Protein 4C0G (pdb70)

GO terms:
  GO:0030014 CCR4-NOT complex (C, IDA)
  GO:2000036 regulation of stem cell population maintenance (P, IMP)
  GO:0005515 protein binding (F, IPI)
  GO:0005829 cytosol (C, TAS)

Solvent-accessible surface area: 32054 Å² total

Radius of gyration: 34.24 Å; Cα contacts (8 Å, |Δi|>4): 893; chains: 6; bounding box: 91×86×67 Å

Secondary structure (DSSP, 8-state):
-HHHHHHS-HHHHHHHHHHSTTSHHHHHHHHHHHHTT-B--S---EEESS--SEE-SSEEEEEEEEEETTTTEEEEEEEEEEEGGG--/--TTSHHHHTTS-HHHHHHHHHHSTTSHHHHHHHHHHHHTT-B-BS---EEESS--SEE-SSEEEEEEEEEETTTTEEEEEEEEEEEGGGB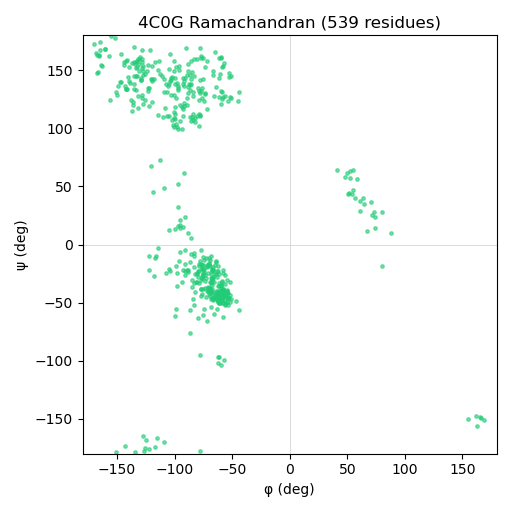SS--/--TTSTHHHHTS-HHHHHHHHHHSTTSHHHHHHHHHHHHTT-B-BS---EEESS--SEE-SSEEEEEEEEEETTTTEEEEEEEEEEEGGGBS--/--TTSHHHHTTS-HHHHHHHHHHSTTSHHHHHHHHHHHHTTEE-BS---EEESS--SEE-SSEEEEEEEEEETTTTEEEEEEEEEEEGGGBS--/--HHHHHHS-HHHHHHHHHHSTTSHHHHHHHHHHHHTT-B--S---EEESS--S-B-SSEEEEEEEEEETTTTEEEEEEEEEEEGGG--/--SHHHHHS-HHHHHHHHHHSTTSHHHHHHHHHHHHTTEE-BS---EEESS--SEE-SSEEEEEEEEEETTTTEEEEEEEEEEEGGGBS--

Foldseek 3Di:
DLVVLLPDDLLVLVCCLPPVPPDVSNVSSQVSVVVVQFFDQQPQGKHDPDDFPDDDPFKTFAKIWDQDVVVRDIDIDGRDIRTCVSTD/DDLLDLVVLLPDDLLVLVCCLPPVPPDVSNVSSVVSCVVVQFFDQQPPTKHDPDDFPDDDLFWTWAKIWDQDVVVRGIDIDGGDIRTCVSTPPPD/DDLQDLVVLLPDDLLVLVCCLPPVPPDVSNVSSQVSVVVVQFWDQQPAGKHDPDQFPDDDPFWTWAKIWDQDPVVRDIDIDGGDIRTCVRTPHD/DDQQALVVLLPDDLLVLVCCLPPVDPDSNNVSSQVSVVVVQFWDQQPQGKHDPDDFPDDDPFWTWAKIWDQDVVVRDIDIDGGDIRTCVRTDDD/DDLVVLLPDDLLVLVCCLPPVPPDVSVVSSVVSCVVVVFFDQQVQGKHAPDDFDDDDPFWTFAKIWDQDVVVRDIDIDGRDIRTCVRTD/DDLVVLLVDDLLVLVCCLPPVPPDVSNVSSQVSCVVVQWFDQQPPTKHDPDQFPDDDPFWTWAKIWDQDVVVSGIDIDGGDIRTCVSTDDD

B-factor: mean 75.87, std 27.84, range [30.61, 232.11]

Sequence (551 aa):
TVEFYQRLSTETLFFIFYYLEGTKAQYLAAKALKKQSWRFHTKYWFQRHEEPKTITDEFEQGTYIYFDYEKWGQRKKEGFTFEYRYLEAHSDTVEFYQRLSTETLFFIFYYLEGTKAQYLAAKALKKQSWRFHTKYWFQRHEEPKTITDEFEQGTYIYFDYEKWGQRKKEGFTFEYRYLEDRDAHSDTVEFYQRLSTETLFFIFYYLEGTKAQYLAAKALKKQSWRFHTKYWFQRHEEPKTITDEFEQGTYIYFDYEKWGQRKKEGFTFEYRYLEDRAHSDTVEFYQRLSTETLFFIFYYLEGTKAQYLAAKALKKQSWRFHTKYWFQRHEEPKTITDEFEQGTYIYFDYEKWGQRKKEGFTFEYRYLEDRDTVEFYQRLSTETLFFIFYYLEGTKAQYLAAKALKKQSWRFHTKYWFQRHEEPKTITDEFEQGTYIYFDYEKWGQRKKEGFTFEYRYLEDTVEFYQRLSTETLFFIFYYLEGTKAQYLAAKALKKQSWRFHTKYWFQRHEEPKTITDEFEQGTYIYFDYEKWGQRKKEGFTFEYRYLEDR

CATH classification: 2.30.30.1020

Nearest PDB structures (foldseek):
  4c0g-assembly3_F  TM=9.916E-01  e=1.431E-16  Homo sapiens
  5fu7-assembly1_C  TM=9.850E-01  e=2.144E-15  Homo sapiens
  5fu7-assembly2_F  TM=9.119E-01  e=9.704E-07  Homo sapiens
  4by6-assembly1_E  TM=8.775E-01  e=6.143E-06  Saccharomyces cerevisiae S288C
  4by6-assembly2_B  TM=8.769E-01  e=8.886E-06  Saccharomyces cerevisiae S288C

InterPro domains:
  IPR007207 CCR4-Not complex component, Not N-terminal domain [PF04065] (4-232)
  IPR007282 NOT2/NOT3/NOT5, C-terminal [PF04153] (622-747)
  IPR012270 CCR4-NOT complex, subunit 3/ 5 [PIRSF005290] (1-752)
  IPR038635 CCR4-NOT complex subunit 2/3/5, C-terminal domain superfamily [G3DSA:2.30.30.1020] (603-748)
  IPR040168 Not2/Not3/Not5 [PTHR23326] (24-750)

Organism: Homo sapiens (NCBI:txid9606)

Structure (mmCIF, N/CA/C/O backbone):
data_4C0G
#
_entry.id   4C0G
#
_cell.length_a   52.300
_cell.length_b   97.570
_cell.length_c   141.530
_cell.angle_alpha   90.00
_cell.angle_beta   90.00
_cell.angle_gamma   90.00
#
_symmetry.space_group_name_H-M   'P 21 21 21'
#
loop_
_entity.id
_entity.type
_entity.pdbx_description
1 polymer 'CCR4-NOT TRANSCRIPTION COMPLEX SUBUNIT 3'
2 water water
#
loop_
_atom_site.group_PDB
_atom_site.id
_atom_site.type_symbol
_atom_site.label_atom_id
_atom_site.label_alt_id
_atom_site.label_comp_id
_atom_site.label_asym_id
_atom_site.label_entity_id
_atom_site.label_seq_id
_atom_site.pdbx_PDB_ins_code
_atom_site.Cartn_x
_atom_site.Cartn_y
_atom_site.Cartn_z
_atom_site.occupancy
_atom_site.B_iso_or_equiv
_atom_site.auth_seq_id
_atom_site.auth_comp_id
_atom_site.auth_asym_id
_atom_site.auth_atom_id
_atom_site.pdbx_PDB_model_num
ATOM 1 N N . THR A 1 8 ? -34.227 -34.295 18.432 1.00 92.13 659 THR A N 1
ATOM 2 C CA . THR A 1 8 ? -35.419 -34.973 17.935 1.00 97.15 659 THR A CA 1
ATOM 3 C C . THR A 1 8 ? -35.874 -36.050 18.915 1.00 97.95 659 THR A C 1
ATOM 4 O O . THR A 1 8 ? -35.160 -36.380 19.862 1.00 94.29 659 THR A O 1
ATOM 14 N N . VAL A 1 9 ? -37.060 -36.600 18.677 1.00 97.77 660 VAL A N 1
ATOM 15 C CA . VAL A 1 9 ? -37.640 -37.582 19.587 1.00 95.16 660 VAL A CA 1
ATOM 16 C C . VAL A 1 9 ? -37.148 -39.001 19.292 1.00 90.30 660 VAL A C 1
ATOM 17 O O . VAL A 1 9 ? -37.038 -39.827 20.199 1.00 78.18 660 VAL A O 1
ATOM 30 N N . GLU A 1 10 ? -36.850 -39.278 18.025 1.00 102.62 661 GLU A N 1
ATOM 31 C CA . GLU A 1 10 ? -36.477 -40.626 17.607 1.00 106.40 661 GLU A CA 1
ATOM 32 C C . GLU A 1 10 ? -35.068 -40.993 18.055 1.00 99.94 661 GLU A C 1
ATOM 33 O O . GLU A 1 10 ? -34.755 -42.171 18.224 1.00 100.28 661 GLU A O 1
ATOM 45 N N . PHE A 1 11 ? -34.217 -39.987 18.235 1.00 93.74 662 PHE A N 1
ATOM 46 C CA . PHE A 1 11 ? -32.839 -40.234 18.642 1.00 89.21 662 PHE A CA 1
ATOM 47 C C . PHE A 1 11 ? -32.797 -40.890 20.014 1.00 77.30 662 PHE A C 1
ATOM 48 O O . PHE A 1 11 ? -32.217 -41.962 20.183 1.00 76.51 662 PHE A O 1
ATOM 65 N N . TYR A 1 12 ? -33.421 -40.242 20.989 1.00 68.51 663 TYR A N 1
ATOM 66 C CA . TYR A 1 12 ? -33.448 -40.753 22.352 1.00 60.95 663 TYR A CA 1
ATOM 67 C C . TYR A 1 12 ? -34.066 -42.145 22.380 1.00 61.20 663 TYR A C 1
ATOM 68 O O . TYR A 1 12 ? -33.786 -42.944 23.274 1.00 54.62 663 TYR A O 1
ATOM 86 N N . GLN A 1 13 ? -34.894 -42.430 21.380 1.00 74.42 664 GLN A N 1
ATOM 87 C CA . GLN A 1 13 ? -35.486 -43.751 21.217 1.00 81.40 664 GLN A CA 1
ATOM 88 C C . GLN A 1 13 ? -34.391 -44.804 21.043 1.00 83.26 664 GLN A C 1
ATOM 89 O O . GLN A 1 13 ? -34.492 -45.910 21.576 1.00 85.21 664 GLN A O 1
ATOM 103 N N . ARG A 1 14 ? -33.347 -44.449 20.298 1.00 81.11 665 ARG A N 1
ATOM 104 C CA . ARG A 1 14 ? -32.237 -45.359 20.027 1.00 78.78 665 ARG A CA 1
ATOM 105 C C . ARG A 1 14 ? -31.389 -45.627 21.265 1.00 73.79 665 ARG A C 1
ATOM 106 O O . ARG A 1 14 ? -30.954 -46.755 21.499 1.00 78.31 665 ARG A O 1
ATOM 127 N N . LEU A 1 15 ? -31.150 -44.581 22.046 1.00 63.75 666 LEU A N 1
ATOM 128 C CA . LEU A 1 15 ? -30.241 -44.659 23.180 1.00 55.59 666 LEU A CA 1
ATOM 129 C C . LEU A 1 15 ? -30.573 -45.837 24.081 1.00 57.05 666 LEU A C 1
ATOM 130 O O . LEU A 1 15 ? -31.741 -46.196 24.247 1.00 57.39 666 LEU A O 1
ATOM 146 N N . SER A 1 16 ? -29.541 -46.445 24.655 1.00 56.52 667 SER A N 1
ATOM 147 C CA . SER A 1 16 ? -29.748 -47.506 25.626 1.00 55.05 667 SER A CA 1
ATOM 148 C C . SER A 1 16 ? -30.520 -46.926 26.803 1.00 49.26 667 SER A C 1
ATOM 149 O O . SER A 1 16 ? -30.550 -45.710 26.993 1.00 46.65 667 SER A O 1
ATOM 157 N N . THR A 1 17 ? -31.146 -47.792 27.590 1.00 49.30 668 THR A N 1
ATOM 158 C CA . THR A 1 17 ? -31.905 -47.339 28.744 1.00 54.35 668 THR A CA 1
ATOM 159 C C . THR A 1 17 ? -30.982 -46.683 29.765 1.00 52.96 668 THR A C 1
ATOM 160 O O . THR A 1 17 ? -31.315 -45.649 30.342 1.00 51.43 668 THR A O 1
ATOM 171 N N . GLU A 1 18 ? -29.816 -47.283 29.976 1.00 54.44 669 GLU A N 1
ATOM 172 C CA . GLU A 1 18 ? -28.848 -46.758 30.933 1.00 53.14 669 GLU A CA 1
ATOM 173 C C . GLU A 1 18 ? -28.429 -45.335 30.572 1.00 48.56 669 GLU A C 1
ATOM 174 O O . GLU A 1 18 ? -28.152 -44.523 31.453 1.00 48.59 669 GLU A O 1
ATOM 186 N N . THR A 1 19 ? -28.392 -45.031 29.277 1.00 44.58 670 THR A N 1
ATOM 187 C CA . THR A 1 19 ? -28.052 -43.685 28.828 1.00 45.09 670 THR A CA 1
ATOM 188 C C . THR A 1 19 ? -29.195 -42.722 29.133 1.00 45.42 670 THR A C 1
ATOM 189 O O . THR A 1 19 ? -28.968 -41.586 29.546 1.00 45.58 670 THR A O 1
ATOM 200 N N . LEU A 1 20 ? -30.425 -43.184 28.938 1.00 46.10 671 LEU A N 1
ATOM 201 C CA . LEU A 1 20 ? -31.593 -42.366 29.230 1.00 46.73 671 LEU A CA 1
ATOM 202 C C . LEU A 1 20 ? -31.634 -42.030 30.718 1.00 45.91 671 LEU A C 1
ATOM 203 O O . LEU A 1 20 ? -31.946 -40.905 31.100 1.00 47.19 671 LEU A O 1
ATOM 219 N N . PHE A 1 21 ? -31.297 -43.004 31.555 1.00 43.71 672 PHE A N 1
ATOM 220 C CA . PHE A 1 21 ? -31.285 -42.790 32.996 1.00 46.05 672 PHE A CA 1
ATOM 221 C C . PHE A 1 21 ? -30.256 -41.731 33.381 1.00 49.27 672 PHE A C 1
ATOM 222 O O . PHE A 1 21 ? -30.558 -40.816 34.148 1.00 52.67 672 PHE A O 1
ATOM 239 N N . PHE A 1 22 ? -29.044 -41.845 32.843 1.00 50.07 673 PHE A N 1
ATOM 240 C CA . PHE A 1 22 ? -28.011 -40.850 33.109 1.00 47.05 673 PHE A CA 1
ATOM 241 C C . PHE A 1 22 ? -28.489 -39.456 32.736 1.00 47.68 673 PHE A C 1
ATOM 242 O O . PHE A 1 22 ? -28.343 -38.508 33.510 1.00 51.43 673 PHE A O 1
ATOM 259 N N . ILE A 1 23 ? -29.041 -39.333 31.535 1.00 44.83 674 ILE A N 1
ATOM 260 C CA . ILE A 1 23 ? -29.575 -38.064 31.068 1.00 47.11 674 ILE A CA 1
ATOM 261 C C . ILE A 1 23 ? -30.621 -37.540 32.040 1.00 48.03 674 ILE A C 1
ATOM 262 O O . ILE A 1 23 ? -30.627 -36.358 32.384 1.00 50.52 674 ILE A O 1
ATOM 278 N N . PHE A 1 24 ? -31.499 -38.435 32.482 1.00 48.34 675 PHE A N 1
ATOM 279 C CA . PHE A 1 24 ? -32.632 -38.064 33.318 1.00 51.96 675 PHE A CA 1
ATOM 280 C C . PHE A 1 24 ? -32.208 -37.590 34.702 1.00 54.56 675 PHE A C 1
ATOM 281 O O . PHE A 1 24 ? -32.795 -36.658 35.247 1.00 59.81 675 PHE A O 1
ATOM 298 N N . TYR A 1 25 ? -31.193 -38.230 35.273 1.00 50.32 676 TYR A N 1
ATOM 299 C CA . TYR A 1 25 ? -30.801 -37.931 36.647 1.00 53.47 676 TYR A CA 1
ATOM 300 C C . TYR A 1 25 ? -29.736 -36.841 36.770 1.00 57.76 676 TYR A C 1
ATOM 301 O O . TYR A 1 25 ? -29.624 -36.204 37.818 1.00 62.66 676 TYR A O 1
ATOM 319 N N . TYR A 1 26 ? -28.962 -36.620 35.713 1.00 56.36 677 TYR A N 1
ATOM 320 C CA . TYR A 1 26 ? -27.803 -35.734 35.815 1.00 59.35 677 TYR A CA 1
ATOM 321 C C . TYR A 1 26 ? -27.868 -34.481 34.948 1.00 65.91 677 TYR A C 1
ATOM 322 O O . TYR A 1 26 ? -27.042 -33.582 35.099 1.00 69.30 677 TYR A O 1
ATOM 340 N N . LEU A 1 27 ? -28.844 -34.413 34.051 1.00 71.90 678 LEU A N 1
ATOM 341 C CA . LEU A 1 27 ? -29.073 -33.197 33.277 1.00 79.74 678 LEU A CA 1
ATOM 342 C C . LEU A 1 27 ? -30.486 -32.678 33.527 1.00 84.73 678 LEU A C 1
ATOM 343 O O . LEU A 1 27 ? -31.328 -32.688 32.631 1.00 82.78 678 LEU A O 1
ATOM 359 N N . GLU A 1 28 ? -30.736 -32.228 34.752 1.00 93.69 679 GLU A N 1
ATOM 360 C CA . GLU A 1 28 ? -32.069 -31.791 35.152 1.00 103.22 679 GLU A CA 1
ATOM 361 C C . GLU A 1 28 ? -32.439 -30.446 34.539 1.00 106.42 679 GLU A C 1
ATOM 362 O O . GLU A 1 28 ? -31.572 -29.623 34.247 1.00 101.34 679 GLU A O 1
ATOM 374 N N . GLY A 1 29 ? -33.738 -30.228 34.363 1.00 119.72 680 GLY A N 1
ATOM 375 C CA . GLY A 1 29 ? -34.237 -28.981 33.814 1.00 125.91 680 GLY A CA 1
ATOM 376 C C . GLY A 1 29 ? -33.639 -28.678 32.456 1.00 119.36 680 GLY A C 1
ATOM 377 O O . GLY A 1 29 ? -33.305 -27.532 32.156 1.00 129.78 680 GLY A O 1
ATOM 381 N N . THR A 1 30 ? -33.492 -29.714 31.637 1.00 94.91 681 THR A N 1
ATOM 382 C CA . THR A 1 30 ? -32.965 -29.556 30.290 1.00 85.88 681 THR A CA 1
ATOM 383 C C . THR A 1 30 ? -33.861 -30.273 29.301 1.00 85.87 681 THR A C 1
ATOM 384 O O . THR A 1 30 ? -34.632 -31.158 29.671 1.00 81.68 681 THR A O 1
ATOM 395 N N . LYS A 1 31 ? -33.759 -29.884 28.037 1.00 98.01 682 LYS A N 1
ATOM 396 C CA . LYS A 1 31 ? -34.536 -30.524 26.993 1.00 101.39 682 LYS A CA 1
ATOM 397 C C . LYS A 1 31 ? -34.243 -32.020 27.021 1.00 95.78 682 LYS A C 1
ATOM 398 O O . LYS A 1 31 ? -35.156 -32.838 27.105 1.00 96.22 682 LYS A O 1
ATOM 417 N N . ALA A 1 32 ? -32.960 -32.367 26.992 1.00 85.95 683 ALA A N 1
ATOM 418 C CA . ALA A 1 32 ? -32.533 -33.762 26.922 1.00 79.35 683 ALA A CA 1
ATOM 419 C C . ALA A 1 32 ? -33.279 -34.644 27.922 1.00 76.91 683 ALA A C 1
ATOM 420 O O . ALA A 1 32 ? -33.787 -35.707 27.562 1.00 76.72 683 ALA A O 1
ATOM 427 N N . GLN A 1 33 ? -33.346 -34.206 29.176 1.00 75.46 684 GLN A N 1
ATOM 428 C CA . GLN A 1 33 ? -34.074 -34.952 30.198 1.00 74.80 684 GLN A CA 1
ATOM 429 C C . GLN A 1 33 ? -35.517 -35.170 29.765 1.00 77.68 684 GLN A C 1
ATOM 430 O O . GLN A 1 33 ? -36.064 -36.267 29.897 1.00 76.80 684 GLN A O 1
ATOM 444 N N . TYR A 1 34 ? -36.121 -34.107 29.247 1.00 83.36 685 TYR A N 1
ATOM 445 C CA . TYR A 1 34 ? -37.524 -34.113 28.858 1.00 87.53 685 TYR A CA 1
ATOM 446 C C . TYR A 1 34 ? -37.826 -35.213 27.842 1.00 82.71 685 TYR A C 1
ATOM 447 O O . TYR A 1 34 ? -38.837 -35.907 27.954 1.00 82.63 685 TYR A O 1
ATOM 465 N N . LEU A 1 35 ? -36.948 -35.378 26.857 1.00 80.62 686 LEU A N 1
ATOM 466 C CA . LEU A 1 35 ? -37.161 -36.380 25.813 1.00 79.78 686 LEU A CA 1
ATOM 467 C C . LEU A 1 35 ? -36.763 -37.774 26.278 1.00 69.16 686 LEU A C 1
ATOM 468 O O . LEU A 1 35 ? -37.261 -38.773 25.760 1.00 68.93 686 LEU A O 1
ATOM 484 N N . ALA A 1 36 ? -35.858 -37.843 27.247 1.00 59.44 687 ALA A N 1
ATOM 485 C CA . ALA A 1 36 ? -35.468 -39.122 27.821 1.00 56.87 687 ALA A CA 1
ATOM 486 C C . ALA A 1 36 ? -36.647 -39.697 28.594 1.00 56.65 687 ALA A C 1
ATOM 487 O O . ALA A 1 36 ? -36.982 -40.873 28.454 1.00 56.33 687 ALA A O 1
ATOM 494 N N . ALA A 1 37 ? -37.277 -38.852 29.402 1.00 59.55 688 ALA A N 1
ATOM 495 C CA . ALA A 1 37 ? -38.455 -39.241 30.167 1.00 59.12 688 ALA A CA 1
ATOM 496 C C . ALA A 1 37 ? -39.502 -39.884 29.264 1.00 63.26 688 ALA A C 1
ATOM 497 O O . ALA A 1 37 ? -40.049 -40.938 29.587 1.00 65.16 688 ALA A O 1
ATOM 504 N N . LYS A 1 38 ? -39.775 -39.248 28.130 1.00 63.53 689 LYS A N 1
ATOM 505 C CA . LYS A 1 38 ? -40.769 -39.761 27.196 1.00 69.22 689 LYS A CA 1
ATOM 506 C C . LYS A 1 38 ? -40.278 -41.015 26.484 1.00 66.83 689 LYS A C 1
ATOM 507 O O . LYS A 1 38 ? -41.047 -41.950 26.259 1.00 68.89 689 LYS A O 1
ATOM 526 N N . ALA A 1 39 ? -39.001 -41.029 26.118 1.00 62.51 690 ALA A N 1
ATOM 527 C CA . ALA A 1 39 ? -38.416 -42.194 25.471 1.00 59.77 690 ALA A CA 1
ATOM 528 C C . ALA A 1 39 ? -38.639 -43.415 26.352 1.00 56.37 690 ALA A C 1
ATOM 529 O O . ALA A 1 39 ? -38.998 -44.490 25.871 1.00 53.54 690 ALA A O 1
ATOM 536 N N . LEU A 1 40 ? -38.434 -43.230 27.652 1.00 58.57 691 LEU A N 1
ATOM 537 C CA . LEU A 1 40 ? -38.598 -44.304 28.624 1.00 60.21 691 LEU A CA 1
ATOM 538 C C . LEU A 1 40 ? -40.055 -44.742 28.728 1.00 65.65 691 LEU A C 1
ATOM 539 O O . LEU A 1 40 ? -40.351 -45.935 28.713 1.00 66.58 691 LEU A O 1
ATOM 555 N N . LYS A 1 41 ? -40.964 -43.778 28.823 1.00 66.74 692 LYS A N 1
ATOM 556 C CA . LYS A 1 41 ? -42.389 -44.083 28.900 1.00 68.21 692 LYS A CA 1
ATOM 557 C C . LYS A 1 41 ? -42.834 -44.949 27.729 1.00 68.69 692 LYS A C 1
ATOM 558 O O . LYS A 1 41 ? -43.620 -45.880 27.899 1.00 71.81 692 LYS A O 1
ATOM 577 N N . LYS A 1 42 ? -42.326 -44.644 26.540 1.00 69.90 693 LYS A N 1
ATOM 578 C CA . LYS A 1 42 ? -42.687 -45.396 25.343 1.00 72.03 693 LYS A CA 1
ATOM 579 C C . LYS A 1 42 ? -42.138 -46.820 25.418 1.00 71.84 693 LYS A C 1
ATOM 580 O O . LYS A 1 42 ? -42.647 -47.729 24.760 1.00 79.52 693 LYS A O 1
ATOM 599 N N . GLN A 1 43 ? -41.096 -47.007 26.223 1.00 63.68 694 GLN A N 1
ATOM 600 C CA . GLN A 1 43 ? -40.542 -48.335 26.471 1.00 63.81 694 GLN A CA 1
ATOM 601 C C . GLN A 1 43 ? -41.245 -49.005 27.648 1.00 67.44 694 GLN A C 1
ATOM 602 O O . GLN A 1 43 ? -40.799 -50.040 28.139 1.00 71.36 694 GLN A O 1
ATOM 616 N N . SER A 1 44 ? -42.340 -48.398 28.096 1.00 67.28 695 SER A N 1
ATOM 617 C CA . SER A 1 44 ? -43.175 -48.957 29.154 1.00 68.76 695 SER A CA 1
ATOM 618 C C . SER A 1 44 ? -42.527 -48.865 30.535 1.00 65.27 695 SER A C 1
ATOM 619 O O . SER A 1 44 ? -42.802 -49.682 31.412 1.00 65.78 695 SER A O 1
ATOM 627 N N . TRP A 1 45 ? -41.666 -47.871 30.723 1.00 50.73 696 TRP A N 1
ATOM 628 C CA . TRP A 1 45 ? -41.170 -47.543 32.052 1.00 48.06 696 TRP A CA 1
ATOM 629 C C . TRP A 1 45 ? -42.077 -46.474 32.640 1.00 49.70 696 TRP A C 1
ATOM 630 O O . TRP A 1 45 ? -42.544 -45.595 31.922 1.00 53.53 696 TRP A O 1
ATOM 651 N N . ARG A 1 46 ? -42.328 -46.544 33.941 1.00 46.28 697 ARG A N 1
ATOM 652 C CA . ARG A 1 46 ? -43.100 -45.506 34.612 1.00 47.06 697 ARG A CA 1
ATOM 653 C C . ARG A 1 46 ? -42.339 -44.991 35.828 1.00 48.14 697 ARG A C 1
ATOM 654 O O . ARG A 1 46 ? -41.636 -45.748 36.500 1.00 47.61 697 ARG A O 1
ATOM 675 N N . PHE A 1 47 ? -42.491 -43.701 36.109 1.00 51.79 698 PHE A N 1
ATOM 676 C CA . PHE A 1 47 ? -41.763 -43.065 37.198 1.00 52.09 698 PHE A CA 1
ATOM 677 C C . PHE A 1 47 ? -42.546 -43.088 38.510 1.00 54.84 698 PHE A C 1
ATOM 678 O O . PHE A 1 47 ? -43.665 -42.584 38.588 1.00 59.49 698 PHE A O 1
ATOM 695 N N . HIS A 1 48 ? -41.945 -43.685 39.535 1.00 50.67 699 HIS A N 1
ATOM 696 C CA . HIS A 1 48 ? -42.514 -43.691 40.877 1.00 51.13 699 HIS A CA 1
ATOM 697 C C . HIS A 1 48 ? -42.117 -42.393 41.570 1.00 53.73 699 HIS A C 1
ATOM 698 O O . HIS A 1 48 ? -40.963 -42.216 41.959 1.00 53.91 699 HIS A O 1
ATOM 713 N N . THR A 1 49 ? -43.080 -41.490 41.729 1.00 59.37 700 THR A N 1
ATOM 714 C CA . THR A 1 49 ? -42.799 -40.124 42.168 1.00 62.38 700 THR A CA 1
ATOM 715 C C . THR A 1 49 ? -42.314 -40.027 43.615 1.00 63.12 700 THR A C 1
ATOM 716 O O . THR A 1 49 ? -41.883 -38.964 44.057 1.00 64.66 700 THR A O 1
ATOM 727 N N . LYS A 1 50 ? -42.394 -41.129 44.350 1.00 60.88 701 LYS A N 1
ATOM 728 C CA . LYS A 1 50 ? -41.894 -41.170 45.723 1.00 64.46 701 LYS A CA 1
ATOM 729 C C . LYS A 1 50 ? -40.511 -41.807 45.822 1.00 70.38 701 LYS A C 1
ATOM 730 O O . LYS A 1 50 ? -39.560 -41.177 46.287 1.00 75.88 701 LYS A O 1
ATOM 749 N N . TYR A 1 51 ? -40.413 -43.070 45.425 1.00 72.03 702 TYR A N 1
ATOM 750 C CA . TYR A 1 51 ? -39.136 -43.766 45.394 1.00 71.57 702 TYR A CA 1
ATOM 751 C C . TYR A 1 51 ? -38.158 -43.080 44.442 1.00 64.13 702 TYR A C 1
ATOM 752 O O . TYR A 1 51 ? -36.946 -43.234 44.576 1.00 61.45 702 TYR A O 1
ATOM 804 N N . TRP A 1 54 ? -37.457 -45.445 38.137 1.00 45.51 705 TRP A N 1
ATOM 805 C CA . TRP A 1 54 ? -38.247 -45.945 37.017 1.00 46.21 705 TRP A CA 1
ATOM 806 C C . TRP A 1 54 ? -38.509 -47.442 37.150 1.00 43.94 705 TRP A C 1
ATOM 807 O O . TRP A 1 54 ? -37.593 -48.228 37.407 1.00 45.67 705 TRP A O 1
ATOM 828 N N . PHE A 1 55 ? -39.766 -47.826 36.953 1.00 38.34 706 PHE A N 1
ATOM 829 C CA . PHE A 1 55 ? -40.185 -49.218 37.049 1.00 37.20 706 PHE A CA 1
ATOM 830 C C . PHE A 1 55 ? -40.702 -49.720 35.709 1.00 40.46 706 PHE A C 1
ATOM 831 O O . PHE A 1 55 ? -41.135 -48.939 34.861 1.00 39.12 706 PHE A O 1
ATOM 848 N N . GLN A 1 56 ? -40.666 -51.035 35.533 1.00 45.80 707 GLN A N 1
ATOM 849 C CA . GLN A 1 56 ? -41.230 -51.669 34.353 1.00 48.58 707 GLN A CA 1
ATOM 850 C C . GLN A 1 56 ? -41.705 -53.067 34.731 1.00 49.18 707 GLN A C 1
ATOM 851 O O . GLN A 1 56 ? -40.960 -53.836 35.335 1.00 51.52 707 GLN A O 1
ATOM 865 N N . ARG A 1 57 ? -42.951 -53.385 34.394 1.00 44.05 708 ARG A N 1
ATOM 866 C CA . ARG A 1 57 ? -43.491 -54.712 34.663 1.00 45.01 708 ARG A CA 1
ATOM 867 C C . ARG A 1 57 ? -42.554 -55.793 34.140 1.00 46.75 708 ARG A C 1
ATOM 868 O O . ARG A 1 57 ? -42.190 -55.794 32.964 1.00 45.91 708 ARG A O 1
ATOM 889 N N . HIS A 1 58 ? -42.171 -56.717 35.013 1.00 53.56 709 HIS A N 1
ATOM 890 C CA . HIS A 1 58 ? -41.355 -57.853 34.605 1.00 61.02 709 HIS A CA 1
ATOM 891 C C . HIS A 1 58 ? -42.251 -58.863 33.904 1.00 69.32 709 HIS A C 1
ATOM 892 O O . HIS A 1 58 ? -41.901 -59.410 32.859 1.00 75.63 709 HIS A O 1
ATOM 907 N N . GLU A 1 59 ? -43.415 -59.097 34.500 1.00 66.03 710 GLU A N 1
ATOM 908 C CA . GLU A 1 59 ? -44.444 -59.940 33.911 1.00 67.55 710 GLU A CA 1
ATOM 909 C C . GLU A 1 59 ? -45.800 -59.333 34.248 1.00 65.96 710 GLU A C 1
ATOM 910 O O . GLU A 1 59 ? -45.870 -58.239 34.810 1.00 63.14 710 GLU A O 1
ATOM 922 N N . GLU A 1 60 ? -46.877 -60.032 33.909 1.00 67.87 711 GLU A N 1
ATOM 923 C CA . GLU A 1 60 ? -48.216 -59.542 34.217 1.00 68.17 711 GLU A CA 1
ATOM 924 C C . GLU A 1 60 ? -48.416 -59.471 35.726 1.00 5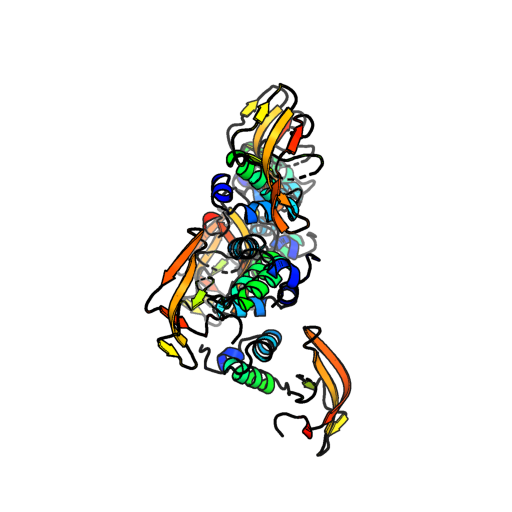5.20 711 GLU A C 1
ATOM 925 O O . GLU A 1 60 ? -48.029 -60.391 36.448 1.00 47.76 711 GLU A O 1
ATOM 937 N N . PRO A 1 61 ? -49.010 -58.368 36.212 1.00 54.71 712 PRO A N 1
ATOM 938 C CA . PRO A 1 61 ? -49.251 -58.237 37.652 1.00 54.86 712 PRO A CA 1
ATOM 939 C C . PRO A 1 61 ? -50.144 -59.347 38.191 1.00 58.61 712 PRO A C 1
ATOM 940 O O . PRO A 1 61 ? -50.858 -59.996 37.424 1.00 60.95 712 PRO A O 1
ATOM 951 N N . LYS A 1 62 ? -50.095 -59.564 39.500 1.00 58.92 713 LYS A N 1
ATOM 952 C CA . LYS A 1 62 ? -51.007 -60.494 40.145 1.00 61.98 713 LYS A CA 1
ATOM 953 C C . LYS A 1 62 ? -52.379 -59.837 40.245 1.00 67.48 713 LYS A C 1
ATOM 954 O O . LYS A 1 62 ? -53.352 -60.323 39.677 1.00 73.60 713 LYS A O 1
ATOM 958 N N . THR A 1 63 ? -52.439 -58.713 40.951 1.00 67.65 714 THR A N 1
ATOM 959 C CA . THR A 1 63 ? -53.693 -58.004 41.165 1.00 68.18 714 THR A CA 1
ATOM 960 C C . THR A 1 63 ? -53.648 -56.590 40.594 1.00 65.57 714 THR A C 1
ATOM 961 O O . THR A 1 63 ? -52.619 -55.914 40.660 1.00 65.56 714 THR A O 1
ATOM 972 N N . ILE A 1 64 ? -54.774 -56.156 40.031 1.00 62.79 715 ILE A N 1
ATOM 973 C CA . ILE A 1 64 ? -54.941 -54.779 39.583 1.00 63.42 715 ILE A CA 1
ATOM 974 C C . ILE A 1 64 ? -56.306 -54.244 40.000 1.00 65.08 715 ILE A C 1
ATOM 975 O O . ILE A 1 64 ? -57.342 -54.788 39.615 1.00 66.29 715 ILE A O 1
ATOM 991 N N . THR A 1 65 ? -56.301 -53.177 40.789 1.00 69.21 716 THR A N 1
ATOM 992 C CA . THR A 1 65 ? -57.519 -52.439 41.079 1.00 71.46 716 THR A CA 1
ATOM 993 C C . THR A 1 65 ? -57.435 -51.106 40.353 1.00 71.48 716 THR A C 1
ATOM 994 O O . THR A 1 65 ? -56.546 -50.900 39.524 1.00 73.34 716 THR A O 1
ATOM 1005 N N . ASP A 1 66 ? -58.357 -50.203 40.657 1.00 67.64 717 ASP A N 1
ATOM 1006 C CA . ASP A 1 66 ? -58.349 -48.882 40.047 1.00 71.16 717 ASP A CA 1
ATOM 1007 C C . ASP A 1 66 ? -57.286 -47.992 40.683 1.00 63.43 717 ASP A C 1
ATOM 1008 O O . ASP A 1 66 ? -56.905 -46.968 40.117 1.00 57.70 717 ASP A O 1
ATOM 1017 N N . GLU A 1 67 ? -56.804 -48.390 41.856 1.00 66.23 718 GLU A N 1
ATOM 1018 C CA . GLU A 1 67 ? -55.889 -47.552 42.622 1.00 71.92 718 GLU A CA 1
ATOM 1019 C C . GLU A 1 67 ? -54.443 -48.058 42.634 1.00 68.21 718 GLU A C 1
ATOM 1020 O O . GLU A 1 67 ? -53.515 -47.275 42.831 1.00 68.37 718 GLU A O 1
ATOM 1032 N N . PHE A 1 68 ? -54.247 -49.358 42.432 1.00 64.91 719 PHE A N 1
ATOM 1033 C CA . PHE A 1 68 ? -52.902 -49.922 42.452 1.00 57.32 719 PHE A CA 1
ATOM 1034 C C . PHE A 1 68 ? -52.825 -51.269 41.744 1.00 54.87 719 PHE A C 1
ATOM 1035 O O . PHE A 1 68 ? -53.842 -51.879 41.415 1.00 54.63 719 PHE A O 1
ATOM 1052 N N . GLU A 1 69 ? -51.596 -51.719 41.516 1.00 55.38 720 GLU A N 1
ATOM 1053 C CA . GLU A 1 69 ? -51.336 -53.062 41.022 1.00 57.45 720 GLU A CA 1
ATOM 1054 C C . GLU A 1 69 ? -50.209 -53.651 41.847 1.00 60.19 720 GLU A C 1
ATOM 1055 O O . GLU A 1 69 ? -49.410 -52.915 42.424 1.00 61.07 720 GLU A O 1
ATOM 1067 N N . GLN A 1 70 ? -50.146 -54.974 41.915 1.00 60.71 721 GLN A N 1
ATOM 1068 C CA . GLN A 1 70 ? -49.039 -55.634 42.586 1.00 64.66 721 GLN A CA 1
ATOM 1069 C C . GLN A 1 70 ? -48.502 -56.763 41.723 1.00 61.11 721 GLN A C 1
ATOM 1070 O O . GLN A 1 70 ? -49.256 -57.435 41.018 1.00 57.73 721 GLN A O 1
ATOM 1084 N N . GLY A 1 71 ? -47.190 -56.959 41.782 1.00 63.51 722 GLY A N 1
ATOM 1085 C CA . GLY A 1 71 ? -46.541 -58.002 41.015 1.00 62.66 722 GLY A CA 1
ATOM 1086 C C . GLY A 1 71 ? -45.036 -57.845 41.038 1.00 56.70 722 GLY A C 1
ATOM 1087 O O . GLY A 1 71 ? -44.470 -57.308 41.991 1.00 56.94 722 GLY A O 1
ATOM 1091 N N . THR A 1 72 ? -44.390 -58.308 39.975 1.00 51.41 723 THR A N 1
ATOM 1092 C CA . THR A 1 72 ? -42.939 -58.276 39.888 1.00 48.62 723 THR A CA 1
ATOM 1093 C C . THR A 1 72 ? -42.483 -57.207 38.900 1.00 43.88 723 THR A C 1
ATOM 1094 O O . THR A 1 72 ? -43.063 -57.046 37.825 1.00 40.32 723 THR A O 1
ATOM 1105 N N . TYR A 1 73 ? -41.435 -56.481 39.274 1.00 45.82 724 TYR A N 1
ATOM 1106 C CA . TYR A 1 73 ? -40.926 -55.398 38.447 1.00 45.12 724 TYR A CA 1
ATOM 1107 C C . TYR A 1 73 ? -39.402 -55.366 38.435 1.00 43.70 724 TYR A C 1
ATOM 1108 O O . TYR A 1 73 ? -38.750 -55.806 39.385 1.00 42.39 724 TYR A O 1
ATOM 1126 N N . ILE A 1 74 ? -38.837 -54.851 37.350 1.00 45.19 725 ILE A N 1
ATOM 1127 C CA . ILE A 1 74 ? -37.439 -54.444 37.357 1.00 45.42 725 ILE A CA 1
ATOM 1128 C C . ILE A 1 74 ? -37.422 -52.927 37.462 1.00 47.37 725 ILE A C 1
ATOM 1129 O O . ILE A 1 74 ? -38.292 -52.246 36.913 1.00 49.79 725 ILE A O 1
ATOM 1145 N N . TYR A 1 75 ? -36.448 -52.402 38.195 1.00 46.23 726 TYR A N 1
ATOM 1146 C CA . TYR A 1 75 ? -36.336 -50.964 38.385 1.00 44.52 726 TYR A CA 1
ATOM 1147 C C . TYR A 1 75 ? -34.870 -50.557 38.353 1.00 44.63 726 TYR A C 1
ATOM 1148 O O . TYR A 1 75 ? -33.985 -51.383 38.564 1.00 44.63 726 TYR A O 1
ATOM 1166 N N . PHE A 1 76 ? -34.617 -49.285 38.071 1.00 44.89 727 PHE A N 1
ATOM 1167 C CA . PHE A 1 76 ? -33.257 -48.780 38.047 1.00 44.26 727 PHE A CA 1
ATOM 1168 C C . PHE A 1 76 ? -32.979 -47.955 39.296 1.00 41.23 727 PHE A C 1
ATOM 1169 O O . PHE A 1 76 ? -33.529 -46.869 39.472 1.00 41.08 727 PHE A O 1
ATOM 1186 N N . ASP A 1 77 ? -32.130 -48.491 40.166 1.00 39.44 728 ASP A N 1
ATOM 1187 C CA . ASP A 1 77 ? -31.766 -47.816 41.399 1.00 43.82 728 ASP A CA 1
ATOM 1188 C C . ASP A 1 77 ? -30.590 -46.889 41.125 1.00 45.80 728 ASP A C 1
ATOM 1189 O O . ASP A 1 77 ? -29.470 -47.346 40.889 1.00 46.28 728 ASP A O 1
ATOM 1198 N N . TYR A 1 78 ? -30.846 -45.586 41.155 1.00 48.45 729 TYR A N 1
ATOM 1199 C CA . TYR A 1 78 ? -29.822 -44.606 40.808 1.00 55.57 729 TYR A CA 1
ATOM 1200 C C . TYR A 1 78 ? -28.741 -44.510 41.883 1.00 56.58 729 TYR A C 1
ATOM 1201 O O . TYR A 1 78 ? -27.643 -44.027 41.619 1.00 55.66 729 TYR A O 1
ATOM 1219 N N . GLU A 1 79 ? -29.050 -44.966 43.092 1.00 60.50 730 GLU A N 1
ATOM 1220 C CA . GLU A 1 79 ? -28.075 -44.947 44.177 1.00 64.87 730 GLU A CA 1
ATOM 1221 C C . GLU A 1 79 ? -27.016 -46.026 43.964 1.00 62.39 730 GLU A C 1
ATOM 1222 O O . GLU A 1 79 ? -25.842 -45.816 44.261 1.00 63.91 730 GLU A O 1
ATOM 1234 N N . LYS A 1 80 ? -27.435 -47.176 43.445 1.00 56.83 731 LYS A N 1
ATOM 1235 C CA . LYS A 1 80 ? -26.507 -48.257 43.122 1.00 54.41 731 LYS A CA 1
ATOM 1236 C C . LYS A 1 80 ? -26.094 -48.196 41.652 1.00 51.64 731 LYS A C 1
ATOM 1237 O O . LYS A 1 80 ? -25.228 -48.949 41.205 1.00 49.26 731 LYS A O 1
ATOM 1256 N N . TRP A 1 81 ? -26.721 -47.287 40.912 1.00 52.15 732 TRP A N 1
ATOM 1257 C CA . TRP A 1 81 ? -26.598 -47.227 39.458 1.00 49.26 732 TRP A CA 1
ATOM 1258 C C . TRP A 1 81 ? -26.620 -48.612 38.815 1.00 50.59 732 TRP A C 1
ATOM 1259 O O . TRP A 1 81 ? -25.646 -49.037 38.191 1.00 49.23 732 TRP A O 1
ATOM 1280 N N . GLY A 1 82 ? -27.748 -49.301 38.952 1.00 52.37 733 GLY A N 1
ATOM 1281 C CA . GLY A 1 82 ? -27.903 -50.618 38.368 1.00 50.34 733 GLY A CA 1
ATOM 1282 C C . GLY A 1 82 ? -29.343 -51.084 38.367 1.00 47.12 733 GLY A C 1
ATOM 1283 O O . GLY A 1 82 ? -30.121 -50.740 39.257 1.00 45.48 733 GLY A O 1
ATOM 1287 N N . GLN A 1 83 ? -29.700 -51.869 37.358 1.00 46.80 734 GLN A N 1
ATOM 1288 C CA . GLN A 1 83 ? -31.043 -52.415 37.255 1.00 48.52 734 GLN A CA 1
ATOM 1289 C C . GLN A 1 83 ? -31.232 -53.525 38.282 1.00 44.95 734 GLN A C 1
ATOM 1290 O O . GLN A 1 83 ? -30.407 -54.433 38.386 1.00 47.12 734 GLN A O 1
ATOM 1304 N N . ARG A 1 84 ? -32.322 -53.442 39.038 1.00 39.10 735 ARG A N 1
ATOM 1305 C CA . ARG A 1 84 ? -32.621 -54.420 40.074 1.00 40.35 735 ARG A CA 1
ATOM 1306 C C . ARG A 1 84 ? -34.021 -54.994 39.879 1.00 44.54 735 ARG A C 1
ATOM 1307 O O . ARG A 1 84 ? -34.714 -54.649 38.920 1.00 46.68 735 ARG A O 1
ATOM 1328 N N . LYS A 1 85 ? -34.435 -55.870 40.788 1.00 49.74 736 LYS A N 1
ATOM 1329 C CA . LYS A 1 85 ? -35.716 -56.550 40.651 1.00 54.80 736 LYS A CA 1
ATOM 1330 C C . LYS A 1 85 ? -36.435 -56.667 41.990 1.00 56.15 736 LYS A C 1
ATOM 1331 O O . LYS A 1 85 ? -35.813 -56.934 43.019 1.00 61.01 736 LYS A O 1
ATOM 1350 N N . LYS A 1 86 ? -37.750 -56.476 41.966 1.00 49.17 737 LYS A N 1
ATOM 1351 C CA . LYS A 1 86 ? -38.562 -56.562 43.175 1.00 48.07 737 LYS A CA 1
ATOM 1352 C C . LYS A 1 86 ? -39.794 -57.438 42.947 1.00 50.06 737 LYS A C 1
ATOM 1353 O O . LYS A 1 86 ? -40.544 -57.232 41.994 1.00 47.76 737 LYS A O 1
ATOM 1372 N N . GLU A 1 87 ? -39.987 -58.422 43.820 1.00 58.35 738 GLU A N 1
ATOM 1373 C CA . GLU A 1 87 ? -41.173 -59.269 43.775 1.00 67.18 738 GLU A CA 1
ATOM 1374 C C . GLU A 1 87 ? -42.170 -58.806 44.827 1.00 63.26 738 GLU A C 1
ATOM 1375 O O . GLU A 1 87 ? -41.797 -58.147 45.798 1.00 61.81 738 GLU A O 1
ATOM 1387 N N . GLY A 1 88 ? -43.438 -59.155 44.631 1.00 62.18 739 GLY A N 1
ATOM 1388 C CA . GLY A 1 88 ? -44.486 -58.795 45.569 1.00 59.81 739 GLY A CA 1
ATOM 1389 C C . GLY A 1 88 ? -44.479 -57.315 45.897 1.00 56.02 739 GLY A C 1
ATOM 1390 O O . GLY A 1 88 ? -44.598 -56.927 47.059 1.00 55.65 739 GLY A O 1
ATOM 1394 N N . PHE A 1 89 ? -44.334 -56.486 44.868 1.00 53.88 740 PHE A N 1
ATOM 1395 C CA . PHE A 1 89 ? -44.312 -55.041 45.052 1.00 51.11 740 PHE A CA 1
ATOM 1396 C C . PHE A 1 89 ? -45.667 -54.436 44.731 1.00 51.39 740 PHE A C 1
ATOM 1397 O O . PHE A 1 89 ? -46.348 -54.874 43.804 1.00 49.20 740 PHE A O 1
ATOM 1414 N N . THR A 1 90 ? -46.048 -53.422 45.499 1.00 52.30 741 THR A N 1
ATOM 1415 C CA . THR A 1 90 ? -47.301 -52.717 45.274 1.00 53.03 741 THR A CA 1
ATOM 1416 C C . THR A 1 90 ? -47.035 -51.344 44.671 1.00 48.42 741 THR A C 1
ATOM 1417 O O . THR A 1 90 ? -46.504 -50.457 45.337 1.00 48.55 741 THR A O 1
ATOM 1428 N N . PHE A 1 91 ? -47.399 -51.176 43.406 1.00 44.14 742 PHE A N 1
ATOM 1429 C CA . PHE A 1 91 ? -47.264 -49.888 42.745 1.00 44.74 742 PHE A CA 1
ATOM 1430 C C . PHE A 1 91 ? -48.578 -49.111 42.858 1.00 50.88 742 PHE A C 1
ATOM 1431 O O . PHE A 1 91 ? -49.519 -49.350 42.099 1.00 50.53 742 PHE A O 1
ATOM 1448 N N . GLU A 1 92 ? -48.640 -48.190 43.815 1.00 59.56 743 GLU A N 1
ATOM 1449 C CA . GLU A 1 92 ? -49.822 -47.354 43.996 1.00 63.02 743 GLU A CA 1
ATOM 1450 C C . GLU A 1 92 ? -49.863 -46.265 42.929 1.00 63.12 743 GLU A C 1
ATOM 1451 O O . GLU A 1 92 ? -48.905 -45.509 42.760 1.00 65.37 743 GLU A O 1
ATOM 1463 N N . TYR A 1 93 ? -50.984 -46.186 42.220 1.00 59.44 744 TYR A N 1
ATOM 1464 C CA . TYR A 1 93 ? -51.124 -45.266 41.097 1.00 58.56 744 TYR A CA 1
ATOM 1465 C C . TYR A 1 93 ? -51.064 -43.793 41.505 1.00 57.59 744 TYR A C 1
ATOM 1466 O O . TYR A 1 93 ? -50.847 -42.923 40.662 1.00 53.03 744 TYR A O 1
ATOM 1484 N N . ARG A 1 94 ? -51.262 -43.504 42.787 1.00 63.04 745 ARG A N 1
ATOM 1485 C CA . ARG A 1 94 ? -51.194 -42.123 43.252 1.00 69.74 745 ARG A CA 1
ATOM 1486 C C . ARG A 1 94 ? -49.754 -41.622 43.207 1.00 74.15 745 ARG A C 1
ATOM 1487 O O . ARG A 1 94 ? -49.503 -40.417 43.237 1.00 67.88 745 ARG A O 1
ATOM 1508 N N . TYR A 1 95 ? -48.813 -42.556 43.127 1.00 50.99 746 TYR A N 1
ATOM 1509 C CA . TYR A 1 95 ? -47.405 -42.218 42.961 1.00 59.05 746 TYR A CA 1
ATOM 1510 C C . TYR A 1 95 ? -47.038 -42.200 41.479 1.00 61.30 746 TYR A C 1
ATOM 1511 O O . TYR A 1 95 ? -45.862 -42.210 41.116 1.00 61.89 746 TYR A O 1
ATOM 1529 N N . LEU A 1 96 ? -48.059 -42.170 40.629 1.00 63.25 747 LEU A N 1
ATOM 1530 C CA . LEU A 1 96 ? -47.874 -42.121 39.187 1.00 70.82 747 LEU A CA 1
ATOM 1531 C C . LEU A 1 96 ? -48.025 -40.678 38.719 1.00 84.96 747 LEU A C 1
ATOM 1532 O O . LEU A 1 96 ? -48.719 -39.886 39.357 1.00 89.68 747 LEU A O 1
ATOM 1548 N N . GLU A 1 97 ? -47.374 -40.333 37.612 1.00 92.97 748 GLU A N 1
ATOM 1549 C CA . GLU A 1 97 ? -47.446 -38.976 37.078 1.00 98.64 748 GLU A CA 1
ATOM 1550 C C . GLU A 1 97 ? -48.607 -38.829 36.100 1.00 99.20 748 GLU A C 1
ATOM 1551 O O . GLU A 1 97 ? -48.645 -39.487 35.061 1.00 99.03 748 GLU A O 1
ATOM 1563 N N . ALA B 1 4 ? -20.437 8.148 16.471 1.00 110.12 655 ALA B N 1
ATOM 1564 C CA . ALA B 1 4 ? -19.292 8.810 17.080 1.00 113.08 655 ALA B CA 1
ATOM 1565 C C . ALA B 1 4 ? -19.498 10.324 17.143 1.00 118.92 655 ALA B C 1
ATOM 1566 O O . ALA B 1 4 ? -20.594 10.826 16.882 1.00 119.63 655 ALA B O 1
ATOM 1572 N N . HIS B 1 5 ? -18.429 11.044 17.476 1.00 123.73 656 HIS B N 1
ATOM 1573 C CA . HIS B 1 5 ? -18.479 12.499 17.624 1.00 126.42 656 HIS B CA 1
ATOM 1574 C C . HIS B 1 5 ? -18.181 13.154 16.276 1.00 118.90 656 HIS B C 1
ATOM 1575 O O . HIS B 1 5 ? -17.173 12.844 15.645 1.00 121.75 656 HIS B O 1
ATOM 1590 N N . SER B 1 6 ? -19.072 14.037 15.827 1.00 106.82 657 SER B N 1
ATOM 1591 C CA . SER B 1 6 ? -18.917 14.711 14.534 1.00 93.91 657 SER B CA 1
ATOM 1592 C C . SER B 1 6 ? -17.587 15.466 14.429 1.00 82.57 657 SER B C 1
ATOM 1593 O O . SER B 1 6 ? -17.066 15.669 13.333 1.00 88.00 657 SER B O 1
ATOM 1601 N N . ASP B 1 7 ? -17.039 15.874 15.571 1.00 128.26 658 ASP B N 1
ATOM 1602 C CA . ASP B 1 7 ? -15.744 16.551 15.609 1.00 115.92 658 ASP B CA 1
ATOM 1603 C C . ASP B 1 7 ? -14.634 15.610 15.145 1.00 107.13 658 ASP B C 1
ATOM 1604 O O . ASP B 1 7 ? -13.589 16.048 14.660 1.00 104.65 658 ASP B O 1
ATOM 1608 N N . THR B 1 8 ? -14.875 14.313 15.306 1.00 106.43 659 THR B N 1
ATOM 1609 C CA . THR B 1 8 ? -13.900 13.283 14.958 1.00 105.43 659 THR B CA 1
ATOM 1610 C C . THR B 1 8 ? -13.979 12.901 13.481 1.00 95.60 659 THR B C 1
ATOM 1611 O O . THR B 1 8 ? -15.047 12.961 12.870 1.00 93.09 659 THR B O 1
ATOM 1622 N N . VAL B 1 9 ? -12.836 12.520 12.914 1.00 89.28 660 VAL B N 1
ATOM 1623 C CA . VAL B 1 9 ? -12.779 12.005 11.551 1.00 78.46 660 VAL B CA 1
ATOM 1624 C C . VAL B 1 9 ? -13.339 10.588 11.514 1.00 73.43 660 VAL B C 1
ATOM 1625 O O . VAL B 1 9 ? -13.765 10.104 10.467 1.00 67.54 660 VAL B O 1
ATOM 1638 N N . GLU B 1 10 ? -13.345 9.937 12.672 1.00 78.24 661 GLU B N 1
ATOM 1639 C CA . GLU B 1 10 ? -13.799 8.558 12.777 1.00 78.31 661 GLU B CA 1
ATOM 1640 C C . GLU B 1 10 ? -15.303 8.483 12.511 1.00 73.60 661 GLU B C 1
ATOM 1641 O O . GLU B 1 10 ? -15.835 7.426 12.169 1.00 74.30 661 GLU B O 1
ATOM 1653 N N . PHE B 1 11 ? -15.977 9.618 12.666 1.00 66.69 662 PHE B N 1
ATOM 1654 C CA . PHE B 1 11 ? -17.417 9.698 12.479 1.00 62.94 662 PHE B CA 1
ATOM 1655 C C . PHE B 1 11 ? -17.769 9.668 11.000 1.00 55.10 662 PHE B C 1
ATOM 1656 O O . PHE B 1 11 ? -18.756 9.054 10.597 1.00 47.74 662 PHE B O 1
ATOM 1673 N N . TYR B 1 12 ? -16.947 10.326 10.191 1.00 60.13 663 TYR B N 1
ATOM 1674 C CA . TYR B 1 12 ? -17.189 10.403 8.757 1.00 58.75 663 TYR B CA 1
ATOM 1675 C C . TYR B 1 12 ? -16.828 9.095 8.059 1.00 54.27 663 TYR B C 1
ATOM 1676 O O . TYR B 1 12 ? -17.311 8.816 6.960 1.00 50.48 663 TYR B O 1
ATOM 1694 N N . GLN B 1 13 ? -15.999 8.283 8.710 1.00 53.77 664 GLN B N 1
ATOM 1695 C CA . GLN B 1 13 ? -15.636 6.977 8.168 1.00 53.87 664 GLN B CA 1
ATOM 1696 C C . GLN B 1 13 ? -16.825 6.019 8.209 1.00 53.28 664 GLN B C 1
ATOM 1697 O O . GLN B 1 13 ? -16.818 4.985 7.545 1.00 51.24 664 GLN B O 1
ATOM 1711 N N . ARG B 1 14 ? -17.844 6.373 8.989 1.00 55.45 665 ARG B N 1
ATOM 1712 C CA . ARG B 1 14 ? -19.054 5.564 9.103 1.00 58.13 665 ARG B CA 1
ATOM 1713 C C . ARG B 1 14 ? -20.000 5.788 7.927 1.00 57.37 665 ARG B C 1
ATOM 1714 O O . ARG B 1 14 ? -20.840 4.940 7.623 1.00 61.02 665 ARG B O 1
ATOM 1735 N N . LEU B 1 15 ? -19.860 6.935 7.270 1.00 51.48 666 LEU B N 1
ATOM 1736 C CA . LEU B 1 15 ? -20.824 7.370 6.266 1.00 44.59 666 LEU B CA 1
ATOM 1737 C C . LEU B 1 15 ? -20.510 6.794 4.889 1.00 43.00 666 LEU B C 1
ATOM 1738 O O . LEU B 1 15 ? -19.375 6.402 4.611 1.00 43.63 666 LEU B O 1
ATOM 1754 N N . SER B 1 16 ? -21.523 6.742 4.030 1.00 40.78 667 SER B N 1
ATOM 1755 C CA . SER B 1 16 ? -21.344 6.229 2.679 1.00 42.25 667 SER B CA 1
ATOM 1756 C C . SER B 1 16 ? -20.543 7.224 1.853 1.00 46.14 667 SER B C 1
ATOM 1757 O O . SER B 1 16 ? -20.492 8.412 2.171 1.00 52.28 667 SER B O 1
ATOM 1765 N N . THR B 1 17 ? -19.925 6.733 0.786 1.00 43.09 668 THR B N 1
ATOM 1766 C CA . THR B 1 17 ? -19.119 7.575 -0.083 1.00 43.62 668 THR B CA 1
ATOM 1767 C C . THR B 1 17 ? -19.933 8.734 -0.650 1.00 42.27 668 THR B C 1
ATOM 1768 O O . THR B 1 17 ? -19.475 9.880 -0.653 1.00 42.66 668 THR B O 1
ATOM 1779 N N . GLU B 1 18 ? -21.140 8.436 -1.120 1.00 41.09 669 GLU B N 1
ATOM 1780 C CA . GLU B 1 18 ? -21.997 9.453 -1.717 1.00 45.05 669 GLU B CA 1
ATOM 1781 C C . GLU B 1 18 ? -22.303 10.556 -0.710 1.00 43.56 669 GLU B C 1
ATOM 1782 O O . GLU B 1 18 ? -22.416 11.726 -1.076 1.00 48.30 669 GLU B O 1
ATOM 1794 N N . THR B 1 19 ? -22.434 10.181 0.558 1.00 39.34 670 THR B N 1
ATOM 1795 C CA . THR B 1 19 ? -22.698 11.152 1.613 1.00 41.02 670 THR B CA 1
ATOM 1796 C C . THR B 1 19 ? -21.481 12.057 1.828 1.00 39.49 670 THR B C 1
ATOM 1797 O O . THR B 1 19 ? -21.617 13.266 2.008 1.00 40.54 670 THR B O 1
ATOM 1808 N N . LEU B 1 20 ? -20.292 11.468 1.798 1.00 39.22 671 LEU B N 1
ATOM 1809 C CA . LEU B 1 20 ? -19.063 12.236 1.951 1.00 40.41 671 LEU B CA 1
ATOM 1810 C C . LEU B 1 20 ? -18.931 13.242 0.815 1.00 41.09 671 LEU B C 1
ATOM 1811 O O . LEU B 1 20 ? -18.545 14.388 1.035 1.00 42.91 671 LEU B O 1
ATOM 1827 N N . PHE B 1 21 ? -19.268 12.815 -0.397 1.00 39.51 672 PHE B N 1
ATOM 1828 C CA . PHE B 1 21 ? -19.281 13.719 -1.540 1.00 45.17 672 PHE B CA 1
ATOM 1829 C C . PHE B 1 21 ? -20.259 14.860 -1.289 1.00 51.05 672 PHE B C 1
ATOM 1830 O O . PHE B 1 21 ? -19.922 16.028 -1.486 1.00 54.93 672 PHE B O 1
ATOM 1847 N N . PHE B 1 22 ? -21.468 14.524 -0.845 1.00 50.19 673 PHE B N 1
ATOM 1848 C CA . PHE B 1 22 ? -22.467 15.547 -0.561 1.00 45.63 673 PHE B CA 1
ATOM 1849 C C . PHE B 1 22 ? -21.916 16.568 0.423 1.00 43.63 673 PHE B C 1
ATOM 1850 O O . PHE B 1 22 ? -21.993 17.772 0.189 1.00 43.13 673 PHE B O 1
ATOM 1867 N N . ILE B 1 23 ? -21.363 16.078 1.526 1.00 45.05 674 ILE B N 1
ATOM 1868 C CA . ILE B 1 23 ? -20.813 16.949 2.554 1.00 48.17 674 ILE B CA 1
ATOM 1869 C C . ILE B 1 23 ? -19.725 17.834 1.965 1.00 50.74 674 ILE B C 1
ATOM 1870 O O . ILE B 1 23 ? -19.621 19.011 2.307 1.00 53.22 674 ILE B O 1
ATOM 1886 N N . PHE B 1 24 ? -18.923 17.265 1.069 1.00 48.14 675 PHE B N 1
ATOM 1887 C CA . PHE B 1 24 ? -17.803 17.990 0.477 1.00 50.88 675 PHE B CA 1
ATOM 1888 C C . PHE B 1 24 ? -18.268 19.119 -0.435 1.00 54.04 675 PHE B C 1
ATOM 1889 O O . PHE B 1 24 ? -17.705 20.212 -0.412 1.00 54.14 675 PHE B O 1
ATOM 1906 N N . TYR B 1 25 ? -19.297 18.855 -1.233 1.00 56.40 676 TYR B N 1
ATOM 1907 C CA . TYR B 1 25 ? -19.730 19.805 -2.254 1.00 63.37 676 TYR B CA 1
ATOM 1908 C C . TYR B 1 25 ? -20.751 20.830 -1.767 1.00 68.85 676 TYR B C 1
ATOM 1909 O O . TYR B 1 25 ? -20.869 21.908 -2.351 1.00 73.47 676 TYR B O 1
ATOM 1927 N N . TYR B 1 26 ? -21.490 20.506 -0.712 1.00 65.98 677 TYR B N 1
ATOM 1928 C CA . TYR B 1 26 ? -22.600 21.363 -0.299 1.00 71.10 677 TYR B CA 1
ATOM 1929 C C . TYR B 1 26 ? -22.439 21.974 1.091 1.00 73.25 677 TYR B C 1
ATOM 1930 O O . TYR B 1 26 ? -23.186 22.879 1.464 1.00 75.95 677 TYR B O 1
ATOM 1948 N N . LEU B 1 27 ? -21.459 21.496 1.849 1.00 76.26 678 LEU B N 1
ATOM 1949 C CA . LEU B 1 27 ? -21.069 22.167 3.084 1.00 78.31 678 LEU B CA 1
ATOM 1950 C C . LEU B 1 27 ? -19.666 22.742 2.909 1.00 77.42 678 LEU B C 1
ATOM 1951 O O . LEU B 1 27 ? -18.699 22.229 3.466 1.00 73.69 678 LEU B O 1
ATOM 1967 N N . GLU B 1 28 ? -19.561 23.805 2.119 1.00 79.75 679 GLU B N 1
ATOM 1968 C CA . GLU B 1 28 ? -18.267 24.405 1.813 1.00 82.94 679 GLU B CA 1
ATOM 1969 C C . GLU B 1 28 ? -17.716 25.215 2.979 1.00 81.03 679 GLU B C 1
ATOM 1970 O O . GLU B 1 28 ? -18.462 25.882 3.697 1.00 77.98 679 GLU B O 1
ATOM 1982 N N . GLY B 1 29 ? -16.401 25.148 3.160 1.00 87.38 680 GLY B N 1
ATOM 1983 C CA . GLY B 1 29 ? -15.715 25.992 4.122 1.00 94.85 680 GLY B CA 1
ATOM 1984 C C . GLY B 1 29 ? -15.799 25.511 5.558 1.00 94.88 680 GLY B C 1
ATOM 1985 O O . GLY B 1 29 ? -15.002 25.927 6.400 1.00 97.48 680 GLY B O 1
ATOM 1989 N N . THR B 1 30 ? -16.760 24.640 5.846 1.00 91.20 681 THR B N 1
ATOM 1990 C CA . THR B 1 30 ? -16.928 24.128 7.200 1.00 92.23 681 THR B CA 1
ATOM 1991 C C . THR B 1 30 ? -15.894 23.046 7.490 1.00 86.29 681 THR B C 1
ATOM 1992 O O . THR B 1 30 ? -15.196 22.584 6.588 1.00 79.58 681 THR B O 1
ATOM 2003 N N . LYS B 1 31 ? -15.796 22.653 8.755 1.00 94.71 682 LYS B N 1
ATOM 2004 C CA . LYS B 1 31 ? -14.861 21.614 9.165 1.00 95.57 682 LYS B CA 1
ATOM 2005 C C . LYS B 1 31 ? -15.305 20.259 8.629 1.00 85.69 682 LYS B C 1
ATOM 2006 O O . LYS B 1 31 ? -14.476 19.401 8.327 1.00 87.90 682 LYS B O 1
ATOM 2025 N N . ALA B 1 32 ? -16.618 20.073 8.520 1.00 68.60 683 ALA B N 1
ATOM 2026 C CA . ALA B 1 32 ? -17.179 18.816 8.040 1.00 57.63 683 ALA B CA 1
ATOM 2027 C C . ALA B 1 32 ? -16.594 18.439 6.685 1.00 56.50 683 ALA B C 1
ATOM 2028 O O . ALA B 1 32 ? -16.319 17.269 6.422 1.00 50.13 683 ALA B O 1
ATOM 2035 N N . GLN B 1 33 ? -16.398 19.436 5.830 1.00 66.09 684 GLN B N 1
ATOM 2036 C CA . GLN B 1 33 ? -15.819 19.213 4.513 1.00 68.14 684 GLN B CA 1
ATOM 2037 C C . GLN B 1 33 ? -14.407 18.662 4.657 1.00 69.24 684 GLN B C 1
ATOM 2038 O O . GLN B 1 33 ? -14.030 17.697 3.992 1.00 67.39 684 GLN B O 1
ATOM 2052 N N . TYR B 1 34 ? -13.637 19.285 5.541 1.00 72.97 685 TYR B N 1
ATOM 2053 C CA . TYR B 1 34 ? -12.247 18.910 5.768 1.00 76.55 685 TYR B CA 1
ATOM 2054 C C . TYR B 1 34 ? -12.145 17.464 6.246 1.00 74.21 685 TYR B C 1
ATOM 2055 O O . TYR B 1 34 ? -11.312 16.699 5.759 1.00 73.20 685 TYR B O 1
ATOM 2073 N N . LEU B 1 35 ? -13.004 17.090 7.188 1.00 74.63 686 LEU B N 1
ATOM 2074 C CA . LEU B 1 35 ? -13.002 15.734 7.724 1.00 71.42 686 LEU B CA 1
ATOM 2075 C C . LEU B 1 35 ? -13.497 14.744 6.677 1.00 65.20 686 LEU B C 1
ATOM 2076 O O . LEU B 1 35 ? -12.997 13.622 6.588 1.00 63.42 686 LEU B O 1
ATOM 2092 N N . ALA B 1 36 ? -14.480 15.164 5.888 1.00 60.43 687 ALA B N 1
ATOM 2093 C CA . ALA B 1 36 ? -15.018 14.319 4.829 1.00 52.87 687 ALA B CA 1
ATOM 2094 C C . ALA B 1 36 ? -13.927 14.012 3.811 1.00 49.85 687 ALA B C 1
ATOM 2095 O O . ALA B 1 36 ? -13.758 12.869 3.396 1.00 49.52 687 ALA B O 1
ATOM 2102 N N . ALA B 1 37 ? -13.189 15.041 3.410 1.00 48.61 688 ALA B N 1
ATOM 2103 C CA . ALA B 1 37 ? -12.068 14.868 2.491 1.00 48.33 688 ALA B CA 1
ATOM 2104 C C . ALA B 1 37 ? -11.094 13.818 3.016 1.00 51.79 688 ALA B C 1
ATOM 2105 O O . ALA B 1 37 ? -10.654 12.943 2.272 1.00 54.74 688 ALA B O 1
ATOM 2112 N N . LYS B 1 38 ? -10.756 13.910 4.298 1.00 53.71 689 LYS B N 1
ATOM 2113 C CA . LYS B 1 38 ? -9.867 12.935 4.919 1.00 56.89 689 LYS B CA 1
ATOM 2114 C C . LYS B 1 38 ? -10.442 11.529 4.804 1.00 51.67 689 LYS B C 1
ATOM 2115 O O . LYS B 1 38 ? -9.734 10.586 4.444 1.00 53.14 689 LYS B O 1
ATOM 2134 N N . ALA B 1 39 ? -11.728 11.390 5.113 1.00 45.79 690 ALA B N 1
ATOM 2135 C CA . ALA B 1 39 ? -12.388 10.093 5.024 1.00 42.61 690 ALA B CA 1
ATOM 2136 C C . ALA B 1 39 ? -12.272 9.545 3.606 1.00 41.31 690 ALA B C 1
ATOM 2137 O O . ALA B 1 39 ? -12.008 8.359 3.407 1.00 41.81 690 ALA B O 1
ATOM 2144 N N . LEU B 1 40 ? -12.466 10.418 2.623 1.00 41.18 691 LEU B N 1
ATOM 2145 C CA . LEU B 1 40 ? -12.382 10.019 1.224 1.00 42.46 691 LEU B CA 1
ATOM 2146 C C . LEU B 1 40 ? -10.975 9.548 0.861 1.00 44.48 691 LEU B C 1
ATOM 2147 O O . LEU B 1 40 ? -10.809 8.528 0.190 1.00 46.22 691 LEU B O 1
ATOM 2163 N N . LYS B 1 41 ? -9.964 10.288 1.307 1.00 43.19 692 LYS B N 1
ATOM 2164 C CA . LYS B 1 41 ? -8.582 9.935 1.010 1.00 46.92 692 LYS B CA 1
ATOM 2165 C C . LYS B 1 41 ? -8.223 8.572 1.592 1.00 48.71 692 LYS B C 1
ATOM 2166 O O . LYS B 1 41 ? -7.468 7.813 0.986 1.00 50.57 692 LYS B O 1
ATOM 2185 N N . LYS B 1 42 ? -8.769 8.255 2.760 1.00 53.87 693 LYS B N 1
ATOM 2186 C CA . LYS B 1 42 ? -8.537 6.947 3.363 1.00 59.99 693 LYS B CA 1
ATOM 2187 C C . LYS B 1 42 ? -9.097 5.828 2.488 1.00 61.24 693 LYS B C 1
ATOM 2188 O O . LYS B 1 42 ? -8.659 4.681 2.579 1.00 64.70 693 LYS B O 1
ATOM 2207 N N . GLN B 1 43 ? -10.062 6.167 1.639 1.00 58.00 694 GLN B N 1
ATOM 2208 C CA . GLN B 1 43 ? -10.641 5.199 0.714 1.00 57.47 694 GLN B CA 1
ATOM 2209 C C . GLN B 1 43 ? -9.975 5.273 -0.657 1.00 55.71 694 GLN B C 1
ATOM 2210 O O . GLN B 1 43 ? -10.493 4.738 -1.636 1.00 54.44 694 GLN B O 1
ATOM 2224 N N . SER B 1 44 ? -8.830 5.947 -0.718 1.00 57.33 695 SER B N 1
ATOM 2225 C CA . SER B 1 44 ? -8.020 6.009 -1.934 1.00 59.95 695 SER B CA 1
ATOM 2226 C C . SER B 1 44 ? -8.619 6.917 -3.006 1.00 56.06 695 SER B C 1
ATOM 2227 O O . SER B 1 44 ? -8.207 6.866 -4.167 1.00 56.95 695 SER B O 1
ATOM 2235 N N . TRP B 1 45 ? -9.592 7.739 -2.623 1.00 45.45 696 TRP B N 1
ATOM 2236 C CA . TRP B 1 45 ? -10.064 8.804 -3.500 1.00 41.13 696 TRP B CA 1
ATOM 2237 C C . TRP B 1 45 ? -9.068 9.964 -3.449 1.00 38.37 696 TRP B C 1
ATOM 2238 O O . TRP B 1 45 ? -8.520 10.271 -2.388 1.00 37.22 696 TRP B O 1
ATOM 2259 N N . ARG B 1 46 ? -8.827 10.598 -4.593 1.00 38.86 697 ARG B N 1
ATOM 2260 C CA . ARG B 1 46 ? -7.947 11.765 -4.650 1.00 41.77 697 ARG B CA 1
ATOM 2261 C C . ARG B 1 46 ? -8.609 12.876 -5.443 1.00 43.65 697 ARG B C 1
ATOM 2262 O O . ARG B 1 46 ? -9.314 12.613 -6.414 1.00 42.17 697 ARG B O 1
ATOM 2283 N N . PHE B 1 47 ? -8.375 14.117 -5.027 1.00 50.78 698 PHE B N 1
ATOM 2284 C CA . PHE B 1 47 ? -9.066 15.256 -5.618 1.00 54.69 698 PHE B CA 1
ATOM 2285 C C . PHE B 1 47 ? -8.255 15.919 -6.725 1.00 56.58 698 PHE B C 1
ATOM 2286 O O . PHE B 1 47 ? -7.145 16.399 -6.503 1.00 63.27 698 PHE B O 1
ATOM 2303 N N . HIS B 1 48 ? -8.827 15.930 -7.922 1.00 49.99 699 HIS B N 1
ATOM 2304 C CA . HIS B 1 48 ? -8.250 16.624 -9.063 1.00 47.67 699 HIS B CA 1
ATOM 2305 C C . HIS B 1 48 ? -8.715 18.078 -9.008 1.00 54.27 699 HIS B C 1
ATOM 2306 O O . HIS B 1 48 ? -9.877 18.378 -9.292 1.00 56.91 699 HIS B O 1
ATOM 2321 N N . THR B 1 49 ? -7.809 18.978 -8.633 1.00 59.88 700 THR B N 1
ATOM 2322 C CA . THR B 1 49 ? -8.172 20.366 -8.346 1.00 65.42 700 THR B CA 1
ATOM 2323 C C . THR B 1 49 ? -8.844 21.063 -9.518 1.00 73.77 700 THR B C 1
ATOM 2324 O O . THR B 1 49 ? -9.767 21.855 -9.333 1.00 84.26 700 THR B O 1
ATOM 2335 N N . LYS B 1 50 ? -8.367 20.778 -10.723 1.00 67.95 701 LYS B N 1
ATOM 2336 C CA . LYS B 1 50 ? -8.861 21.451 -11.915 1.00 69.29 701 LYS B CA 1
ATOM 2337 C C . LYS B 1 50 ? -10.275 21.002 -12.278 1.00 69.18 701 LYS B C 1
ATOM 2338 O O . LYS B 1 50 ? -11.219 21.795 -12.223 1.00 74.45 701 LYS B O 1
ATOM 2357 N N . TYR B 1 51 ? -10.422 19.736 -12.655 1.00 66.66 702 TYR B N 1
ATOM 2358 C CA . TYR B 1 51 ? -11.740 19.168 -12.928 1.00 65.31 702 TYR B CA 1
ATOM 2359 C C . TYR B 1 51 ? -12.661 19.294 -11.716 1.00 65.28 702 TYR B C 1
ATOM 2360 O O . TYR B 1 51 ? -13.877 19.191 -11.847 1.00 66.23 702 TYR B O 1
ATOM 2412 N N . TRP B 1 54 ? -13.448 14.063 -7.765 1.00 52.01 705 TRP B N 1
ATOM 2413 C CA . TRP B 1 54 ? -12.700 13.018 -7.085 1.00 50.55 705 TRP B CA 1
ATOM 2414 C C . TRP B 1 54 ? -12.472 11.841 -8.022 1.00 52.34 705 TRP B C 1
ATOM 2415 O O . TRP B 1 54 ? -13.341 11.491 -8.821 1.00 56.63 705 TRP B O 1
ATOM 2436 N N . PHE B 1 55 ? -11.292 11.239 -7.922 1.00 48.19 706 PHE B N 1
ATOM 2437 C CA . PHE B 1 55 ? -10.928 10.100 -8.754 1.00 44.09 706 PHE B CA 1
ATOM 2438 C C . PHE B 1 55 ? -10.441 8.950 -7.888 1.00 44.77 706 PHE B C 1
ATOM 2439 O O . PHE B 1 55 ? -9.932 9.161 -6.787 1.00 47.56 706 PHE B O 1
ATOM 2456 N N . GLN B 1 56 ? -10.598 7.733 -8.394 1.00 42.98 707 GLN B N 1
ATOM 2457 C CA . GLN B 1 56 ? -10.051 6.558 -7.737 1.00 43.86 707 GLN B CA 1
ATOM 2458 C C . GLN B 1 56 ? -9.557 5.590 -8.797 1.00 45.78 707 GLN B C 1
ATOM 2459 O O . GLN B 1 56 ? -10.224 5.368 -9.803 1.00 47.27 707 GLN B O 1
ATOM 2473 N N . ARG B 1 57 ? -8.377 5.025 -8.578 1.00 47.24 708 ARG B N 1
ATOM 2474 C CA . ARG B 1 57 ? -7.844 4.021 -9.484 1.00 49.39 708 ARG B CA 1
ATOM 2475 C C . ARG B 1 57 ? -8.803 2.843 -9.564 1.00 50.29 708 ARG B C 1
ATOM 2476 O O . ARG B 1 57 ? -9.168 2.261 -8.543 1.00 50.45 708 ARG B O 1
ATOM 2497 N N . HIS B 1 58 ? -9.215 2.494 -10.778 1.00 50.64 709 HIS B N 1
ATOM 2498 C CA . HIS B 1 58 ? -10.015 1.296 -10.986 1.00 53.97 709 HIS B CA 1
ATOM 2499 C C . HIS B 1 58 ? -9.096 0.087 -10.896 1.00 63.65 709 HIS B C 1
ATOM 2500 O O . HIS B 1 58 ? -9.513 -1.005 -10.510 1.00 70.03 709 HIS B O 1
ATOM 2515 N N . GLU B 1 59 ? -7.835 0.301 -11.252 1.00 64.11 710 GLU B N 1
ATOM 2516 C CA . GLU B 1 59 ? -6.830 -0.749 -11.212 1.00 69.97 710 GLU B CA 1
ATOM 2517 C C . GLU B 1 59 ? -5.455 -0.136 -11.445 1.00 62.92 710 GLU B C 1
ATOM 2518 O O . GLU B 1 59 ? -5.348 1.050 -11.756 1.00 58.92 710 GLU B O 1
ATOM 2530 N N . GLU B 1 60 ? -4.409 -0.942 -11.290 1.00 64.22 711 GLU B N 1
ATOM 2531 C CA . GLU B 1 60 ? -3.039 -0.462 -11.456 1.00 60.77 711 GLU B CA 1
ATOM 2532 C C . GLU B 1 60 ? -2.888 0.407 -12.703 1.00 52.02 711 GLU B C 1
ATOM 2533 O O . GLU B 1 60 ? -3.199 -0.034 -13.809 1.00 51.11 711 GLU B O 1
ATOM 2545 N N . PRO B 1 61 ? -2.412 1.648 -12.524 1.00 48.27 712 PRO B N 1
ATOM 2546 C CA . PRO B 1 61 ? -2.114 2.550 -13.641 1.00 48.05 712 PRO B CA 1
ATOM 2547 C C . PRO B 1 61 ? -1.191 1.893 -14.658 1.00 50.68 712 PRO B C 1
ATOM 2548 O O . PRO B 1 61 ? -0.336 1.091 -14.277 1.00 51.72 712 PRO B O 1
ATOM 2559 N N . LYS B 1 62 ? -1.346 2.230 -15.934 1.00 55.03 713 LYS B N 1
ATOM 2560 C CA . LYS B 1 62 ? -0.524 1.611 -16.964 1.00 60.63 713 LYS B CA 1
ATOM 2561 C C . LYS B 1 62 ? 0.884 2.200 -16.974 1.00 58.66 713 LYS B C 1
ATOM 2562 O O . LYS B 1 62 ? 1.843 1.526 -17.351 1.00 59.03 713 LYS B O 1
ATOM 2581 N N . THR B 1 63 ? 1.004 3.459 -16.566 1.00 61.03 714 THR B N 1
ATOM 2582 C CA . THR B 1 63 ? 2.306 4.111 -16.488 1.00 67.92 714 THR B CA 1
ATOM 2583 C C . THR B 1 63 ? 2.333 5.116 -15.342 1.00 66.49 714 THR B C 1
ATOM 2584 O O . THR B 1 63 ? 1.358 5.830 -15.111 1.00 67.47 714 THR B O 1
ATOM 2595 N N . ILE B 1 64 ? 3.451 5.164 -14.624 1.00 62.40 715 ILE B N 1
ATOM 2596 C CA . ILE B 1 64 ? 3.633 6.141 -13.556 1.00 58.60 715 ILE B CA 1
ATOM 2597 C C . ILE B 1 64 ? 4.986 6.834 -13.687 1.00 60.19 715 ILE B C 1
ATOM 2598 O O . ILE B 1 64 ? 6.037 6.194 -13.612 1.00 62.60 715 ILE B O 1
ATOM 2614 N N . THR B 1 65 ? 4.947 8.147 -13.893 1.00 61.76 716 THR B N 1
ATOM 2615 C CA . THR B 1 65 ? 6.153 8.960 -13.980 1.00 64.08 716 THR B CA 1
ATOM 2616 C C . THR B 1 65 ? 6.165 9.942 -12.814 1.00 67.96 716 THR B C 1
ATOM 2617 O O . THR B 1 65 ? 5.393 9.794 -11.867 1.00 66.02 716 THR B O 1
ATOM 2628 N N . ASP B 1 66 ? 7.034 10.944 -12.882 1.00 74.09 717 ASP B N 1
ATOM 2629 C CA . ASP B 1 66 ? 7.085 11.976 -11.853 1.00 80.30 717 ASP B CA 1
ATOM 2630 C C . ASP B 1 66 ? 6.002 13.017 -12.081 1.00 73.60 717 ASP B C 1
ATOM 2631 O O . ASP B 1 66 ? 5.571 13.693 -11.146 1.00 71.24 717 ASP B O 1
ATOM 2638 N N . GLU B 1 67 ? 5.569 13.145 -13.331 1.00 69.86 718 GLU B N 1
ATOM 2639 C CA . GLU B 1 67 ? 4.611 14.177 -13.704 1.00 67.95 718 GLU B CA 1
ATOM 2640 C C . GLU B 1 67 ? 3.162 13.696 -13.669 1.00 58.58 718 GLU B C 1
ATOM 2641 O O . GLU B 1 67 ? 2.262 14.479 -13.378 1.00 56.14 718 GLU B O 1
ATOM 2653 N N . PHE B 1 68 ? 2.933 12.420 -13.966 1.00 55.49 719 PHE B N 1
ATOM 2654 C CA . PHE B 1 68 ? 1.564 11.919 -14.080 1.00 54.70 719 PHE B CA 1
ATOM 2655 C C . PHE B 1 68 ? 1.460 10.405 -13.946 1.00 55.23 719 PHE B C 1
ATOM 2656 O O . PHE B 1 68 ? 2.460 9.688 -13.970 1.00 55.39 719 PHE B O 1
ATOM 2673 N N . GLU B 1 69 ? 0.225 9.933 -13.805 1.00 57.82 720 GLU B N 1
ATOM 2674 C CA . GLU B 1 69 ? -0.096 8.523 -13.982 1.00 57.00 720 GLU B CA 1
ATOM 2675 C C . GLU B 1 69 ? -1.236 8.422 -14.982 1.00 57.39 720 GLU B C 1
ATOM 2676 O O . GLU B 1 69 ? -2.071 9.320 -15.069 1.00 60.21 720 GLU B O 1
ATOM 2688 N N . GLN B 1 70 ? -1.263 7.333 -15.739 1.00 52.42 721 GLN B N 1
ATOM 2689 C CA . GLN B 1 70 ? -2.224 7.183 -16.820 1.00 52.98 721 GLN B CA 1
ATOM 2690 C C . GLN B 1 70 ? -2.825 5.783 -16.794 1.00 53.12 721 GLN B C 1
ATOM 2691 O O . GLN B 1 70 ? -2.104 4.795 -16.657 1.00 51.26 721 GLN B O 1
ATOM 2705 N N . GLY B 1 71 ? -4.147 5.702 -16.916 1.00 59.86 722 GLY B N 1
ATOM 2706 C CA . GLY B 1 71 ? -4.829 4.421 -16.900 1.00 63.34 722 GLY B CA 1
ATOM 2707 C C . GLY B 1 71 ? -6.328 4.530 -16.692 1.00 60.90 722 GLY B C 1
ATOM 2708 O O . GLY B 1 71 ? -6.959 5.501 -17.109 1.00 62.17 722 GLY B O 1
ATOM 2712 N N . THR B 1 72 ? -6.896 3.519 -16.042 1.00 57.19 723 THR B N 1
ATOM 2713 C CA . THR B 1 72 ? -8.336 3.443 -15.836 1.00 53.34 723 THR B CA 1
ATOM 2714 C C . THR B 1 72 ? -8.724 3.924 -14.444 1.00 46.74 723 THR B C 1
ATOM 2715 O O . THR B 1 72 ? -8.200 3.441 -13.440 1.00 48.20 723 THR B O 1
ATOM 2726 N N . TYR B 1 73 ? -9.650 4.875 -14.391 1.00 41.09 724 TYR B N 1
ATOM 2727 C CA . TYR B 1 73 ? -10.103 5.425 -13.122 1.00 41.31 724 TYR B CA 1
ATOM 2728 C C . TYR B 1 73 ? -11.624 5.493 -13.065 1.00 44.45 724 TYR B C 1
ATOM 2729 O O . TYR B 1 73 ? -12.299 5.496 -14.095 1.00 48.35 724 TYR B O 1
ATOM 2747 N N . ILE B 1 74 ? -12.162 5.542 -11.853 1.00 46.46 725 ILE B N 1
ATOM 2748 C CA . ILE B 1 74 ? -13.551 5.918 -11.674 1.00 54.13 725 ILE B CA 1
ATOM 2749 C C . ILE B 1 74 ? -13.573 7.273 -10.987 1.00 50.89 725 ILE B C 1
ATOM 2750 O O . ILE B 1 74 ? -12.711 7.578 -10.163 1.00 48.07 725 ILE B O 1
ATOM 2766 N N . TYR B 1 75 ? -14.555 8.090 -11.341 1.00 51.93 726 TYR B N 1
ATOM 2767 C CA . TYR B 1 75 ? -14.676 9.422 -10.775 1.00 48.48 726 TYR B CA 1
ATOM 2768 C C . TYR B 1 75 ? -16.128 9.697 -10.427 1.00 46.67 726 TYR B C 1
ATOM 2769 O O . TYR B 1 75 ? -17.036 9.090 -10.995 1.00 46.21 726 TYR B O 1
ATOM 2787 N N . PHE B 1 76 ? -16.346 10.608 -9.488 1.00 47.36 727 PHE B N 1
ATOM 2788 C CA . PHE B 1 76 ? -17.696 11.015 -9.145 1.00 49.51 727 PHE B CA 1
ATOM 2789 C C . PHE B 1 76 ? -18.074 12.270 -9.920 1.00 52.05 727 PHE B C 1
ATOM 2790 O O . PHE B 1 76 ? -17.588 13.364 -9.631 1.00 49.12 727 PHE B O 1
ATOM 2807 N N . ASP B 1 77 ? -18.931 12.097 -10.920 1.00 60.50 728 ASP B N 1
ATOM 2808 C CA . ASP B 1 77 ? -19.446 13.217 -11.690 1.00 68.79 728 ASP B CA 1
ATOM 2809 C C . ASP B 1 77 ? -20.535 13.898 -10.872 1.00 70.87 728 ASP B C 1
ATOM 2810 O O . ASP B 1 77 ? -21.610 13.334 -10.665 1.00 76.51 728 ASP B O 1
ATOM 2819 N N . TYR B 1 78 ? -20.254 15.109 -10.403 1.00 67.96 729 TYR B N 1
ATOM 2820 C CA . TYR B 1 78 ? -21.177 15.804 -9.511 1.00 68.69 729 TYR B CA 1
ATOM 2821 C C . TYR B 1 78 ? -22.250 16.569 -10.281 1.00 68.36 729 TYR B C 1
ATOM 2822 O O . TYR B 1 78 ? -23.192 17.093 -9.685 1.00 70.22 729 TYR B O 1
ATOM 2840 N N . GLU B 1 79 ? -22.108 16.634 -11.601 1.00 63.79 730 GLU B N 1
ATOM 2841 C CA . GLU B 1 79 ? -23.136 17.232 -12.444 1.00 72.21 730 GLU B CA 1
ATOM 2842 C C . GLU B 1 79 ? -24.286 16.243 -12.609 1.00 80.97 730 GLU B C 1
ATOM 2843 O O . GLU B 1 79 ? -25.456 16.626 -12.618 1.00 84.82 730 GLU B O 1
ATOM 2847 N N . LYS B 1 80 ? -23.935 14.967 -12.737 1.00 87.61 731 LYS B N 1
ATOM 2848 C CA . LYS B 1 80 ? -24.916 13.892 -12.836 1.00 91.47 731 LYS B CA 1
ATOM 2849 C C . LYS B 1 80 ? -25.146 13.267 -11.466 1.00 83.48 731 LYS B C 1
ATOM 2850 O O . LYS B 1 80 ? -26.107 12.526 -11.256 1.00 85.19 731 LYS B O 1
ATOM 2869 N N . TRP B 1 81 ? -24.249 13.577 -10.537 1.00 74.18 732 TRP B N 1
ATOM 2870 C CA . TRP B 1 81 ? -24.271 12.996 -9.202 1.00 64.93 732 TRP B CA 1
ATOM 2871 C C . TRP B 1 81 ? -24.181 11.475 -9.250 1.00 60.98 732 TRP B C 1
ATOM 2872 O O . TRP B 1 81 ? -25.043 10.781 -8.716 1.00 61.92 732 TRP B O 1
ATOM 2893 N N . GLY B 1 82 ? -23.133 10.961 -9.885 1.00 59.44 733 GLY B N 1
ATOM 2894 C CA . GLY B 1 82 ? -22.949 9.526 -9.989 1.00 62.29 733 GLY B CA 1
ATOM 2895 C C . GLY B 1 82 ? -21.567 9.117 -10.463 1.00 63.35 733 GLY B C 1
ATOM 2896 O O . GLY B 1 82 ? -20.931 9.821 -11.249 1.00 67.58 733 GLY B O 1
ATOM 2900 N N . GLN B 1 83 ? -21.100 7.974 -9.971 1.00 58.71 734 GLN B N 1
ATOM 2901 C CA . GLN B 1 83 ? -19.825 7.414 -10.394 1.00 57.12 734 GLN B CA 1
ATOM 2902 C C . GLN B 1 83 ? -19.843 6.978 -11.853 1.00 60.34 734 GLN B C 1
ATOM 2903 O O . GLN B 1 83 ? -20.862 6.511 -12.363 1.00 65.44 734 GLN B O 1
ATOM 2917 N N . ARG B 1 84 ? -18.700 7.138 -12.512 1.00 59.00 735 ARG B N 1
ATOM 2918 C CA . ARG B 1 84 ? -18.496 6.631 -13.861 1.00 58.74 735 ARG B CA 1
ATOM 2919 C C . ARG B 1 84 ? -17.047 6.205 -14.022 1.00 56.01 735 ARG B C 1
ATOM 2920 O O . ARG B 1 84 ? -16.192 6.567 -13.213 1.00 47.58 735 ARG B O 1
ATOM 2941 N N . LYS B 1 85 ? -16.782 5.434 -15.070 1.00 62.57 736 LYS B N 1
ATOM 2942 C CA . LYS B 1 85 ? -15.439 4.955 -15.356 1.00 64.00 736 LYS B CA 1
ATOM 2943 C C . LYS B 1 85 ? -14.835 5.717 -16.533 1.00 62.93 736 LYS B C 1
ATOM 2944 O O . LYS B 1 85 ? -15.508 5.965 -17.535 1.00 63.65 736 LYS B O 1
ATOM 2963 N N . LYS B 1 86 ? -13.566 6.097 -16.393 1.00 62.74 737 LYS B N 1
ATOM 2964 C CA . LYS B 1 86 ? -12.820 6.750 -17.466 1.00 67.88 737 LYS B CA 1
ATOM 2965 C C . LYS B 1 86 ? -11.602 5.923 -17.859 1.00 65.83 737 LYS B C 1
ATOM 2966 O O . LYS B 1 86 ? -10.735 5.638 -17.030 1.00 61.23 737 LYS B O 1
ATOM 2985 N N . GLU B 1 87 ? -11.536 5.551 -19.133 1.00 69.95 738 GLU B N 1
ATOM 2986 C CA . GLU B 1 87 ? -10.402 4.802 -19.655 1.00 71.36 738 GLU B CA 1
ATOM 2987 C C . GLU B 1 87 ? -9.390 5.744 -20.299 1.00 67.09 738 GLU B C 1
ATOM 2988 O O . GLU B 1 87 ? -9.744 6.830 -20.761 1.00 65.34 738 GLU B O 1
ATOM 3000 N N . GLY B 1 88 ? -8.130 5.319 -20.318 1.00 65.32 739 GLY B N 1
ATOM 3001 C CA . GLY B 1 88 ? -7.065 6.099 -20.921 1.00 61.37 739 GLY B CA 1
ATOM 3002 C C . GLY B 1 88 ? -7.048 7.528 -20.422 1.00 53.74 739 GLY B C 1
ATOM 3003 O O . GLY B 1 88 ? -6.896 8.467 -21.200 1.00 53.83 739 GLY B O 1
ATOM 3007 N N . PHE B 1 89 ? -7.210 7.694 -19.116 1.00 49.20 740 PHE B N 1
ATOM 3008 C CA . PHE B 1 89 ? -7.193 9.019 -18.516 1.00 46.63 740 PHE B CA 1
ATOM 3009 C C . PHE B 1 89 ? -5.808 9.330 -17.958 1.00 44.81 740 PHE B C 1
ATOM 3010 O O . PHE B 1 89 ? -5.200 8.507 -17.270 1.00 41.32 740 PHE B O 1
ATOM 3027 N N . THR B 1 90 ? -5.316 10.523 -18.272 1.00 48.67 741 THR B N 1
ATOM 3028 C CA . THR B 1 90 ? -4.049 10.995 -17.735 1.00 50.04 741 THR B CA 1
ATOM 3029 C C . THR B 1 90 ? -4.291 11.937 -16.561 1.00 49.60 741 THR B C 1
ATOM 3030 O O . THR B 1 90 ? -4.913 12.991 -16.707 1.00 54.19 741 THR B O 1
ATOM 3041 N N . PHE B 1 91 ? -3.797 11.544 -15.394 1.00 45.11 742 PHE B N 1
ATOM 3042 C CA . PHE B 1 91 ? -3.957 12.337 -14.183 1.00 45.09 742 PHE B CA 1
ATOM 3043 C C . PHE B 1 91 ? -2.670 13.114 -13.897 1.00 53.08 742 PHE B C 1
ATOM 3044 O O . PHE B 1 91 ? -1.658 12.531 -13.507 1.00 50.96 742 PHE B O 1
ATOM 3061 N N . GLU B 1 92 ? -2.720 14.430 -14.094 1.00 69.13 743 GLU B N 1
ATOM 3062 C CA . GLU B 1 92 ? -1.565 15.302 -13.872 1.00 79.04 743 GLU B CA 1
ATOM 3063 C C . GLU B 1 92 ? -1.329 15.492 -12.380 1.00 73.84 743 GLU B C 1
ATOM 3064 O O . GLU B 1 92 ? -2.222 15.936 -11.659 1.00 78.79 743 GLU B O 1
ATOM 3076 N N . TYR B 1 93 ? -0.128 15.170 -11.916 1.00 61.90 744 TYR B N 1
ATOM 3077 C CA . TYR B 1 93 ? 0.196 15.308 -10.500 1.00 57.08 744 TYR B CA 1
ATOM 3078 C C . TYR B 1 93 ? 0.217 16.765 -10.034 1.00 58.11 744 TYR B C 1
ATOM 3079 O O . TYR B 1 93 ? 0.089 17.037 -8.839 1.00 59.94 744 TYR B O 1
ATOM 3097 N N . ARG B 1 94 ? 0.394 17.699 -10.963 1.00 58.22 745 ARG B N 1
ATOM 3098 C CA . ARG B 1 94 ? 0.347 19.115 -10.613 1.00 64.83 745 ARG B CA 1
ATOM 3099 C C . ARG B 1 94 ? -1.057 19.536 -10.184 1.00 68.87 745 ARG B C 1
ATOM 3100 O O . ARG B 1 94 ? -1.228 20.539 -9.489 1.00 64.20 745 ARG B O 1
ATOM 3121 N N . TYR B 1 95 ? -2.059 18.766 -10.602 1.00 39.19 746 TYR B N 1
ATOM 3122 C CA . TYR B 1 95 ? -3.441 19.030 -10.220 1.00 52.35 746 TYR B CA 1
ATOM 3123 C C . TYR B 1 95 ? -3.830 18.197 -9.000 1.00 57.23 746 TYR B C 1
ATOM 3124 O O . TYR B 1 95 ? -5.011 18.036 -8.692 1.00 59.18 746 TYR B O 1
ATOM 3142 N N . LEU B 1 96 ? -2.819 17.675 -8.311 1.00 61.27 747 LEU B N 1
ATOM 3143 C CA . LEU B 1 96 ? -3.011 16.931 -7.075 1.00 71.49 747 LEU B CA 1
ATOM 3144 C C . LEU B 1 96 ? -2.463 17.770 -5.924 1.00 87.78 747 LEU B C 1
ATOM 3145 O O . LEU B 1 96 ? -1.254 17.952 -5.811 1.00 91.67 747 LEU B O 1
ATOM 3161 N N . GLU B 1 97 ? -3.346 18.285 -5.073 1.00 99.90 748 GLU B N 1
ATOM 3162 C CA . GLU B 1 97 ? -2.938 19.238 -4.037 1.00 111.99 748 GLU B CA 1
ATOM 3163 C C . GLU B 1 97 ? -1.834 18.708 -3.124 1.00 113.44 748 GLU B C 1
ATOM 3164 O O . GLU B 1 97 ? -0.883 19.424 -2.812 1.00 115.15 748 GLU B O 1
ATOM 3176 N N . ASP B 1 98 ? -1.965 17.457 -2.698 1.00 112.73 749 ASP B N 1
ATOM 3177 C CA . ASP B 1 98 ? -0.979 16.852 -1.814 1.00 113.04 749 ASP B CA 1
ATOM 3178 C C . ASP B 1 98 ? 0.084 16.119 -2.624 1.00 120.75 749 ASP B C 1
ATOM 3179 O O . ASP B 1 98 ? -0.229 15.440 -3.600 1.00 123.96 749 ASP B O 1
ATOM 3183 N N . ARG B 1 99 ? 1.341 16.270 -2.217 1.00 125.14 750 ARG B N 1
ATOM 3184 C CA . ARG B 1 99 ? 2.461 15.596 -2.870 1.00 129.09 750 ARG B CA 1
ATOM 3185 C C . ARG B 1 99 ? 2.419 15.745 -4.392 1.00 129.11 750 ARG B C 1
ATOM 3186 O O . ARG B 1 99 ? 2.382 14.752 -5.120 1.00 132.72 750 ARG B O 1
ATOM 3196 N N . ASP B 1 100 ? 2.428 16.989 -4.865 1.00 123.36 751 ASP B N 1
ATOM 3197 C CA . ASP B 1 100 ? 2.448 17.269 -6.298 1.00 115.64 751 ASP B CA 1
ATOM 3198 C C . ASP B 1 100 ? 3.501 16.421 -7.005 1.00 105.92 751 ASP B C 1
ATOM 3199 O O . ASP B 1 100 ? 4.038 16.817 -8.040 1.00 99.91 751 ASP B O 1
ATOM 3206 N N . ALA C 1 4 ? 5.460 -19.830 1.088 1.00 131.59 655 ALA C N 1
ATOM 3207 C CA . ALA C 1 4 ? 6.694 -20.288 1.713 1.00 131.52 655 ALA C CA 1
ATOM 3208 C C . ALA C 1 4 ? 6.573 -21.759 2.106 1.00 129.55 655 ALA C C 1
ATOM 3209 O O . ALA C 1 4 ? 5.624 -22.436 1.710 1.00 131.44 655 ALA C O 1
ATOM 3215 N N . HIS C 1 5 ? 7.531 -22.252 2.886 1.00 124.62 656 HIS C N 1
ATOM 3216 C CA . HIS C 1 5 ? 7.587 -23.672 3.223 1.00 118.68 656 HIS C CA 1
ATOM 3217 C C . HIS C 1 5 ? 7.563 -23.906 4.730 1.00 111.22 656 HIS C C 1
ATOM 3218 O O . HIS C 1 5 ? 8.306 -23.279 5.479 1.00 113.88 656 HIS C O 1
ATOM 3222 N N . SER C 1 6 ? 6.711 -24.823 5.174 1.00 101.33 657 SER C N 1
ATOM 3223 C CA . SER C 1 6 ? 6.636 -25.166 6.588 1.00 94.39 657 SER C CA 1
ATOM 3224 C C . SER C 1 6 ? 7.963 -25.755 7.064 1.00 88.99 657 SER C C 1
ATOM 3225 O O . SER C 1 6 ? 8.272 -25.728 8.255 1.00 97.02 657 SER C O 1
ATOM 3233 N N . ASP C 1 7 ? 8.741 -26.288 6.126 1.00 169.57 658 ASP C N 1
ATOM 3234 C CA . ASP C 1 7 ? 10.045 -26.869 6.438 1.00 154.33 658 ASP C CA 1
ATOM 3235 C C . ASP C 1 7 ? 11.143 -25.813 6.535 1.00 143.97 658 ASP C C 1
ATOM 3236 O O . ASP C 1 7 ? 12.154 -26.030 7.202 1.00 138.81 658 ASP C O 1
ATOM 3243 N N . THR C 1 8 ? 10.956 -24.680 5.862 1.00 145.82 659 THR C N 1
ATOM 3244 C CA . THR C 1 8 ? 11.960 -23.617 5.882 1.00 142.18 659 THR C CA 1
ATOM 3245 C C . THR C 1 8 ? 11.760 -22.684 7.077 1.00 129.69 659 THR C C 1
ATOM 3246 O O . THR C 1 8 ? 10.630 -22.434 7.498 1.00 127.92 659 THR C O 1
ATOM 3257 N N . VAL C 1 9 ? 12.864 -22.178 7.619 1.00 119.13 660 VAL C N 1
ATOM 3258 C CA . VAL C 1 9 ? 12.823 -21.331 8.808 1.00 106.46 660 VAL C CA 1
ATOM 3259 C C . VAL C 1 9 ? 12.244 -19.948 8.490 1.00 94.35 660 VAL C C 1
ATOM 3260 O O . VAL C 1 9 ? 11.825 -19.219 9.391 1.00 79.64 660 VAL C O 1
ATOM 3273 N N . GLU C 1 10 ? 12.214 -19.599 7.206 1.00 105.56 661 GLU C N 1
ATOM 3274 C CA . GLU C 1 10 ? 11.677 -18.315 6.761 1.00 107.16 661 GLU C CA 1
ATOM 3275 C C . GLU C 1 10 ? 10.168 -18.292 6.972 1.00 105.58 661 GLU C C 1
ATOM 3276 O O . GLU C 1 10 ? 9.543 -17.231 7.001 1.00 99.89 661 GLU C O 1
ATOM 3288 N N . PHE C 1 11 ? 9.592 -19.479 7.127 1.00 109.44 662 PHE C N 1
ATOM 3289 C CA . PHE C 1 11 ? 8.161 -19.632 7.360 1.00 109.19 662 PHE C CA 1
ATOM 3290 C C . PHE C 1 11 ? 7.790 -19.215 8.785 1.00 98.08 662 PHE C C 1
ATOM 3291 O O . PHE C 1 11 ? 6.693 -18.710 9.031 1.00 96.54 662 PHE C O 1
ATOM 3308 N N . TYR C 1 12 ? 8.717 -19.413 9.718 1.00 90.81 663 TYR C N 1
ATOM 3309 C CA . TYR C 1 12 ? 8.468 -19.130 11.131 1.00 79.75 663 TYR C CA 1
ATOM 3310 C C . TYR C 1 12 ? 8.796 -17.683 11.472 1.00 76.00 663 TYR C C 1
ATOM 3311 O O . TYR C 1 12 ? 8.277 -17.134 12.441 1.00 68.32 663 TYR C O 1
ATOM 3329 N N . GLN C 1 13 ? 9.636 -17.060 10.651 1.00 85.52 664 GLN C N 1
ATOM 3330 C CA . GLN C 1 13 ? 9.953 -15.648 10.814 1.00 88.91 664 GLN C CA 1
ATOM 3331 C C . GLN C 1 13 ? 8.690 -14.817 10.601 1.00 81.65 664 GLN C C 1
ATOM 3332 O O . GLN C 1 13 ? 8.564 -13.713 11.131 1.00 75.99 664 GLN C O 1
ATOM 3346 N N . ARG C 1 14 ? 7.753 -15.371 9.836 1.00 80.36 665 ARG C N 1
ATOM 3347 C CA . ARG C 1 14 ? 6.477 -14.719 9.552 1.00 80.13 665 ARG C CA 1
ATOM 3348 C C . ARG C 1 14 ? 5.626 -14.566 10.809 1.00 71.85 665 ARG C C 1
ATOM 3349 O O . ARG C 1 14 ? 4.868 -13.604 10.948 1.00 71.89 665 ARG C O 1
ATOM 3370 N N . LEU C 1 15 ? 5.763 -15.520 11.722 1.00 66.67 666 LEU C N 1
ATOM 3371 C CA . LEU C 1 15 ? 4.847 -15.650 12.848 1.00 59.48 666 LEU C CA 1
ATOM 3372 C C . LEU C 1 15 ? 5.201 -14.719 14.004 1.00 57.52 666 LEU C C 1
ATOM 3373 O O . LEU C 1 15 ? 6.327 -14.234 14.106 1.00 56.06 666 LEU C O 1
ATOM 3389 N N . SER C 1 16 ? 4.223 -14.469 14.870 1.00 57.58 667 SER C N 1
ATOM 3390 C CA . SER C 1 16 ? 4.429 -13.613 16.032 1.00 52.49 667 SER C CA 1
ATOM 3391 C C . SER C 1 16 ? 5.180 -14.390 17.101 1.00 53.08 667 SER C C 1
ATOM 3392 O O . SER C 1 16 ? 5.234 -15.619 17.062 1.00 56.80 667 SER C O 1
ATOM 3400 N N . THR C 1 17 ? 5.754 -13.670 18.057 1.00 47.92 668 THR C N 1
ATOM 3401 C CA . THR C 1 17 ? 6.536 -14.290 19.115 1.00 50.37 668 THR C CA 1
ATOM 3402 C C . THR C 1 17 ? 5.676 -15.236 19.949 1.00 49.47 668 THR C C 1
ATOM 3403 O O . THR C 1 17 ? 6.097 -16.349 20.276 1.00 52.55 668 THR C O 1
ATOM 3414 N N . GLU C 1 18 ? 4.468 -14.794 20.286 1.00 45.91 669 GLU C N 1
ATOM 3415 C CA . GLU C 1 18 ? 3.557 -15.606 21.089 1.00 52.26 669 GLU C CA 1
ATOM 3416 C C . GLU C 1 18 ? 3.294 -16.943 20.397 1.00 52.05 669 GLU C C 1
ATOM 3417 O O . GLU C 1 18 ? 3.239 -17.988 21.044 1.00 56.44 669 GLU C O 1
ATOM 3429 N N . THR C 1 19 ? 3.153 -16.903 19.076 1.00 47.16 670 THR C N 1
ATOM 3430 C CA . THR C 1 19 ? 2.904 -18.109 18.292 1.00 51.02 670 THR C CA 1
ATOM 3431 C C . THR C 1 19 ? 4.100 -19.050 18.369 1.00 51.69 670 THR C C 1
ATOM 3432 O O . THR C 1 19 ? 3.941 -20.257 18.557 1.00 54.70 670 THR C O 1
ATOM 3443 N N . LEU C 1 20 ? 5.298 -18.491 18.223 1.00 50.17 671 LEU C N 1
ATOM 3444 C CA . LEU C 1 20 ? 6.516 -19.282 18.313 1.00 50.63 671 LEU C CA 1
ATOM 3445 C C . LEU C 1 20 ? 6.589 -19.973 19.667 1.00 52.59 671 LEU C C 1
ATOM 3446 O O . LEU C 1 20 ? 6.959 -21.144 19.756 1.00 55.81 671 LEU C O 1
ATOM 3462 N N . PHE C 1 21 ? 6.228 -19.250 20.720 1.00 52.99 672 PHE C N 1
ATOM 3463 C CA . PHE C 1 21 ? 6.208 -19.827 22.056 1.00 57.33 672 PHE C CA 1
ATOM 3464 C C . PHE C 1 21 ? 5.217 -20.983 22.113 1.00 61.43 672 PHE C C 1
ATOM 3465 O O . PHE C 1 21 ? 5.513 -22.031 22.687 1.00 63.50 672 PHE C O 1
ATOM 3482 N N . PHE C 1 22 ? 4.044 -20.800 21.511 1.00 61.74 673 PHE C N 1
ATOM 3483 C CA . PHE C 1 22 ? 3.053 -21.867 21.480 1.00 63.92 673 PHE C CA 1
ATOM 3484 C C . PHE C 1 22 ? 3.624 -23.096 20.787 1.00 68.75 673 PHE C C 1
ATOM 3485 O O . PHE C 1 22 ? 3.556 -24.206 21.312 1.00 70.14 673 PHE C O 1
ATOM 3502 N N . ILE C 1 23 ? 4.184 -22.889 19.602 1.00 71.20 674 ILE C N 1
ATOM 3503 C CA . ILE C 1 23 ? 4.803 -23.973 18.853 1.00 78.37 674 ILE C CA 1
ATOM 3504 C C . ILE C 1 23 ? 5.867 -24.668 19.696 1.00 79.10 674 ILE C C 1
ATOM 3505 O O . ILE C 1 23 ? 5.977 -25.894 19.683 1.00 80.06 674 ILE C O 1
ATOM 3521 N N . PHE C 1 24 ? 6.642 -23.878 20.433 1.00 75.90 675 PHE C N 1
ATOM 3522 C CA . PHE C 1 24 ? 7.762 -24.411 21.202 1.00 78.54 675 PHE C CA 1
ATOM 3523 C C . PHE C 1 24 ? 7.324 -25.293 22.369 1.00 82.05 675 PHE C C 1
ATOM 3524 O O . PHE C 1 24 ? 7.946 -26.318 22.641 1.00 83.44 675 PHE C O 1
ATOM 3541 N N . TYR C 1 25 ? 6.259 -24.893 23.057 1.00 84.97 676 TYR C N 1
ATOM 3542 C CA . TYR C 1 25 ? 5.838 -25.585 24.272 1.00 87.66 676 TYR C CA 1
ATOM 3543 C C . TYR C 1 25 ? 4.864 -26.736 24.023 1.00 95.06 676 TYR C C 1
ATOM 3544 O O . TYR C 1 25 ? 4.744 -27.636 24.856 1.00 102.08 676 TYR C O 1
ATOM 3562 N N . TYR C 1 26 ? 4.172 -26.714 22.888 1.00 90.16 677 TYR C N 1
ATOM 3563 C CA . TYR C 1 26 ? 3.082 -27.663 22.665 1.00 93.49 677 TYR C CA 1
ATOM 3564 C C . TYR C 1 26 ? 3.242 -28.545 21.427 1.00 93.24 677 TYR C C 1
ATOM 3565 O O . TYR C 1 26 ? 2.486 -29.499 21.245 1.00 94.99 677 TYR C O 1
ATOM 3583 N N . LEU C 1 27 ? 4.217 -28.236 20.579 1.00 92.91 678 LEU C N 1
ATOM 3584 C CA . LEU C 1 27 ? 4.572 -29.130 19.483 1.00 102.00 678 LEU C CA 1
ATOM 3585 C C . LEU C 1 27 ? 5.935 -29.746 19.781 1.00 103.32 678 LEU C C 1
ATOM 3586 O O . LEU C 1 27 ? 6.824 -29.765 18.930 1.00 99.77 678 LEU C O 1
ATOM 3602 N N . GLU C 1 28 ? 6.083 -30.254 21.000 1.00 113.84 679 GLU C N 1
ATOM 3603 C CA . GLU C 1 28 ? 7.374 -30.714 21.503 1.00 120.81 679 GLU C CA 1
ATOM 3604 C C . GLU C 1 28 ? 7.986 -31.840 20.676 1.00 118.78 679 GLU C C 1
ATOM 3605 O O . GLU C 1 28 ? 7.278 -32.684 20.127 1.00 121.94 679 GLU C O 1
ATOM 3617 N N . GLY C 1 29 ? 9.313 -31.839 20.602 1.00 113.77 680 GLY C N 1
ATOM 3618 C CA . GLY C 1 29 ? 10.056 -32.894 19.939 1.00 116.49 680 GLY C CA 1
ATOM 3619 C C . GLY C 1 29 ? 9.852 -32.954 18.438 1.00 117.30 680 GLY C C 1
ATOM 3620 O O . GLY C 1 29 ? 10.253 -33.922 17.792 1.00 118.76 680 GLY C O 1
ATOM 3624 N N . THR C 1 30 ? 9.237 -31.919 17.877 1.00 114.94 681 THR C N 1
ATOM 3625 C CA . THR C 1 30 ? 9.003 -31.866 16.440 1.00 121.93 681 THR C CA 1
ATOM 3626 C C . THR C 1 30 ? 9.986 -30.902 15.786 1.00 124.91 681 THR C C 1
ATOM 3627 O O . THR C 1 30 ? 10.621 -30.096 16.467 1.00 121.20 681 THR C O 1
ATOM 3638 N N . LYS C 1 31 ? 10.118 -30.993 14.467 1.00 134.15 682 LYS C N 1
ATOM 3639 C CA . LYS C 1 31 ? 11.002 -30.096 13.736 1.00 134.55 682 LYS C CA 1
ATOM 3640 C C . LYS C 1 31 ? 10.469 -28.669 13.788 1.00 123.70 682 LYS C C 1
ATOM 3641 O O . LYS C 1 31 ? 11.239 -27.709 13.785 1.00 124.94 682 LYS C O 1
ATOM 3660 N N . ALA C 1 32 ? 9.147 -28.534 13.840 1.00 108.58 683 ALA C N 1
ATOM 3661 C CA . ALA C 1 32 ? 8.517 -27.224 13.944 1.00 92.93 683 ALA C CA 1
ATOM 3662 C C . ALA C 1 32 ? 8.999 -26.506 15.198 1.00 86.22 683 ALA C C 1
ATOM 3663 O O . ALA C 1 32 ? 9.274 -25.306 15.172 1.00 78.92 683 ALA C O 1
ATOM 3670 N N . GLN C 1 33 ? 9.098 -27.250 16.294 1.00 91.78 684 GLN C N 1
ATOM 3671 C CA . GLN C 1 33 ? 9.604 -26.708 17.546 1.00 87.93 684 GLN C CA 1
ATOM 3672 C C . GLN C 1 33 ? 11.035 -26.227 17.354 1.00 86.13 684 GLN C C 1
ATOM 3673 O O . GLN C 1 33 ? 11.390 -25.116 17.747 1.00 81.34 684 GLN C O 1
ATOM 3687 N N . TYR C 1 34 ? 11.853 -27.079 16.747 1.00 89.39 685 TYR C N 1
ATOM 3688 C CA . TYR C 1 34 ? 13.249 -26.758 16.492 1.00 91.46 685 TYR C CA 1
ATOM 3689 C C . TYR C 1 34 ? 13.381 -25.490 15.650 1.00 89.02 685 TYR C C 1
ATOM 3690 O O . TYR C 1 34 ? 14.236 -24.649 15.917 1.00 84.14 685 TYR C O 1
ATOM 3708 N N . LEU C 1 35 ? 12.529 -25.351 14.640 1.00 98.40 686 LEU C N 1
ATOM 3709 C CA . LEU C 1 35 ? 12.557 -24.170 13.781 1.00 99.22 686 LEU C CA 1
ATOM 3710 C C . LEU C 1 35 ? 12.080 -22.925 14.521 1.00 88.48 686 LEU C C 1
ATOM 3711 O O . LEU C 1 35 ? 12.602 -21.830 14.307 1.00 87.21 686 LEU C O 1
ATOM 3727 N N . ALA C 1 36 ? 11.085 -23.094 15.385 1.00 78.70 687 ALA C N 1
ATOM 3728 C CA . ALA C 1 36 ? 10.575 -21.986 16.184 1.00 69.45 687 ALA C CA 1
ATOM 3729 C C . ALA C 1 36 ? 11.679 -21.451 17.090 1.00 67.77 687 ALA C C 1
ATOM 3730 O O . ALA C 1 36 ? 11.924 -20.245 17.145 1.00 65.39 687 ALA C O 1
ATOM 3737 N N . ALA C 1 37 ? 12.344 -22.360 17.798 1.00 71.10 688 ALA C N 1
ATOM 3738 C CA . ALA C 1 37 ? 13.435 -21.990 18.689 1.00 68.73 688 ALA C CA 1
ATOM 3739 C C . ALA C 1 37 ? 14.487 -21.203 17.924 1.00 69.32 688 ALA C C 1
ATOM 3740 O O . ALA C 1 37 ? 15.028 -20.219 18.426 1.00 63.71 688 ALA C O 1
ATOM 3747 N N . LYS C 1 38 ? 14.772 -21.642 16.703 1.00 76.12 689 LYS C N 1
ATOM 3748 C CA . LYS C 1 38 ? 15.716 -20.939 15.846 1.00 77.98 689 LYS C CA 1
ATOM 3749 C C . LYS C 1 38 ? 15.229 -19.515 15.576 1.00 74.11 689 LYS C C 1
ATOM 3750 O O . LYS C 1 38 ? 15.978 -18.551 15.738 1.00 74.26 689 LYS C O 1
ATOM 3754 N N . ALA C 1 39 ? 13.968 -19.388 15.173 1.00 70.55 690 ALA C N 1
ATOM 3755 C CA . ALA C 1 39 ? 13.391 -18.083 14.870 1.00 62.80 690 ALA C CA 1
ATOM 3756 C C . ALA C 1 39 ? 13.485 -17.145 16.070 1.00 55.19 690 ALA C C 1
ATOM 3757 O O . ALA C 1 39 ? 13.795 -15.965 15.923 1.00 45.02 690 ALA C O 1
ATOM 3764 N N . LEU C 1 40 ? 13.211 -17.675 17.257 1.00 54.95 691 LEU C N 1
ATOM 3765 C CA . LEU C 1 40 ? 13.278 -16.884 18.480 1.00 50.87 691 LEU C CA 1
ATOM 3766 C C . LEU C 1 40 ? 14.693 -16.376 18.738 1.00 50.36 691 LEU C C 1
ATOM 3767 O O . LEU C 1 40 ? 14.897 -15.193 19.019 1.00 46.54 691 LEU C O 1
ATOM 3783 N N . LYS C 1 41 ? 15.670 -17.274 18.648 1.00 52.93 692 LYS C N 1
ATOM 3784 C CA . LYS C 1 41 ? 17.059 -16.902 18.886 1.00 55.79 692 LYS C CA 1
ATOM 3785 C C . LYS C 1 41 ? 17.505 -15.827 17.902 1.00 56.84 692 LYS C C 1
ATOM 3786 O O . LYS C 1 41 ? 18.275 -14.933 18.256 1.00 54.52 692 LYS C O 1
ATOM 3805 N N . LYS C 1 42 ? 17.014 -15.907 16.671 1.00 64.31 693 LYS C N 1
ATOM 3806 C CA . LYS C 1 42 ? 17.311 -14.884 15.680 1.00 70.56 693 LYS C CA 1
ATOM 3807 C C . LYS C 1 42 ? 16.839 -13.523 16.180 1.00 63.44 693 LYS C C 1
ATOM 3808 O O . LYS C 1 42 ? 17.431 -12.494 15.854 1.00 63.09 693 LYS C O 1
ATOM 3827 N N . GLN C 1 43 ? 15.772 -13.527 16.975 1.00 57.95 694 GLN C N 1
ATOM 3828 C CA . GLN C 1 43 ? 15.235 -12.299 17.556 1.00 56.38 694 GLN C CA 1
ATOM 3829 C C . GLN C 1 43 ? 15.773 -12.049 18.965 1.00 54.50 694 GLN C C 1
ATOM 3830 O O . GLN C 1 43 ? 15.169 -11.314 19.746 1.00 50.05 694 GLN C O 1
ATOM 3844 N N . SER C 1 44 ? 16.906 -12.671 19.278 1.00 60.99 695 SER C N 1
ATOM 3845 C CA . SER C 1 44 ? 17.645 -12.384 20.505 1.00 58.05 695 SER C CA 1
ATOM 3846 C C . SER C 1 44 ? 16.963 -12.908 21.769 1.00 54.73 695 SER C C 1
ATOM 3847 O O . SER C 1 44 ? 17.174 -12.378 22.858 1.00 52.49 695 SER C O 1
ATOM 3855 N N . TRP C 1 45 ? 16.147 -13.944 21.624 1.00 51.01 696 TRP C N 1
ATOM 3856 C CA . TRP C 1 45 ? 15.624 -14.659 22.781 1.00 49.48 696 TRP C CA 1
ATOM 3857 C C . TRP C 1 45 ? 16.561 -15.821 23.090 1.00 47.49 696 TRP C C 1
ATOM 3858 O O . TRP C 1 45 ? 17.065 -16.477 22.177 1.00 48.03 696 TRP C O 1
ATOM 3879 N N . ARG C 1 46 ? 16.796 -16.073 24.373 1.00 44.20 697 ARG C N 1
ATOM 3880 C CA . ARG C 1 46 ? 17.651 -17.182 24.783 1.00 45.91 697 ARG C CA 1
ATOM 3881 C C . ARG C 1 46 ? 16.960 -18.038 25.834 1.00 49.83 697 ARG C C 1
ATOM 3882 O O . ARG C 1 46 ? 16.281 -17.525 26.723 1.00 49.57 697 ARG C O 1
ATOM 3903 N N . PHE C 1 47 ? 17.152 -19.349 25.730 1.00 57.13 698 PHE C N 1
ATOM 3904 C CA . PHE C 1 47 ? 16.429 -20.298 26.563 1.00 61.44 698 PHE C CA 1
ATOM 3905 C C . PHE C 1 47 ? 17.203 -20.676 27.823 1.00 64.84 698 PHE C C 1
ATOM 3906 O O . PHE C 1 47 ? 18.303 -21.225 27.756 1.00 69.06 698 PHE C O 1
ATOM 3923 N N . HIS C 1 48 ? 16.614 -20.366 28.973 1.00 63.28 699 HIS C N 1
ATOM 3924 C CA . HIS C 1 48 ? 17.164 -20.753 30.263 1.00 64.28 699 HIS C CA 1
ATOM 3925 C C . HIS C 1 48 ? 16.753 -22.199 30.540 1.00 69.07 699 HIS C C 1
ATOM 3926 O O . HIS C 1 48 ? 15.580 -22.476 30.798 1.00 74.47 699 HIS C O 1
ATOM 3941 N N . THR C 1 49 ? 17.715 -23.116 30.482 1.00 66.32 700 THR C N 1
ATOM 3942 C CA . THR C 1 49 ? 17.419 -24.551 30.498 1.00 70.62 700 THR C CA 1
ATOM 3943 C C . THR C 1 49 ? 16.889 -25.067 31.838 1.00 76.74 700 THR C C 1
ATOM 3944 O O . THR C 1 49 ? 16.383 -26.186 31.920 1.00 79.78 700 THR C O 1
ATOM 3955 N N . LYS C 1 50 ? 17.010 -24.256 32.883 1.00 81.94 701 LYS C N 1
ATOM 3956 C CA . LYS C 1 50 ? 16.506 -24.623 34.202 1.00 91.55 701 LYS C CA 1
ATOM 3957 C C . LYS C 1 50 ? 15.148 -23.985 34.468 1.00 95.53 701 LYS C C 1
ATOM 3958 O O . LYS C 1 50 ? 14.181 -24.676 34.793 1.00 105.46 701 LYS C O 1
ATOM 3977 N N . TYR C 1 51 ? 15.084 -22.662 34.354 1.00 88.65 702 TYR C N 1
ATOM 3978 C CA . TYR C 1 51 ? 13.819 -21.948 34.444 1.00 85.90 702 TYR C CA 1
ATOM 3979 C C . TYR C 1 51 ? 12.868 -22.441 33.358 1.00 76.76 702 TYR C C 1
ATOM 3980 O O . TYR C 1 51 ? 11.648 -22.422 33.530 1.00 76.72 702 TYR C O 1
ATOM 4032 N N . TRP C 1 54 ? 12.053 -18.409 28.120 1.00 55.64 705 TRP C N 1
ATOM 4033 C CA . TRP C 1 54 ? 12.817 -17.606 27.182 1.00 53.29 705 TRP C CA 1
ATOM 4034 C C . TRP C 1 54 ? 13.081 -16.226 27.768 1.00 54.58 705 TRP C C 1
ATOM 4035 O O . TRP C 1 54 ? 12.201 -15.619 28.380 1.00 56.17 705 TRP C O 1
ATOM 4056 N N . PHE C 1 55 ? 14.305 -15.745 27.581 1.00 54.25 706 PHE C N 1
ATOM 4057 C CA . PHE C 1 55 ? 14.722 -14.450 28.099 1.00 50.31 706 PHE C CA 1
ATOM 4058 C C . PHE C 1 55 ? 15.251 -13.573 26.976 1.00 49.33 706 PHE C C 1
ATOM 4059 O O . PHE C 1 55 ? 15.818 -14.065 26.001 1.00 48.58 706 PHE C O 1
ATOM 4076 N N . GLN C 1 56 ? 15.068 -12.268 27.130 1.00 50.27 707 GLN C N 1
ATOM 4077 C CA . GLN C 1 56 ? 15.591 -11.303 26.180 1.00 49.52 707 GLN C CA 1
ATOM 4078 C C . GLN C 1 56 ? 16.072 -10.071 26.936 1.00 47.65 707 GLN C C 1
ATOM 4079 O O . GLN C 1 56 ? 15.381 -9.573 27.826 1.00 47.48 707 GLN C O 1
ATOM 4093 N N . ARG C 1 57 ? 17.263 -9.591 26.591 1.00 45.47 708 ARG C N 1
ATOM 4094 C CA . ARG C 1 57 ? 17.797 -8.381 27.199 1.00 47.19 708 ARG C CA 1
ATOM 4095 C C . ARG C 1 57 ? 16.864 -7.215 26.927 1.00 49.55 708 ARG C C 1
ATOM 4096 O O . ARG C 1 57 ? 16.601 -6.880 25.773 1.00 50.52 708 ARG C O 1
ATOM 4117 N N . HIS C 1 58 ? 16.366 -6.598 27.991 1.00 52.20 709 HIS C N 1
ATOM 4118 C CA . HIS C 1 58 ? 15.583 -5.379 27.859 1.00 55.53 709 HIS C CA 1
ATOM 4119 C C . HIS C 1 58 ? 16.532 -4.229 27.555 1.00 59.01 709 HIS C C 1
ATOM 4120 O O . HIS C 1 58 ? 16.148 -3.225 26.954 1.00 61.38 709 HIS C O 1
ATOM 4135 N N . GLU C 1 59 ? 17.784 -4.396 27.969 1.00 60.50 710 GLU C N 1
ATOM 4136 C CA . GLU C 1 59 ? 18.816 -3.391 27.763 1.00 61.80 710 GLU C CA 1
ATOM 4137 C C . GLU C 1 59 ? 20.180 -4.031 27.998 1.00 60.35 710 GLU C C 1
ATOM 4138 O O . GLU C 1 59 ? 20.266 -5.188 28.409 1.00 59.61 710 GLU C O 1
ATOM 4150 N N . GLU C 1 60 ? 21.245 -3.281 27.736 1.00 57.06 711 GLU C N 1
ATOM 4151 C CA . GLU C 1 60 ? 22.596 -3.773 27.983 1.00 52.87 711 GLU C CA 1
ATOM 4152 C C . GLU C 1 60 ? 22.743 -4.192 29.444 1.00 44.50 711 GLU C C 1
ATOM 4153 O O . GLU C 1 60 ? 22.426 -3.419 30.350 1.00 42.39 711 GLU C O 1
ATOM 4165 N N . PRO C 1 61 ? 23.218 -5.425 29.680 1.00 40.89 712 PRO C N 1
ATOM 4166 C CA . PRO C 1 61 ? 23.395 -5.920 31.049 1.00 41.88 712 PRO C CA 1
ATOM 4167 C C . PRO C 1 61 ? 24.307 -5.013 31.866 1.00 42.92 712 PRO C C 1
ATOM 4168 O O . PRO C 1 61 ? 25.123 -4.291 31.294 1.00 46.52 712 PRO C O 1
ATOM 4179 N N . LYS C 1 62 ? 24.172 -5.052 33.187 1.00 39.58 713 LYS C N 1
ATOM 4180 C CA . LYS C 1 62 ? 25.003 -4.234 34.058 1.00 44.97 713 LYS C CA 1
ATOM 4181 C C . LYS C 1 62 ? 26.406 -4.818 34.193 1.00 50.04 713 LYS C C 1
ATOM 4182 O O . LYS C 1 62 ? 27.373 -4.083 34.386 1.00 54.52 713 LYS C O 1
ATOM 4201 N N . THR C 1 63 ? 26.513 -6.139 34.099 1.00 57.13 714 THR C N 1
ATOM 4202 C CA . THR C 1 63 ? 27.811 -6.798 34.144 1.00 61.66 714 THR C CA 1
ATOM 4203 C C . THR C 1 63 ? 27.800 -8.076 33.314 1.00 56.61 714 THR C C 1
ATOM 4204 O O . THR C 1 63 ? 26.841 -8.848 33.358 1.00 57.13 714 THR C O 1
ATOM 4215 N N . ILE C 1 64 ? 28.867 -8.283 32.548 1.00 50.26 715 ILE C N 1
ATOM 4216 C CA . ILE C 1 64 ? 29.064 -9.531 31.821 1.00 47.14 715 ILE C CA 1
ATOM 4217 C C . ILE C 1 64 ? 30.427 -10.114 32.168 1.00 49.51 715 ILE C C 1
ATOM 4218 O O . ILE C 1 64 ? 31.454 -9.453 32.011 1.00 50.18 715 ILE C O 1
ATOM 4234 N N . THR C 1 65 ? 30.426 -11.354 32.640 1.00 51.97 716 THR C N 1
ATOM 4235 C CA . THR C 1 65 ? 31.659 -12.073 32.920 1.00 54.15 716 THR C CA 1
ATOM 4236 C C . THR C 1 65 ? 31.629 -13.394 32.166 1.00 57.31 716 THR C C 1
ATOM 4237 O O . THR C 1 65 ? 30.699 -13.659 31.402 1.00 58.51 716 THR C O 1
ATOM 4248 N N . ASP C 1 66 ? 32.642 -14.224 32.382 1.00 58.73 717 ASP C N 1
ATOM 4249 C CA . ASP C 1 66 ? 32.722 -15.516 31.709 1.00 62.92 717 ASP C CA 1
ATOM 4250 C C . ASP C 1 66 ? 31.612 -16.465 32.158 1.00 60.92 717 ASP C C 1
ATOM 4251 O O . ASP C 1 66 ? 31.184 -17.334 31.396 1.00 61.19 717 ASP C O 1
ATOM 4260 N N . GLU C 1 67 ? 31.152 -16.296 33.395 1.00 59.21 718 GLU C N 1
ATOM 4261 C CA . GLU C 1 67 ? 30.218 -17.239 34.003 1.00 61.08 718 GLU C CA 1
ATOM 4262 C C . GLU C 1 67 ? 28.754 -16.796 33.925 1.00 59.81 718 GLU C C 1
ATOM 4263 O O . GLU C 1 67 ? 27.852 -17.634 33.970 1.00 60.07 718 GLU C O 1
ATOM 4271 N N . PHE C 1 68 ? 28.513 -15.491 33.815 1.00 59.49 719 PHE C N 1
ATOM 4272 C CA . PHE C 1 68 ? 27.141 -14.977 33.827 1.00 57.82 719 PHE C CA 1
ATOM 4273 C C . PHE C 1 68 ? 27.027 -13.536 33.334 1.00 56.35 719 PHE C C 1
ATOM 4274 O O . PHE C 1 68 ? 28.025 -12.827 33.202 1.00 59.65 719 PHE C O 1
ATOM 4291 N N . GLU C 1 69 ? 25.793 -13.114 33.070 1.00 53.07 720 GLU C N 1
ATOM 4292 C CA . GLU C 1 69 ? 25.478 -11.708 32.838 1.00 47.86 720 GLU C CA 1
ATOM 4293 C C . GLU C 1 69 ? 24.327 -11.317 33.754 1.00 46.23 720 GLU C C 1
ATOM 4294 O O . GLU C 1 69 ? 23.512 -12.158 34.131 1.00 47.56 720 GLU C O 1
ATOM 4306 N N . GLN C 1 70 ? 24.269 -10.043 34.118 1.00 42.76 721 GLN C N 1
ATOM 4307 C CA . GLN C 1 70 ? 23.286 -9.573 35.079 1.00 47.47 721 GLN C CA 1
ATOM 4308 C C . GLN C 1 70 ? 22.694 -8.236 34.652 1.00 46.71 721 GLN C C 1
ATOM 4309 O O . GLN C 1 70 ? 23.404 -7.357 34.162 1.00 44.81 721 GLN C O 1
ATOM 4323 N N . GLY C 1 71 ? 21.386 -8.093 34.836 1.00 52.49 722 GLY C N 1
ATOM 4324 C CA . GLY C 1 71 ? 20.704 -6.861 34.490 1.00 52.09 722 GLY C CA 1
ATOM 4325 C C . GLY C 1 71 ? 19.203 -7.036 34.364 1.00 48.91 722 GLY C C 1
ATOM 4326 O O . GLY C 1 71 ? 18.596 -7.850 35.062 1.00 48.61 722 GLY C O 1
ATOM 4330 N N . THR C 1 72 ? 18.605 -6.265 33.463 1.00 46.25 723 THR C N 1
ATOM 4331 C CA . THR C 1 72 ? 17.162 -6.273 33.285 1.00 45.78 723 THR C CA 1
ATOM 4332 C C . THR C 1 72 ? 16.769 -7.068 32.048 1.00 40.73 723 THR C C 1
ATOM 4333 O O . THR C 1 72 ? 17.295 -6.844 30.955 1.00 36.70 723 THR C O 1
ATOM 4344 N N . TYR C 1 73 ? 15.836 -7.997 32.233 1.00 42.66 724 TYR C N 1
ATOM 4345 C CA . TYR C 1 73 ? 15.372 -8.846 31.147 1.00 44.51 724 TYR C CA 1
ATOM 4346 C C . TYR C 1 73 ? 13.850 -8.924 31.123 1.00 49.35 724 TYR C C 1
ATOM 4347 O O . TYR C 1 73 ? 13.190 -8.787 32.155 1.00 50.04 724 TYR C O 1
ATOM 4365 N N . ILE C 1 74 ? 13.296 -9.137 29.935 1.00 55.88 725 ILE C N 1
ATOM 4366 C CA . ILE C 1 74 ? 11.908 -9.550 29.824 1.00 58.68 725 ILE C CA 1
ATOM 4367 C C . ILE C 1 74 ? 11.901 -11.040 29.519 1.00 56.81 725 ILE C C 1
ATOM 4368 O O . ILE C 1 74 ? 12.747 -11.537 28.773 1.00 57.74 725 ILE C O 1
ATOM 4384 N N . TYR C 1 75 ? 10.954 -11.752 30.117 1.00 51.35 726 TYR C N 1
ATOM 4385 C CA . TYR C 1 75 ? 10.863 -13.195 29.958 1.00 46.87 726 TYR C CA 1
ATOM 4386 C C . TYR C 1 75 ? 9.414 -13.597 29.707 1.00 49.19 726 TYR C C 1
ATOM 4387 O O . TYR C 1 75 ? 8.487 -12.870 30.070 1.00 48.54 726 TYR C O 1
ATOM 4405 N N . PHE C 1 76 ? 9.226 -14.756 29.088 1.00 52.75 727 PHE C N 1
ATOM 4406 C CA . PHE C 1 76 ? 7.891 -15.261 28.826 1.00 55.84 727 PHE C CA 1
ATOM 4407 C C . PHE C 1 76 ? 7.523 -16.340 29.838 1.00 64.75 727 PHE C C 1
ATOM 4408 O O . PHE C 1 76 ? 7.977 -17.479 29.742 1.00 66.73 727 PHE C O 1
ATOM 4425 N N . ASP C 1 77 ? 6.706 -15.964 30.815 1.00 72.74 728 ASP C N 1
ATOM 4426 C CA . ASP C 1 77 ? 6.189 -16.909 31.796 1.00 81.86 728 ASP C CA 1
ATOM 4427 C C . ASP C 1 77 ? 5.155 -17.807 31.126 1.00 80.76 728 ASP C C 1
ATOM 4428 O O . ASP C 1 77 ? 4.116 -17.333 30.665 1.00 78.22 728 ASP C O 1
ATOM 4437 N N . TYR C 1 78 ? 5.447 -19.102 31.068 1.00 83.18 729 TYR C N 1
ATOM 4438 C CA . TYR C 1 78 ? 4.563 -20.057 30.410 1.00 85.94 729 TYR C CA 1
ATOM 4439 C C . TYR C 1 78 ? 3.323 -20.354 31.249 1.00 87.09 729 TYR C C 1
ATOM 4440 O O . TYR C 1 78 ? 2.294 -20.773 30.719 1.00 88.99 729 TYR C O 1
ATOM 4444 N N . GLU C 1 79 ? 3.423 -20.140 32.557 1.00 80.84 730 GLU C N 1
ATOM 4445 C CA . GLU C 1 79 ? 2.297 -20.372 33.456 1.00 87.86 730 GLU C CA 1
ATOM 4446 C C . GLU C 1 79 ? 1.184 -19.355 33.217 1.00 84.56 730 GLU C C 1
ATOM 4447 O O . GLU C 1 79 ? 0.031 -19.723 32.995 1.00 81.73 730 GLU C O 1
ATOM 4459 N N . LYS C 1 80 ? 1.540 -18.075 33.263 1.00 90.30 731 LYS C N 1
ATOM 4460 C CA . LYS C 1 80 ? 0.584 -16.997 33.035 1.00 93.54 731 LYS C CA 1
ATOM 4461 C C . LYS C 1 80 ? 0.385 -16.738 31.545 1.00 83.70 731 LYS C C 1
ATOM 4462 O O . LYS C 1 80 ? -0.510 -15.994 31.147 1.00 80.18 731 LYS C O 1
ATOM 4481 N N . TRP C 1 81 ? 1.227 -17.360 30.728 1.00 79.14 732 TRP C N 1
ATOM 4482 C CA . TRP C 1 81 ? 1.205 -17.153 29.286 1.00 73.27 732 TRP C CA 1
ATOM 4483 C C . TRP C 1 81 ? 1.261 -15.665 28.956 1.00 70.26 732 TRP C C 1
ATOM 4484 O O . TRP C 1 81 ? 0.327 -15.108 28.378 1.00 67.79 732 TRP C O 1
ATOM 4505 N N . GLY C 1 82 ? 2.366 -15.028 29.327 1.00 70.50 733 GLY C N 1
ATOM 4506 C CA . GLY C 1 82 ? 2.527 -13.605 29.102 1.00 70.25 733 GLY C CA 1
ATOM 4507 C C . GLY C 1 82 ? 3.953 -13.124 29.274 1.00 68.32 733 GLY C C 1
ATOM 4508 O O . GLY C 1 82 ? 4.791 -13.801 29.872 1.00 73.01 733 GLY C O 1
ATOM 4512 N N . GLN C 1 83 ? 4.223 -11.939 28.742 1.00 59.94 734 GLN C N 1
ATOM 4513 C CA . GLN C 1 83 ? 5.551 -11.348 28.795 1.00 56.01 734 GLN C CA 1
ATOM 4514 C C . GLN C 1 83 ? 5.665 -10.470 30.037 1.00 55.29 734 GLN C C 1
ATOM 4515 O O . GLN C 1 83 ? 4.747 -9.714 30.353 1.00 54.96 734 GLN C O 1
ATOM 4529 N N . ARG C 1 84 ? 6.786 -10.579 30.742 1.00 56.90 735 ARG C N 1
ATOM 4530 C CA . ARG C 1 84 ? 6.998 -9.813 31.967 1.00 62.96 735 ARG C CA 1
ATOM 4531 C C . ARG C 1 84 ? 8.454 -9.382 32.105 1.00 60.57 735 ARG C C 1
ATOM 4532 O O . ARG C 1 84 ? 9.348 -9.998 31.529 1.00 56.30 735 ARG C O 1
ATOM 4553 N N . LYS C 1 85 ? 8.684 -8.327 32.880 1.00 64.88 736 LYS C N 1
ATOM 4554 C CA . LYS C 1 85 ? 10.026 -7.792 33.064 1.00 63.18 736 LYS C CA 1
ATOM 4555 C C . LYS C 1 85 ? 10.594 -8.174 34.425 1.00 61.37 736 LYS C C 1
ATOM 4556 O O . LYS C 1 85 ? 9.883 -8.177 35.430 1.00 64.55 736 LYS C O 1
ATOM 4575 N N . LYS C 1 86 ? 11.884 -8.494 34.445 1.00 56.22 737 LYS C N 1
ATOM 4576 C CA . LYS C 1 86 ? 12.575 -8.843 35.676 1.00 56.37 737 LYS C CA 1
ATOM 4577 C C . LYS C 1 86 ? 13.836 -7.998 35.798 1.00 56.15 737 LYS C C 1
ATOM 4578 O O . LYS C 1 86 ? 14.656 -7.956 34.880 1.00 55.78 737 LYS C O 1
ATOM 4597 N N . GLU C 1 87 ? 13.984 -7.314 36.927 1.00 57.17 738 GLU C N 1
ATOM 4598 C CA . GLU C 1 87 ? 15.163 -6.491 37.163 1.00 60.94 738 GLU C CA 1
ATOM 4599 C C . GLU C 1 87 ? 16.113 -7.163 38.146 1.00 64.64 738 GLU C C 1
ATOM 4600 O O . GLU C 1 87 ? 15.689 -7.929 39.012 1.00 63.49 738 GLU C O 1
ATOM 4612 N N . GLY C 1 88 ? 17.402 -6.874 38.000 1.00 72.19 739 GLY C N 1
ATOM 4613 C CA . GLY C 1 88 ? 18.415 -7.440 38.870 1.00 76.53 739 GLY C CA 1
ATOM 4614 C C . GLY C 1 88 ? 18.515 -8.944 38.717 1.00 74.52 739 GLY C C 1
ATOM 4615 O O . GLY C 1 88 ? 18.770 -9.658 39.686 1.00 80.29 739 GLY C O 1
ATOM 4619 N N . PHE C 1 89 ? 18.312 -9.429 37.497 1.00 64.73 740 PHE C N 1
ATOM 4620 C CA . PHE C 1 89 ? 18.369 -10.861 37.237 1.00 58.11 740 PHE C CA 1
ATOM 4621 C C . PHE C 1 89 ? 19.774 -11.303 36.849 1.00 52.40 740 PHE C C 1
ATOM 4622 O O . PHE C 1 89 ? 20.500 -10.586 36.158 1.00 47.62 740 PHE C O 1
ATOM 4639 N N . THR C 1 90 ? 20.142 -12.497 37.299 1.00 53.58 741 THR C N 1
ATOM 4640 C CA . THR C 1 90 ? 21.429 -13.085 36.964 1.00 54.45 741 THR C CA 1
ATOM 4641 C C . THR C 1 90 ? 21.222 -14.327 36.108 1.00 54.05 7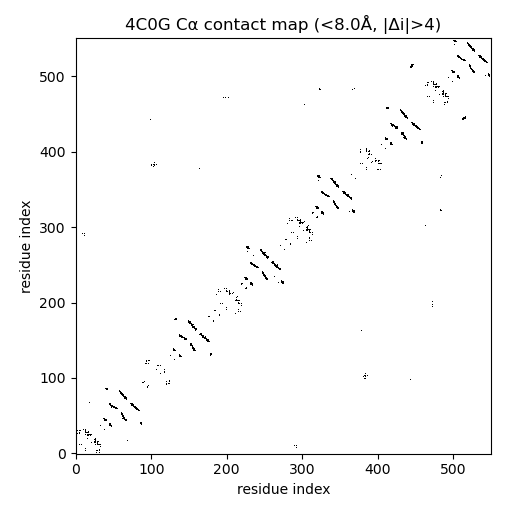41 THR C C 1
ATOM 4642 O O . THR C 1 90 ? 20.714 -15.344 36.578 1.00 59.41 741 THR C O 1
ATOM 4653 N N . PHE C 1 91 ? 21.615 -14.230 34.845 1.00 48.69 742 PHE C N 1
ATOM 4654 C CA . PHE C 1 91 ? 21.499 -15.342 33.911 1.00 49.71 742 PHE C CA 1
ATOM 4655 C C . PHE C 1 91 ? 22.847 -16.060 33.810 1.00 53.60 742 PHE C C 1
ATOM 4656 O O . PHE C 1 91 ? 23.758 -15.591 33.128 1.00 51.16 742 PHE C O 1
ATOM 4673 N N . GLU C 1 92 ? 22.976 -17.189 34.504 1.00 61.44 743 GLU C N 1
ATOM 4674 C CA . GLU C 1 92 ? 24.213 -17.971 34.484 1.00 64.92 743 GLU C CA 1
ATOM 4675 C C . GLU C 1 92 ? 24.325 -18.796 33.205 1.00 65.18 743 GLU C C 1
ATOM 4676 O O . GLU C 1 92 ? 23.394 -19.505 32.824 1.00 67.17 743 GLU C O 1
ATOM 4688 N N . TYR C 1 93 ? 25.476 -18.702 32.550 1.00 63.91 744 TYR C N 1
ATOM 4689 C CA . TYR C 1 93 ? 25.671 -19.311 31.239 1.00 64.13 744 TYR C CA 1
ATOM 4690 C C . TYR C 1 93 ? 25.635 -20.841 31.259 1.00 67.09 744 TYR C C 1
ATOM 4691 O O . TYR C 1 93 ? 25.374 -21.468 30.233 1.00 68.30 744 TYR C O 1
ATOM 4709 N N . ARG C 1 94 ? 25.888 -21.445 32.416 1.00 68.24 745 ARG C N 1
ATOM 4710 C CA . ARG C 1 94 ? 25.793 -22.896 32.530 1.00 74.99 745 ARG C CA 1
ATOM 4711 C C . ARG C 1 94 ? 24.367 -23.349 32.233 1.00 78.15 745 ARG C C 1
ATOM 4712 O O . ARG C 1 94 ? 24.139 -24.484 31.816 1.00 73.17 745 ARG C O 1
ATOM 4733 N N . TYR C 1 95 ? 23.412 -22.448 32.445 1.00 41.74 746 TYR C N 1
ATOM 4734 C CA . TYR C 1 95 ? 22.008 -22.738 32.182 1.00 54.88 746 TYR C CA 1
ATOM 4735 C C . TYR C 1 95 ? 21.610 -22.360 30.758 1.00 60.94 746 TYR C C 1
ATOM 4736 O O . TYR C 1 95 ? 20.483 -22.611 30.337 1.00 64.75 746 TYR C O 1
ATOM 4754 N N . LEU C 1 96 ? 22.533 -21.755 30.019 1.00 62.13 747 LEU C N 1
ATOM 4755 C CA . LEU C 1 96 ? 22.263 -21.367 28.641 1.00 66.71 747 LEU C CA 1
ATOM 4756 C C . LEU C 1 96 ? 22.336 -22.583 27.727 1.00 79.44 747 LEU C C 1
ATOM 4757 O O . LEU C 1 96 ? 23.280 -23.370 27.801 1.00 81.20 747 LEU C O 1
ATOM 4773 N N . GLU C 1 97 ? 21.333 -22.734 26.869 1.00 89.67 748 GLU C N 1
ATOM 4774 C CA . GLU C 1 97 ? 21.268 -23.868 25.952 1.00 97.67 748 GLU C CA 1
ATOM 4775 C C . GLU C 1 97 ? 22.540 -24.014 25.114 1.00 99.73 748 GLU C C 1
ATOM 4776 O O . GLU C 1 97 ? 23.033 -25.124 24.915 1.00 99.60 748 GLU C O 1
ATOM 4778 N N . ASP C 1 98 ? 23.069 -22.896 24.625 1.00 101.92 749 ASP C N 1
ATOM 4779 C CA . ASP C 1 98 ? 24.283 -22.926 23.812 1.00 106.93 749 ASP C CA 1
ATOM 4780 C C . ASP C 1 98 ? 25.243 -21.801 24.191 1.00 109.89 749 ASP C C 1
ATOM 4781 O O . ASP C 1 98 ? 24.871 -20.630 24.174 1.00 113.01 749 ASP C O 1
ATOM 4786 N N . ARG C 1 99 ? 26.478 -22.151 24.529 1.00 109.49 750 ARG C N 1
ATOM 4787 C CA . ARG C 1 99 ? 27.449 -21.137 24.913 1.00 108.54 750 ARG C CA 1
ATOM 4788 C C . ARG C 1 99 ? 27.966 -20.388 23.688 1.00 109.24 750 ARG C C 1
ATOM 4789 O O . ARG C 1 99 ? 27.335 -19.436 23.221 1.00 109.46 750 ARG C O 1
ATOM 4797 N N . ALA D 1 4 ? -21.112 -41.994 42.984 1.00 141.00 655 ALA D N 1
ATOM 4798 C CA . ALA D 1 4 ? -19.897 -41.281 43.362 1.00 140.40 655 ALA D CA 1
ATOM 4799 C C . ALA D 1 4 ? -19.978 -39.818 42.939 1.00 141.25 655 ALA D C 1
ATOM 4800 O O . ALA D 1 4 ? -20.893 -39.421 42.216 1.00 141.54 655 ALA D O 1
ATOM 4806 N N . HIS D 1 5 ? -19.015 -39.021 43.393 1.00 141.32 656 HIS D N 1
ATOM 4807 C CA . HIS D 1 5 ? -18.987 -37.595 43.088 1.00 140.12 656 HIS D CA 1
ATOM 4808 C C . HIS D 1 5 ? -18.879 -37.370 41.583 1.00 132.07 656 HIS D C 1
ATOM 4809 O O . HIS D 1 5 ? -17.985 -37.900 40.928 1.00 135.22 656 HIS D O 1
ATOM 4824 N N . SER D 1 6 ? -19.794 -36.572 41.042 1.00 118.48 657 SER D N 1
ATOM 4825 C CA . SER D 1 6 ? -19.892 -36.374 39.598 1.00 102.25 657 SER D CA 1
ATOM 4826 C C . SER D 1 6 ? -18.658 -35.711 38.983 1.00 88.24 657 SER D C 1
ATOM 4827 O O . SER D 1 6 ? -18.489 -35.721 37.763 1.00 95.62 657 SER D O 1
ATOM 4835 N N . ASP D 1 7 ? -17.796 -35.140 39.819 1.00 125.81 658 ASP D N 1
ATOM 4836 C CA . ASP D 1 7 ? -16.653 -34.380 39.323 1.00 108.05 658 ASP D CA 1
ATOM 4837 C C . ASP D 1 7 ? -15.360 -35.191 39.275 1.00 102.36 658 ASP D C 1
ATOM 4838 O O . ASP D 1 7 ? -14.277 -34.620 39.153 1.00 99.01 658 ASP D O 1
ATOM 4842 N N . THR D 1 8 ? -15.466 -36.513 39.363 1.00 109.90 659 THR D N 1
ATOM 4843 C CA . THR D 1 8 ? -14.281 -37.364 39.313 1.00 112.95 659 THR D CA 1
ATOM 4844 C C . THR D 1 8 ? -14.360 -38.368 38.167 1.00 103.43 659 THR D C 1
ATOM 4845 O O . THR D 1 8 ? -15.419 -38.565 37.571 1.00 97.32 659 THR D O 1
ATOM 4856 N N . VAL D 1 9 ? -13.230 -39.002 37.868 1.00 101.18 660 VAL D N 1
ATOM 4857 C CA . VAL D 1 9 ? -13.169 -40.011 36.817 1.00 94.97 660 VAL D CA 1
ATOM 4858 C C . VAL D 1 9 ? -13.779 -41.327 37.294 1.00 93.61 660 VAL D C 1
ATOM 4859 O O . VAL D 1 9 ? -14.280 -42.117 36.494 1.00 88.75 660 VAL D O 1
ATOM 4872 N N . GLU D 1 10 ? -13.738 -41.553 38.604 1.00 98.16 661 GLU D N 1
ATOM 4873 C CA . GLU D 1 10 ? -14.317 -42.750 39.199 1.00 100.30 661 GLU D CA 1
ATOM 4874 C C . GLU D 1 10 ? -15.823 -42.804 38.962 1.00 95.71 661 GLU D C 1
ATOM 4875 O O . GLU D 1 10 ? -16.441 -43.864 39.073 1.00 94.72 661 GLU D O 1
ATOM 4887 N N . PHE D 1 11 ? -16.408 -41.658 38.632 1.00 92.13 662 PHE D N 1
ATOM 4888 C CA . PHE D 1 11 ? -17.847 -41.558 38.447 1.00 87.52 662 PHE D CA 1
ATOM 4889 C C . PHE D 1 11 ? -18.253 -41.982 37.042 1.00 74.98 662 PHE D C 1
ATOM 4890 O O . PHE D 1 11 ? -19.196 -42.751 36.863 1.00 76.03 662 PHE D O 1
ATOM 4907 N N . TYR D 1 12 ? -17.536 -41.475 36.045 1.00 62.19 663 TYR D N 1
ATOM 4908 C CA . TYR D 1 12 ? -17.829 -41.800 34.656 1.00 53.61 663 TYR D CA 1
ATOM 4909 C C . TYR D 1 12 ? -17.373 -43.217 34.335 1.00 51.40 663 TYR D C 1
ATOM 4910 O O . TYR D 1 12 ? -17.750 -43.787 33.312 1.00 44.92 663 TYR D O 1
ATOM 4928 N N . GLN D 1 13 ? -16.572 -43.786 35.227 1.00 66.60 664 GLN D N 1
ATOM 4929 C CA . GLN D 1 13 ? -16.084 -45.148 35.064 1.00 74.84 664 GLN D CA 1
ATOM 4930 C C . GLN D 1 13 ? -17.218 -46.154 35.274 1.00 75.45 664 GLN D C 1
ATOM 4931 O O . GLN D 1 13 ? -17.168 -47.276 34.766 1.00 76.16 664 GLN D O 1
ATOM 4945 N N . ARG D 1 14 ? -18.240 -45.744 36.021 1.00 71.78 665 ARG D N 1
ATOM 4946 C CA . ARG D 1 14 ? -19.393 -46.599 36.294 1.00 69.85 665 ARG D CA 1
ATOM 4947 C C . ARG D 1 14 ? -20.374 -46.648 35.128 1.00 68.09 665 ARG D C 1
ATOM 4948 O O . ARG D 1 14 ? -21.210 -47.547 35.049 1.00 68.59 665 ARG D O 1
ATOM 4969 N N . LEU D 1 15 ? -20.276 -45.677 34.228 1.00 67.30 666 LEU D N 1
ATOM 4970 C CA . LEU D 1 15 ? -21.222 -45.562 33.125 1.00 61.96 666 LEU D CA 1
ATOM 4971 C C . LEU D 1 15 ? -20.868 -46.518 31.990 1.00 59.67 666 LEU D C 1
ATOM 4972 O O . LEU D 1 15 ? -19.732 -46.984 31.889 1.00 62.34 666 LEU D O 1
ATOM 4988 N N . SER D 1 16 ? -21.848 -46.808 31.140 1.00 52.13 667 SER D N 1
ATOM 4989 C CA . SER D 1 16 ? -21.625 -47.667 29.985 1.00 48.04 667 SER D CA 1
ATOM 4990 C C . SER D 1 16 ? -20.914 -46.880 28.892 1.00 47.65 667 SER D C 1
ATOM 4991 O O . SER D 1 16 ? -20.937 -45.649 28.883 1.00 47.84 667 SER D O 1
ATOM 4999 N N . THR D 1 17 ? -20.300 -47.599 27.961 1.00 48.91 668 THR D N 1
ATOM 5000 C CA . THR D 1 17 ? -19.553 -46.970 26.882 1.00 49.00 668 THR D CA 1
ATOM 5001 C C . THR D 1 17 ? -20.436 -46.035 26.060 1.00 52.21 668 THR D C 1
ATOM 5002 O O . THR D 1 17 ? -20.055 -44.896 25.784 1.00 54.89 668 THR D O 1
ATOM 5013 N N . GLU D 1 18 ? -21.616 -46.508 25.674 1.00 51.53 669 GLU D N 1
ATOM 5014 C CA . GLU D 1 18 ? -22.509 -45.703 24.851 1.00 52.29 669 GLU D CA 1
ATOM 5015 C C . GLU D 1 18 ? -22.844 -44.388 25.545 1.00 50.12 669 GLU D C 1
ATOM 5016 O O . GLU D 1 18 ? -22.922 -43.342 24.905 1.00 51.91 669 GLU D O 1
ATOM 5028 N N . THR D 1 19 ? -23.046 -44.447 26.857 1.00 47.06 670 THR D N 1
ATOM 5029 C CA . THR D 1 19 ? -23.324 -43.244 27.626 1.00 46.48 670 THR D CA 1
ATOM 5030 C C . THR D 1 19 ? -22.125 -42.307 27.544 1.00 47.16 670 THR D C 1
ATOM 5031 O O . THR D 1 19 ? -22.279 -41.105 27.335 1.00 49.74 670 THR D O 1
ATOM 5042 N N . LEU D 1 20 ? -20.929 -42.864 27.699 1.00 45.91 671 LEU D N 1
ATOM 5043 C CA . LEU D 1 20 ? -19.709 -42.073 27.601 1.00 45.66 671 LEU D CA 1
ATOM 5044 C C . LEU D 1 20 ? -19.636 -41.384 26.243 1.00 43.06 671 LEU D C 1
ATOM 5045 O O . LEU D 1 20 ? -19.261 -40.217 26.151 1.00 42.18 671 LEU D O 1
ATOM 5061 N N . PHE D 1 21 ? -20.011 -42.101 25.189 1.00 41.11 672 PHE D N 1
ATOM 5062 C CA . PHE D 1 21 ? -20.048 -41.516 23.853 1.00 43.44 672 PHE D CA 1
ATOM 5063 C C . PHE D 1 21 ? -21.056 -40.375 23.792 1.00 47.46 672 PHE D C 1
ATOM 5064 O O . PHE D 1 21 ? -20.773 -39.319 23.227 1.00 49.77 672 PHE D O 1
ATOM 5081 N N . PHE D 1 22 ? -22.233 -40.580 24.375 1.00 46.71 673 PHE D N 1
ATOM 5082 C CA . PHE D 1 22 ? -23.237 -39.526 24.406 1.00 44.80 673 PHE D CA 1
ATOM 5083 C C . PHE D 1 22 ? -22.680 -38.303 25.120 1.00 44.74 673 PHE D C 1
ATOM 5084 O O . PHE D 1 22 ? -22.794 -37.179 24.631 1.00 44.96 673 PHE D O 1
ATOM 5101 N N . ILE D 1 23 ? -22.073 -38.531 26.280 1.00 47.27 674 ILE D N 1
ATOM 5102 C CA . ILE D 1 23 ? -21.471 -37.452 27.046 1.00 53.41 674 ILE D CA 1
ATOM 5103 C C . ILE D 1 23 ? -20.434 -36.731 26.200 1.00 57.42 674 ILE D C 1
ATOM 5104 O O . ILE D 1 23 ? -20.349 -35.504 26.216 1.00 60.70 674 ILE D O 1
ATOM 5120 N N . PHE D 1 24 ? -19.652 -37.499 25.451 1.00 56.02 675 PHE D N 1
ATOM 5121 C CA . PHE D 1 24 ? -18.536 -36.935 24.705 1.00 58.76 675 PHE D CA 1
ATOM 5122 C C . PHE D 1 24 ? -18.985 -36.034 23.559 1.00 60.45 675 PHE D C 1
ATOM 5123 O O . PHE D 1 24 ? -18.382 -34.991 23.315 1.00 66.05 675 PHE D O 1
ATOM 5140 N N . TYR D 1 25 ? -20.036 -36.440 22.854 1.00 56.18 676 TYR D N 1
ATOM 5141 C CA . TYR D 1 25 ? -20.474 -35.709 21.668 1.00 57.22 676 TYR D CA 1
ATOM 5142 C C . TYR D 1 25 ? -21.514 -34.628 21.955 1.00 60.10 676 TYR D C 1
ATOM 5143 O O . TYR D 1 25 ? -21.612 -33.652 21.212 1.00 63.28 676 TYR D O 1
ATOM 5161 N N . TYR D 1 26 ? -22.287 -34.792 23.023 1.00 59.93 677 TYR D N 1
ATOM 5162 C CA . TYR D 1 26 ? -23.425 -33.904 23.259 1.00 67.71 677 TYR D CA 1
ATOM 5163 C C . TYR D 1 26 ? -23.292 -33.025 24.505 1.00 70.64 677 TYR D C 1
ATOM 5164 O O . TYR D 1 26 ? -24.153 -32.188 24.774 1.00 74.55 677 TYR D O 1
ATOM 5182 N N . LEU D 1 27 ? -22.211 -33.208 25.255 1.00 71.17 678 LEU D N 1
ATOM 5183 C CA . LEU D 1 27 ? -21.870 -32.282 26.331 1.00 75.02 678 LEU D CA 1
ATOM 5184 C C . LEU D 1 27 ? -20.514 -31.658 26.015 1.00 76.30 678 LEU D C 1
ATOM 5185 O O . LEU D 1 27 ? -19.645 -31.542 26.878 1.00 78.58 678 LEU D O 1
ATOM 5201 N N . GLU D 1 28 ? -20.360 -31.254 24.759 1.00 82.40 679 GLU D N 1
ATOM 5202 C CA . GLU D 1 28 ? -19.092 -30.768 24.226 1.00 87.90 679 GLU D CA 1
ATOM 5203 C C . GLU D 1 28 ? -18.478 -29.646 25.063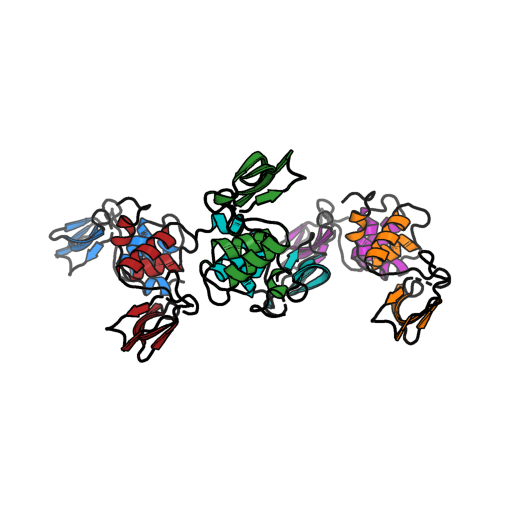 1.00 89.58 679 GLU D C 1
ATOM 5204 O O . GLU D 1 28 ? -19.187 -28.797 25.607 1.00 93.93 679 GLU D O 1
ATOM 5216 N N . GLY D 1 29 ? -17.151 -29.653 25.149 1.00 84.32 680 GLY D N 1
ATOM 5217 C CA . GLY D 1 29 ? -16.407 -28.596 25.811 1.00 88.11 680 GLY D CA 1
ATOM 5218 C C . GLY D 1 29 ? -16.729 -28.414 27.280 1.00 91.87 680 GLY D C 1
ATOM 5219 O O . GLY D 1 29 ? -16.754 -27.289 27.776 1.00 96.89 680 GLY D O 1
ATOM 5223 N N . THR D 1 30 ? -16.964 -29.518 27.982 1.00 94.44 681 THR D N 1
ATOM 5224 C CA . THR D 1 30 ? -17.256 -29.463 29.408 1.00 98.73 681 THR D CA 1
ATOM 5225 C C . THR D 1 30 ? -16.354 -30.414 30.182 1.00 102.82 681 THR D C 1
ATOM 5226 O O . THR D 1 30 ? -15.672 -31.259 29.599 1.00 104.32 681 THR D O 1
ATOM 5237 N N . LYS D 1 31 ? -16.356 -30.260 31.501 1.00 100.25 682 LYS D N 1
ATOM 5238 C CA . LYS D 1 31 ? -15.565 -31.105 32.385 1.00 96.75 682 LYS D CA 1
ATOM 5239 C C . LYS D 1 31 ? -15.995 -32.560 32.244 1.00 87.64 682 LYS D C 1
ATOM 5240 O O . LYS D 1 31 ? -15.163 -33.467 32.236 1.00 85.89 682 LYS D O 1
ATOM 5248 N N . ALA D 1 32 ? -17.301 -32.773 32.119 1.00 79.94 683 ALA D N 1
ATOM 5249 C CA . ALA D 1 32 ? -17.846 -34.114 31.955 1.00 71.74 683 ALA D CA 1
ATOM 5250 C C . ALA D 1 32 ? -17.222 -34.796 30.744 1.00 69.08 683 ALA D C 1
ATOM 5251 O O . ALA D 1 32 ? -16.730 -35.920 30.840 1.00 64.49 683 ALA D O 1
ATOM 5258 N N . GLN D 1 33 ? -17.243 -34.104 29.608 1.00 74.04 684 GLN D N 1
ATOM 5259 C CA . GLN D 1 33 ? -16.712 -34.645 28.361 1.00 72.40 684 GLN D CA 1
ATOM 5260 C C . GLN D 1 33 ? -15.269 -35.101 28.530 1.00 72.82 684 GLN D C 1
ATOM 5261 O O . GLN D 1 33 ? -14.866 -36.135 28.000 1.00 71.04 684 GLN D O 1
ATOM 5275 N N . TYR D 1 34 ? -14.497 -34.317 29.270 1.00 74.27 685 TYR D N 1
ATOM 5276 C CA . TYR D 1 34 ? -13.081 -34.587 29.456 1.00 78.24 685 TYR D CA 1
ATOM 5277 C C . TYR D 1 34 ? -12.876 -35.848 30.287 1.00 74.50 685 TYR D C 1
ATOM 5278 O O . TYR D 1 34 ? -12.077 -36.714 29.933 1.00 74.53 685 TYR D O 1
ATOM 5296 N N . LEU D 1 35 ? -13.607 -35.948 31.391 1.00 74.06 686 LEU D N 1
ATOM 5297 C CA . LEU D 1 35 ? -13.519 -37.112 32.262 1.00 71.17 686 LEU D CA 1
ATOM 5298 C C . LEU D 1 35 ? -14.068 -38.350 31.558 1.00 65.63 686 LEU D C 1
ATOM 5299 O O . LEU D 1 35 ? -13.628 -39.471 31.819 1.00 65.65 686 LEU D O 1
ATOM 5315 N N . ALA D 1 36 ? -15.029 -38.139 30.664 1.00 63.59 687 ALA D N 1
ATOM 5316 C CA . ALA D 1 36 ? -15.559 -39.219 29.845 1.00 59.51 687 ALA D CA 1
ATOM 5317 C C . ALA D 1 36 ? -14.476 -39.719 28.895 1.00 54.18 687 ALA D C 1
ATOM 5318 O O . ALA D 1 36 ? -14.265 -40.926 28.756 1.00 54.07 687 ALA D O 1
ATOM 5325 N N . ALA D 1 37 ? -13.797 -38.781 28.242 1.00 49.51 688 ALA D N 1
ATOM 5326 C CA . ALA D 1 37 ? -12.699 -39.111 27.346 1.00 48.05 688 ALA D CA 1
ATOM 5327 C C . ALA D 1 37 ? -11.688 -39.980 28.082 1.00 50.95 688 ALA D C 1
ATOM 5328 O O . ALA D 1 37 ? -11.225 -40.994 27.561 1.00 51.34 688 ALA D O 1
ATOM 5335 N N . LYS D 1 38 ? -11.355 -39.572 29.301 1.00 56.44 689 LYS D N 1
ATOM 5336 C CA . LYS D 1 38 ? -10.433 -40.328 30.135 1.00 60.45 689 LYS D CA 1
ATOM 5337 C C . LYS D 1 38 ? -10.987 -41.719 30.424 1.00 57.42 689 LYS D C 1
ATOM 5338 O O . LYS D 1 38 ? -10.274 -42.713 30.306 1.00 59.34 689 LYS D O 1
ATOM 5357 N N . ALA D 1 39 ? -12.257 -41.786 30.805 1.00 52.72 690 ALA D N 1
ATOM 5358 C CA . ALA D 1 39 ? -12.896 -43.064 31.095 1.00 47.73 690 ALA D CA 1
ATOM 5359 C C . ALA D 1 39 ? -12.751 -44.029 29.921 1.00 43.97 690 ALA D C 1
ATOM 5360 O O . ALA D 1 39 ? -12.502 -45.217 30.113 1.00 41.01 690 ALA D O 1
ATOM 5367 N N . LEU D 1 40 ? -12.910 -43.513 28.708 1.00 46.22 691 LEU D N 1
ATOM 5368 C CA . LEU D 1 40 ? -12.828 -44.338 27.507 1.00 48.81 691 LEU D CA 1
ATOM 5369 C C . LEU D 1 40 ? -11.408 -44.847 27.259 1.00 51.58 691 LEU D C 1
ATOM 5370 O O . LEU D 1 40 ? -11.214 -45.915 26.677 1.00 53.65 691 LEU D O 1
ATOM 5386 N N . LYS D 1 41 ? -10.417 -44.082 27.700 1.00 51.83 692 LYS D N 1
ATOM 5387 C CA . LYS D 1 41 ? -9.030 -44.430 27.435 1.00 54.64 692 LYS D CA 1
ATOM 5388 C C . LYS D 1 41 ? -8.547 -45.623 28.263 1.00 52.23 692 LYS D C 1
ATOM 5389 O O . LYS D 1 41 ? -7.680 -46.366 27.815 1.00 49.12 692 LYS D O 1
ATOM 5408 N N . LYS D 1 42 ? -9.11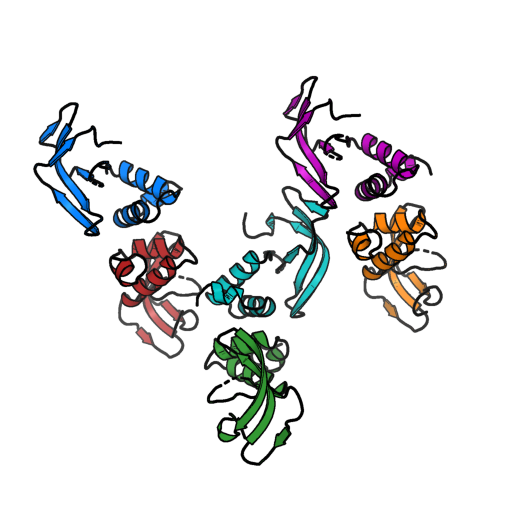7 -45.828 29.448 1.00 56.25 693 LYS D N 1
ATOM 5409 C CA . LYS D 1 42 ? -8.779 -47.011 30.241 1.00 65.95 693 LYS D CA 1
ATOM 5410 C C . LYS D 1 42 ? -9.277 -48.260 29.537 1.00 66.93 693 LYS D C 1
ATOM 5411 O O . LYS D 1 42 ? -8.721 -49.345 29.699 1.00 69.57 693 LYS D O 1
ATOM 5430 N N . GLN D 1 43 ? -10.340 -48.094 28.758 1.00 67.78 694 GLN D N 1
ATOM 5431 C CA . GLN D 1 43 ? -10.972 -49.207 28.071 1.00 68.10 694 GLN D CA 1
ATOM 5432 C C . GLN D 1 43 ? -10.284 -49.473 26.743 1.00 65.06 694 GLN D C 1
ATOM 5433 O O . GLN D 1 43 ? -10.742 -50.298 25.956 1.00 70.94 694 GLN D O 1
ATOM 5447 N N . SER D 1 44 ? -9.192 -48.756 26.496 1.00 53.18 695 SER D N 1
ATOM 5448 C CA . SER D 1 44 ? -8.381 -48.963 25.304 1.00 50.42 695 SER D CA 1
ATOM 5449 C C . SER D 1 44 ? -9.063 -48.418 24.054 1.00 47.37 695 SER D C 1
ATOM 5450 O O . SER D 1 44 ? -8.786 -48.865 22.942 1.00 48.15 695 SER D O 1
ATOM 5458 N N . TRP D 1 45 ? -9.960 -47.455 24.241 1.00 36.68 696 TRP D N 1
ATOM 5459 C CA . TRP D 1 45 ? -10.485 -46.686 23.121 1.00 38.14 696 TRP D CA 1
ATOM 5460 C C . TRP D 1 45 ? -9.548 -45.504 22.882 1.00 37.59 696 TRP D C 1
ATOM 5461 O O . TRP D 1 45 ? -9.090 -44.880 23.836 1.00 40.91 696 TRP D O 1
ATOM 5482 N N . ARG D 1 46 ? -9.261 -45.198 21.620 1.00 34.99 697 ARG D N 1
ATOM 5483 C CA . ARG D 1 46 ? -8.434 -44.040 21.285 1.00 38.12 697 ARG D CA 1
ATOM 5484 C C . ARG D 1 46 ? -9.131 -43.181 20.238 1.00 39.94 697 ARG D C 1
ATOM 5485 O O . ARG D 1 46 ? -9.778 -43.700 19.327 1.00 41.59 697 ARG D O 1
ATOM 5506 N N . PHE D 1 47 ? -8.979 -41.867 20.356 1.00 42.31 698 PHE D N 1
ATOM 5507 C CA . PHE D 1 47 ? -9.702 -40.940 19.495 1.00 45.16 698 PHE D CA 1
ATOM 5508 C C . PHE D 1 47 ? -8.906 -40.583 18.244 1.00 47.32 698 PHE D C 1
ATOM 5509 O O . PHE D 1 47 ? -7.805 -40.039 18.329 1.00 52.51 698 PHE D O 1
ATOM 5526 N N . HIS D 1 48 ? -9.470 -40.902 17.085 1.00 44.94 699 HIS D N 1
ATOM 5527 C CA . HIS D 1 48 ? -8.877 -40.541 15.806 1.00 44.28 699 HIS D CA 1
ATOM 5528 C C . HIS D 1 48 ? -9.318 -39.122 15.445 1.00 50.02 699 HIS D C 1
ATOM 5529 O O . HIS D 1 48 ? -10.480 -38.896 15.112 1.00 52.42 699 HIS D O 1
ATOM 5544 N N . THR D 1 49 ? -8.387 -38.171 15.500 1.00 52.81 700 THR D N 1
ATOM 5545 C CA . THR D 1 49 ? -8.736 -36.751 15.435 1.00 56.98 700 THR D CA 1
ATOM 5546 C C . THR D 1 49 ? -9.198 -36.258 14.062 1.00 60.04 700 THR D C 1
ATOM 5547 O O . THR D 1 49 ? -9.811 -35.193 13.962 1.00 64.11 700 THR D O 1
ATOM 5558 N N . LYS D 1 50 ? -8.896 -37.005 13.005 1.00 61.17 701 LYS D N 1
ATOM 5559 C CA . LYS D 1 50 ? -9.412 -36.664 11.681 1.00 67.14 701 LYS D CA 1
ATOM 5560 C C . LYS D 1 50 ? -10.860 -37.134 11.517 1.00 68.16 701 LYS D C 1
ATOM 5561 O O . LYS D 1 50 ? -11.764 -36.317 11.336 1.00 71.63 701 LYS D O 1
ATOM 5580 N N . TYR D 1 51 ? -11.077 -38.446 11.570 1.00 65.99 702 TYR D N 1
ATOM 5581 C CA . TYR D 1 51 ? -12.426 -39.006 11.532 1.00 66.65 702 TYR D CA 1
ATOM 5582 C C . TYR D 1 51 ? -13.244 -38.536 12.732 1.00 61.43 702 TYR D C 1
ATOM 5583 O O . TYR D 1 51 ? -14.474 -38.544 12.699 1.00 62.29 702 TYR D O 1
ATOM 5635 N N . TRP D 1 54 ? -14.056 -42.741 17.863 1.00 47.80 705 TRP D N 1
ATOM 5636 C CA . TRP D 1 54 ? -13.292 -43.557 18.792 1.00 44.86 705 TRP D CA 1
ATOM 5637 C C . TRP D 1 54 ? -13.048 -44.940 18.197 1.00 45.17 705 TRP D C 1
ATOM 5638 O O . TRP D 1 54 ? -13.953 -45.547 17.620 1.00 47.57 705 TRP D O 1
ATOM 5659 N N . PHE D 1 55 ? -11.814 -45.421 18.333 1.00 41.39 706 PHE D N 1
ATOM 5660 C CA . PHE D 1 55 ? -11.433 -46.739 17.841 1.00 38.38 706 PHE D CA 1
ATOM 5661 C C . PHE D 1 55 ? -10.946 -47.626 18.976 1.00 38.27 706 PHE D C 1
ATOM 5662 O O . PHE D 1 55 ? -10.453 -47.142 19.994 1.00 36.66 706 PHE D O 1
ATOM 5679 N N . GLN D 1 56 ? -11.083 -48.932 18.784 1.00 41.61 707 GLN D N 1
ATOM 5680 C CA . GLN D 1 56 ? -10.547 -49.906 19.718 1.00 43.16 707 GLN D CA 1
ATOM 5681 C C . GLN D 1 56 ? -10.008 -51.087 18.921 1.00 43.43 707 GLN D C 1
ATOM 5682 O O . GLN D 1 56 ? -10.662 -51.565 17.996 1.00 43.18 707 GLN D O 1
ATOM 5696 N N . ARG D 1 57 ? -8.806 -51.540 19.259 1.00 44.59 708 ARG D N 1
ATOM 5697 C CA . ARG D 1 57 ? -8.246 -52.722 18.622 1.00 47.65 708 ARG D CA 1
ATOM 5698 C C . ARG D 1 57 ? -9.191 -53.900 18.824 1.00 49.49 708 ARG D C 1
ATOM 5699 O O . ARG D 1 57 ? -9.584 -54.200 19.951 1.00 52.57 708 ARG D O 1
ATOM 5720 N N . HIS D 1 58 ? -9.561 -54.560 17.733 1.00 48.02 709 HIS D N 1
ATOM 5721 C CA . HIS D 1 58 ? -10.386 -55.758 17.820 1.00 50.59 709 HIS D CA 1
ATOM 5722 C C . HIS D 1 58 ? -9.491 -56.942 18.154 1.00 58.92 709 HIS D C 1
ATOM 5723 O O . HIS D 1 58 ? -9.899 -57.882 18.839 1.00 64.36 709 HIS D O 1
ATOM 5738 N N . GLU D 1 59 ? -8.260 -56.875 17.661 1.00 60.43 710 GLU D N 1
ATOM 5739 C CA . GLU D 1 59 ? -7.258 -57.897 17.910 1.00 62.72 710 GLU D CA 1
ATOM 5740 C C . GLU D 1 59 ? -5.889 -57.251 17.754 1.00 59.64 710 GLU D C 1
ATOM 5741 O O . GLU D 1 59 ? -5.794 -56.058 17.462 1.00 56.96 710 GLU D O 1
ATOM 5753 N N . GLU D 1 60 ? -4.830 -58.026 17.953 1.00 61.53 711 GLU D N 1
ATOM 5754 C CA . GLU D 1 60 ? -3.482 -57.489 17.827 1.00 59.42 711 GLU D CA 1
ATOM 5755 C C . GLU D 1 60 ? -3.280 -56.934 16.423 1.00 46.75 711 GLU D C 1
ATOM 5756 O O . GLU D 1 60 ? -3.595 -57.600 15.436 1.00 41.28 711 GLU D O 1
ATOM 5768 N N . PRO D 1 61 ? -2.761 -55.702 16.32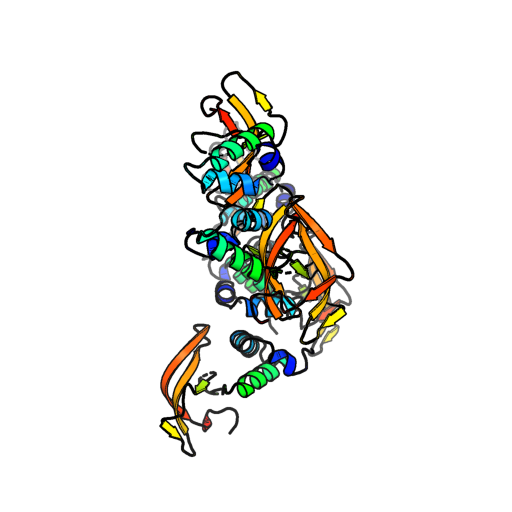7 1.00 43.91 712 PRO D N 1
ATOM 5769 C CA . PRO D 1 61 ? -2.510 -55.119 15.008 1.00 43.17 712 PRO D CA 1
ATOM 5770 C C . PRO D 1 61 ? -1.566 -55.989 14.193 1.00 46.66 712 PRO D C 1
ATOM 5771 O O . PRO D 1 61 ? -0.766 -56.738 14.755 1.00 47.65 712 PRO D O 1
ATOM 5782 N N . LYS D 1 62 ? -1.670 -55.900 12.876 1.00 54.92 713 LYS D N 1
ATOM 5783 C CA . LYS D 1 62 ? -0.798 -56.664 12.006 1.00 63.61 713 LYS D CA 1
ATOM 5784 C C . LYS D 1 62 ? 0.592 -56.037 12.004 1.00 67.59 713 LYS D C 1
ATOM 5785 O O . LYS D 1 62 ? 1.581 -56.696 12.319 1.00 73.78 713 LYS D O 1
ATOM 5804 N N . THR D 1 63 ? 0.654 -54.752 11.672 1.00 63.39 714 THR D N 1
ATOM 5805 C CA . THR D 1 63 ? 1.923 -54.040 11.568 1.00 64.54 714 THR D CA 1
ATOM 5806 C C . THR D 1 63 ? 1.968 -52.857 12.525 1.00 58.09 714 THR D C 1
ATOM 5807 O O . THR D 1 63 ? 0.968 -52.167 12.726 1.00 55.61 714 THR D O 1
ATOM 5818 N N . ILE D 1 64 ? 3.138 -52.627 13.112 1.00 53.82 715 ILE D N 1
ATOM 5819 C CA . ILE D 1 64 ? 3.343 -51.475 13.981 1.00 52.67 715 ILE D CA 1
ATOM 5820 C C . ILE D 1 64 ? 4.682 -50.804 13.692 1.00 54.01 715 ILE D C 1
ATOM 5821 O O . ILE D 1 64 ? 5.736 -51.437 13.758 1.00 53.37 715 ILE D O 1
ATOM 5837 N N . THR D 1 65 ? 4.626 -49.517 13.367 1.00 60.05 716 THR D N 1
ATOM 5838 C CA . THR D 1 65 ? 5.823 -48.710 13.170 1.00 66.89 716 THR D CA 1
ATOM 5839 C C . THR D 1 65 ? 5.738 -47.501 14.098 1.00 70.05 716 THR D C 1
ATOM 5840 O O . THR D 1 65 ? 4.891 -47.460 14.992 1.00 65.06 716 THR D O 1
ATOM 5851 N N . ASP D 1 66 ? 6.612 -46.522 13.896 1.00 82.05 717 ASP D N 1
ATOM 5852 C CA . ASP D 1 66 ? 6.626 -45.330 14.739 1.00 91.10 717 ASP D CA 1
ATOM 5853 C C . ASP D 1 66 ? 5.544 -44.326 14.346 1.00 85.03 717 ASP D C 1
ATOM 5854 O O . ASP D 1 66 ? 5.083 -43.547 15.179 1.00 87.48 717 ASP D O 1
ATOM 5863 N N . GLU D 1 67 ? 5.161 -44.330 13.074 1.00 73.32 718 GLU D N 1
ATOM 5864 C CA . GLU D 1 67 ? 4.171 -43.387 12.561 1.00 69.99 718 GLU D CA 1
ATOM 5865 C C . GLU D 1 67 ? 2.738 -43.925 12.447 1.00 61.42 718 GLU D C 1
ATOM 5866 O O . GLU D 1 67 ? 1.795 -43.139 12.361 1.00 58.49 718 GLU D O 1
ATOM 5874 N N . PHE D 1 68 ? 2.565 -45.244 12.452 1.00 60.51 719 PHE D N 1
ATOM 5875 C CA . PHE D 1 68 ? 1.240 -45.829 12.256 1.00 55.82 719 PHE D CA 1
ATOM 5876 C C . PHE D 1 68 ? 1.183 -47.300 12.644 1.00 53.17 719 PHE D C 1
ATOM 5877 O O . PHE D 1 68 ? 2.212 -47.968 12.763 1.00 55.00 719 PHE D O 1
ATOM 5894 N N . GLU D 1 69 ? -0.038 -47.793 12.834 1.00 47.93 720 GLU D N 1
ATOM 5895 C CA . GLU D 1 69 ? -0.284 -49.219 12.999 1.00 46.68 720 GLU D CA 1
ATOM 5896 C C . GLU D 1 69 ? -1.400 -49.637 12.056 1.00 45.95 720 GLU D C 1
ATOM 5897 O O . GLU D 1 69 ? -2.165 -48.803 11.573 1.00 44.89 720 GLU D O 1
ATOM 5909 N N . GLN D 1 70 ? -1.494 -50.936 11.803 1.00 48.53 721 GLN D N 1
ATOM 5910 C CA . GLN D 1 70 ? -2.425 -51.447 10.813 1.00 51.80 721 GLN D CA 1
ATOM 5911 C C . GLN D 1 70 ? -3.050 -52.753 11.279 1.00 55.72 721 GLN D C 1
ATOM 5912 O O . GLN D 1 70 ? -2.355 -53.649 11.758 1.00 59.31 721 GLN D O 1
ATOM 5926 N N . GLY D 1 71 ? -4.367 -52.855 11.134 1.00 55.53 722 GLY D N 1
ATOM 5927 C CA . GLY D 1 71 ? -5.081 -54.053 11.530 1.00 55.67 722 GLY D CA 1
ATOM 5928 C C . GLY D 1 71 ? -6.581 -53.846 11.598 1.00 51.92 722 GLY D C 1
ATOM 5929 O O . GLY D 1 71 ? -7.145 -53.038 10.861 1.00 52.25 722 GLY D O 1
ATOM 5933 N N . THR D 1 72 ? -7.225 -54.582 12.496 1.00 47.76 723 THR D N 1
ATOM 5934 C CA . THR D 1 72 ? -8.676 -54.573 12.602 1.00 45.34 723 THR D CA 1
ATOM 5935 C C . THR D 1 72 ? -9.144 -53.866 13.867 1.00 38.21 723 THR D C 1
ATOM 5936 O O . THR D 1 72 ? -8.663 -54.144 14.966 1.00 33.60 723 THR D O 1
ATOM 5947 N N . TYR D 1 73 ? -10.095 -52.954 13.703 1.00 40.86 724 TYR D N 1
ATOM 5948 C CA . TYR D 1 73 ? -10.634 -52.206 14.829 1.00 42.75 724 TYR D CA 1
ATOM 5949 C C . TYR D 1 73 ? -12.158 -52.209 14.821 1.00 45.40 724 TYR D C 1
ATOM 5950 O O . TYR D 1 73 ? -12.791 -52.393 13.780 1.00 47.71 724 TYR D O 1
ATOM 5968 N N . ILE D 1 74 ? -12.741 -52.019 15.998 1.00 46.30 725 ILE D N 1
ATOM 5969 C CA . ILE D 1 74 ? -14.132 -51.619 16.088 1.00 49.38 725 ILE D CA 1
ATOM 5970 C C . ILE D 1 74 ? -14.123 -50.122 16.348 1.00 45.31 725 ILE D C 1
ATOM 5971 O O . ILE D 1 74 ? -13.193 -49.600 16.965 1.00 44.19 725 ILE D O 1
ATOM 5987 N N . TYR D 1 75 ? -15.145 -49.429 15.861 1.00 42.58 726 TYR D N 1
ATOM 5988 C CA . TYR D 1 75 ? -15.244 -47.993 16.068 1.00 38.40 726 TYR D CA 1
ATOM 5989 C C . TYR D 1 75 ? -16.698 -47.572 16.252 1.00 39.67 726 TYR D C 1
ATOM 5990 O O . TYR D 1 75 ? -17.618 -48.246 15.783 1.00 41.24 726 TYR D O 1
ATOM 6008 N N . PHE D 1 76 ? -16.901 -46.458 16.943 1.00 40.49 727 PHE D N 1
ATOM 6009 C CA . PHE D 1 76 ? -18.242 -45.952 17.159 1.00 42.91 727 PHE D CA 1
ATOM 6010 C C . PHE D 1 76 ? -18.557 -44.846 16.161 1.00 45.56 727 PHE D C 1
ATOM 6011 O O . PHE D 1 76 ? -18.088 -43.715 16.292 1.00 44.91 727 PHE D O 1
ATOM 6028 N N . ASP D 1 77 ? -19.346 -45.193 15.151 1.00 48.17 728 ASP D N 1
ATOM 6029 C CA . ASP D 1 77 ? -19.782 -44.235 14.150 1.00 54.51 728 ASP D CA 1
ATOM 6030 C C . ASP D 1 77 ? -20.912 -43.385 14.726 1.00 57.14 728 ASP D C 1
ATOM 6031 O O . ASP D 1 77 ? -22.014 -43.883 14.961 1.00 56.24 728 ASP D O 1
ATOM 6040 N N . TYR D 1 78 ? -20.640 -42.102 14.948 1.00 60.95 729 TYR D N 1
ATOM 6041 C CA . TYR D 1 78 ? -21.596 -41.231 15.630 1.00 66.03 729 TYR D CA 1
ATOM 6042 C C . TYR D 1 78 ? -22.673 -40.673 14.699 1.00 65.79 729 TYR D C 1
ATOM 6043 O O . TYR D 1 78 ? -23.614 -40.028 15.157 1.00 65.44 729 TYR D O 1
ATOM 6061 N N . GLU D 1 79 ? -22.537 -40.917 13.398 1.00 67.59 730 GLU D N 1
ATOM 6062 C CA . GLU D 1 79 ? -23.539 -40.466 12.438 1.00 76.93 730 GLU D CA 1
ATOM 6063 C C . GLU D 1 79 ? -24.660 -41.497 12.349 1.00 74.08 730 GLU D C 1
ATOM 6064 O O . GLU D 1 79 ? -25.831 -41.148 12.199 1.00 77.63 730 GLU D O 1
ATOM 6076 N N . LYS D 1 80 ? -24.288 -42.769 12.449 1.00 67.11 731 LYS D N 1
ATOM 6077 C CA . LYS D 1 80 ? -25.255 -43.853 12.525 1.00 65.85 731 LYS D CA 1
ATOM 6078 C C . LYS D 1 80 ? -25.566 -44.131 13.990 1.00 63.19 731 LYS D C 1
ATOM 6079 O O . LYS D 1 80 ? -26.563 -44.774 14.318 1.00 62.37 731 LYS D O 1
ATOM 6098 N N . TRP D 1 81 ? -24.696 -43.636 14.865 1.00 62.48 732 TRP D N 1
ATOM 6099 C CA . TRP D 1 81 ? -24.770 -43.921 16.293 1.00 58.47 732 TRP D CA 1
ATOM 6100 C C . TRP D 1 81 ? -24.784 -45.425 16.534 1.00 56.80 732 TRP D C 1
ATOM 6101 O O . TRP D 1 81 ? -25.756 -45.979 17.047 1.00 59.55 732 TRP D O 1
ATOM 6122 N N . GLY D 1 82 ? -23.692 -46.080 16.160 1.00 49.48 733 GLY D N 1
ATOM 6123 C CA . GLY D 1 82 ? -23.570 -47.514 16.327 1.00 48.88 733 GLY D CA 1
ATOM 6124 C C . GLY D 1 82 ? -22.135 -47.988 16.216 1.00 47.11 733 GLY D C 1
ATOM 6125 O O . GLY D 1 82 ? -21.296 -47.358 15.565 1.00 42.65 733 GLY D O 1
ATOM 6129 N N . GLN D 1 83 ? -21.851 -49.112 16.865 1.00 53.70 734 GLN D N 1
ATOM 6130 C CA . GLN D 1 83 ? -20.532 -49.717 16.798 1.00 52.14 734 GLN D CA 1
ATOM 6131 C C . GLN D 1 83 ? -20.377 -50.476 15.487 1.00 52.84 734 GLN D C 1
ATOM 6132 O O . GLN D 1 83 ? -21.180 -51.351 15.166 1.00 56.96 734 GLN D O 1
ATOM 6146 N N . ARG D 1 84 ? -19.344 -50.124 14.730 1.00 48.73 735 ARG D N 1
ATOM 6147 C CA . ARG D 1 84 ? -19.048 -50.789 13.471 1.00 51.41 735 ARG D CA 1
ATOM 6148 C C . ARG D 1 84 ? -17.632 -51.361 13.513 1.00 52.84 735 ARG D C 1
ATOM 6149 O O . ARG D 1 84 ? -16.950 -51.285 14.538 1.00 47.66 735 ARG D O 1
ATOM 6170 N N . LYS D 1 85 ? -17.190 -51.927 12.394 1.00 59.55 736 LYS D N 1
ATOM 6171 C CA . LYS D 1 85 ? -15.933 -52.660 12.361 1.00 60.68 736 LYS D CA 1
ATOM 6172 C C . LYS D 1 85 ? -15.158 -52.393 11.075 1.00 59.79 736 LYS D C 1
ATOM 6173 O O . LYS D 1 85 ? -15.747 -52.245 10.005 1.00 58.69 736 LYS D O 1
ATOM 6192 N N . LYS D 1 86 ? -13.833 -52.345 11.187 1.00 63.90 737 LYS D N 1
ATOM 6193 C CA . LYS D 1 86 ? -12.974 -52.071 10.040 1.00 66.66 737 LYS D CA 1
ATOM 6194 C C . LYS D 1 86 ? -11.806 -53.046 9.966 1.00 66.05 737 LYS D C 1
ATOM 6195 O O . LYS D 1 86 ? -11.126 -53.294 10.960 1.00 64.80 737 LYS D O 1
ATOM 6214 N N . GLU D 1 87 ? -11.579 -53.589 8.774 1.00 64.93 738 GLU D N 1
ATOM 6215 C CA . GLU D 1 87 ? -10.487 -54.524 8.542 1.00 65.81 738 GLU D CA 1
ATOM 6216 C C . GLU D 1 87 ? -9.449 -53.889 7.630 1.00 60.79 738 GLU D C 1
ATOM 6217 O O . GLU D 1 87 ? -9.788 -53.102 6.745 1.00 58.20 738 GLU D O 1
ATOM 6229 N N . GLY D 1 88 ? -8.184 -54.236 7.847 1.00 62.23 739 GLY D N 1
ATOM 6230 C CA . GLY D 1 88 ? -7.097 -53.677 7.066 1.00 60.14 739 GLY D CA 1
ATOM 6231 C C . GLY D 1 88 ? -7.111 -52.163 7.116 1.00 53.89 739 GLY D C 1
ATOM 6232 O O . GLY D 1 88 ? -6.996 -51.495 6.088 1.00 54.03 739 GLY D O 1
ATOM 6236 N N . PHE D 1 89 ? -7.259 -51.623 8.319 1.00 48.06 740 PHE D N 1
ATOM 6237 C CA . PHE D 1 89 ? -7.300 -50.181 8.505 1.00 48.39 740 PHE D CA 1
ATOM 6238 C C . PHE D 1 89 ? -5.947 -49.663 8.970 1.00 50.45 740 PHE D C 1
ATOM 6239 O O . PHE D 1 89 ? -5.288 -50.281 9.807 1.00 51.18 740 PHE D O 1
ATOM 6256 N N . THR D 1 90 ? -5.535 -48.530 8.414 1.00 51.02 741 THR D N 1
ATOM 6257 C CA . THR D 1 90 ? -4.308 -47.873 8.835 1.00 50.25 741 THR D CA 1
ATOM 6258 C C . THR D 1 90 ? -4.634 -46.722 9.779 1.00 46.92 741 THR D C 1
ATOM 6259 O O . THR D 1 90 ? -5.234 -45.724 9.374 1.00 47.82 741 THR D O 1
ATOM 6270 N N . PHE D 1 91 ? -4.251 -46.872 11.043 1.00 44.51 742 PHE D N 1
ATOM 6271 C CA . PHE D 1 91 ? -4.447 -45.820 12.029 1.00 44.34 742 PHE D CA 1
ATOM 6272 C C . PHE D 1 91 ? -3.159 -45.009 12.163 1.00 47.46 742 PHE D C 1
ATOM 6273 O O . PHE D 1 91 ? -2.218 -45.423 12.843 1.00 48.63 742 PHE D O 1
ATOM 6290 N N . GLU D 1 92 ? -3.117 -43.856 11.501 1.00 52.86 743 GLU D N 1
ATOM 6291 C CA . GLU D 1 92 ? -1.936 -42.998 11.527 1.00 59.83 743 GLU D CA 1
ATOM 6292 C C . GLU D 1 92 ? -1.799 -42.298 12.875 1.00 60.51 743 GLU D C 1
ATOM 6293 O O . GLU D 1 92 ? -2.751 -41.695 13.377 1.00 63.33 743 GLU D O 1
ATOM 6305 N N . TYR D 1 93 ? -0.607 -42.385 13.457 1.00 56.51 744 TYR D N 1
ATOM 6306 C CA . TYR D 1 93 ? -0.364 -41.877 14.803 1.00 53.79 744 TYR D CA 1
ATOM 6307 C C . TYR D 1 93 ? -0.388 -40.353 14.885 1.00 54.16 744 TYR D C 1
ATOM 6308 O O . TYR D 1 93 ? -0.418 -39.789 15.978 1.00 54.16 744 TYR D O 1
ATOM 6326 N N . ARG D 1 94 ? -0.375 -39.683 13.739 1.00 56.61 745 ARG D N 1
ATOM 6327 C CA . ARG D 1 94 ? -0.431 -38.227 13.731 1.00 66.77 745 ARG D CA 1
ATOM 6328 C C . ARG D 1 94 ? -1.847 -37.748 14.029 1.00 74.96 745 ARG D C 1
ATOM 6329 O O . ARG D 1 94 ? -2.048 -36.609 14.448 1.00 75.08 745 ARG D O 1
ATOM 6350 N N . TYR D 1 95 ? -2.825 -38.626 13.818 1.00 44.95 746 TYR D N 1
ATOM 6351 C CA . TYR D 1 95 ? -4.219 -38.300 14.095 1.00 55.91 746 TYR D CA 1
ATOM 6352 C C . TYR D 1 95 ? -4.616 -38.833 15.465 1.00 60.99 746 TYR D C 1
ATOM 6353 O O . TYR D 1 95 ? -5.768 -39.206 15.685 1.00 63.28 746 TYR D O 1
ATOM 6371 N N . LEU D 1 96 ? -3.659 -38.865 16.386 1.00 64.29 747 LEU D N 1
ATOM 6372 C CA . LEU D 1 96 ? -3.900 -39.418 17.711 1.00 70.93 747 LEU D CA 1
ATOM 6373 C C . LEU D 1 96 ? -3.723 -38.346 18.781 1.00 82.94 747 LEU D C 1
ATOM 6374 O O . LEU D 1 96 ? -2.847 -37.486 18.671 1.00 83.59 747 LEU D O 1
ATOM 6390 N N . GLU D 1 97 ? -4.564 -38.399 19.811 1.00 93.85 748 GLU D N 1
ATOM 6391 C CA . GLU D 1 97 ? -4.588 -37.362 20.840 1.00 103.43 748 GLU D CA 1
ATOM 6392 C C . GLU D 1 97 ? -3.240 -37.196 21.537 1.00 102.78 748 GLU D C 1
ATOM 6393 O O . GLU D 1 97 ? -2.622 -36.134 21.464 1.00 100.07 748 GLU D O 1
ATOM 6399 N N . ASP D 1 98 ? -2.788 -38.250 22.208 1.00 105.42 749 ASP D N 1
ATOM 6400 C CA . ASP D 1 98 ? -1.540 -38.201 22.958 1.00 108.27 749 ASP D CA 1
ATOM 6401 C C . ASP D 1 98 ? -0.710 -39.463 22.755 1.00 109.73 749 ASP D C 1
ATOM 6402 O O . ASP D 1 98 ? -1.115 -40.554 23.155 1.00 110.45 749 ASP D O 1
ATOM 6404 N N . ARG D 1 99 ? 0.454 -39.305 22.134 1.00 110.33 750 ARG D N 1
ATOM 6405 C CA . ARG D 1 99 ? 1.367 -40.420 21.904 1.00 110.82 750 ARG D CA 1
ATOM 6406 C C . ARG D 1 99 ? 2.133 -40.778 23.180 1.00 109.26 750 ARG D C 1
ATOM 6407 O O . ARG D 1 99 ? 1.540 -41.097 24.211 1.00 108.00 750 ARG D O 1
ATOM 6415 N N . ASP E 1 7 ? -30.464 22.457 -4.354 1.00 89.81 658 ASP E N 1
ATOM 6416 C CA . ASP E 1 7 ? -31.408 23.547 -4.142 1.00 98.96 658 ASP E CA 1
ATOM 6417 C C . ASP E 1 7 ? -32.843 23.082 -4.375 1.00 110.04 658 ASP E C 1
ATOM 6418 O O . ASP E 1 7 ? -33.735 23.365 -3.576 1.00 109.65 658 ASP E O 1
ATOM 6421 N N . THR E 1 8 ? -33.056 22.367 -5.475 1.00 126.59 659 THR E N 1
ATOM 6422 C CA . THR E 1 8 ? -34.386 21.886 -5.834 1.00 133.44 659 THR E CA 1
ATOM 6423 C C . THR E 1 8 ? -34.641 20.526 -5.188 1.00 128.20 659 THR E C 1
ATOM 6424 O O . THR E 1 8 ? -33.701 19.796 -4.876 1.00 131.71 659 THR E O 1
ATOM 6435 N N . VAL E 1 9 ? -35.912 20.190 -4.985 1.00 112.53 660 VAL E N 1
ATOM 6436 C CA . VAL E 1 9 ? -36.279 18.938 -4.326 1.00 101.51 660 VAL E CA 1
ATOM 6437 C C . VAL E 1 9 ? -36.110 17.735 -5.258 1.00 101.10 660 VAL E C 1
ATOM 6438 O O . VAL E 1 9 ? -36.181 16.585 -4.821 1.00 90.95 660 VAL E O 1
ATOM 6451 N N . GLU E 1 10 ? -35.885 18.006 -6.540 1.00 119.01 661 GLU E N 1
ATOM 6452 C CA . GLU E 1 10 ? -35.638 16.958 -7.520 1.00 124.13 661 GLU E CA 1
ATOM 6453 C C . GLU E 1 10 ? -34.225 16.431 -7.325 1.00 117.39 661 GLU E C 1
ATOM 6454 O O . GLU E 1 10 ? -33.917 15.288 -7.668 1.00 118.51 661 GLU E O 1
ATOM 6466 N N . PHE E 1 11 ? -33.368 17.282 -6.771 1.00 103.69 662 PHE E N 1
ATOM 6467 C CA . PHE E 1 11 ? -31.996 16.905 -6.470 1.00 95.14 662 PHE E CA 1
ATOM 6468 C C . PHE E 1 11 ? -31.960 15.904 -5.321 1.00 81.50 662 PHE E C 1
ATOM 6469 O O . PHE E 1 11 ? -31.228 14.917 -5.369 1.00 80.52 662 PHE E O 1
ATOM 6486 N N . TYR E 1 12 ? -32.764 16.157 -4.295 1.00 72.10 663 TYR E N 1
ATOM 6487 C CA . TYR E 1 12 ? -32.796 15.290 -3.124 1.00 63.34 663 TYR E CA 1
ATOM 6488 C C . TYR E 1 12 ? -33.423 13.938 -3.452 1.00 64.69 663 TYR E C 1
ATOM 6489 O O . TYR E 1 12 ? -33.249 12.971 -2.710 1.00 60.35 663 TYR E O 1
ATOM 6507 N N . GLN E 1 13 ? -34.136 13.871 -4.573 1.00 77.09 664 GLN E N 1
ATOM 6508 C CA . GLN E 1 13 ? -34.692 12.608 -5.047 1.00 85.31 664 GLN E CA 1
ATOM 6509 C C . GLN E 1 13 ? -33.583 11.692 -5.552 1.00 87.01 664 GLN E C 1
ATOM 6510 O O . GLN E 1 13 ? -33.652 10.475 -5.381 1.00 86.65 664 GLN E O 1
ATOM 6524 N N . ARG E 1 14 ? -32.569 12.279 -6.182 1.00 85.88 665 ARG E N 1
ATOM 6525 C CA . ARG E 1 14 ? -31.400 11.522 -6.613 1.00 85.87 665 ARG E CA 1
ATOM 6526 C C . ARG E 1 14 ? -30.706 10.916 -5.402 1.00 76.76 665 ARG E C 1
ATOM 6527 O O . ARG E 1 14 ? -30.415 9.722 -5.366 1.00 78.60 665 ARG E O 1
ATOM 6548 N N . LEU E 1 15 ? -30.447 11.763 -4.413 1.00 65.69 666 LEU E N 1
ATOM 6549 C CA . LEU E 1 15 ? -29.686 11.381 -3.231 1.00 55.83 666 LEU E CA 1
ATOM 6550 C C . LEU E 1 15 ? -30.104 10.028 -2.665 1.00 51.98 666 LEU E C 1
ATOM 6551 O O . LEU E 1 15 ? -31.293 9.756 -2.482 1.00 52.83 666 LEU E O 1
ATOM 6567 N N . SER E 1 16 ? -29.111 9.184 -2.395 1.00 45.43 667 SER E N 1
ATOM 6568 C CA . SER E 1 16 ? -29.348 7.883 -1.790 1.00 45.45 667 SER E CA 1
ATOM 6569 C C . SER E 1 16 ? -30.011 8.066 -0.433 1.00 46.99 667 SER E C 1
ATOM 6570 O O . SER E 1 16 ? -29.959 9.149 0.152 1.00 45.73 667 SER E O 1
ATOM 6578 N N . THR E 1 17 ? -30.622 7.000 0.069 1.00 52.94 668 THR E N 1
ATOM 6579 C CA . THR E 1 17 ? -31.397 7.072 1.301 1.00 56.95 668 THR E CA 1
ATOM 6580 C C . THR E 1 17 ? -30.522 7.387 2.513 1.00 51.12 668 THR E C 1
ATOM 6581 O O . THR E 1 17 ? -30.888 8.210 3.352 1.00 50.79 668 THR E O 1
ATOM 6592 N N . GLU E 1 18 ? -29.371 6.731 2.604 1.00 46.89 669 GLU E N 1
ATOM 6593 C CA . GLU E 1 18 ? -28.463 6.940 3.726 1.00 46.09 669 GLU E CA 1
ATOM 6594 C C . GLU E 1 18 ? -28.009 8.399 3.807 1.00 42.92 669 GLU E C 1
ATOM 6595 O O . GLU E 1 18 ? -27.822 8.941 4.896 1.00 39.86 669 GLU E O 1
ATOM 6607 N N . THR E 1 19 ? -27.841 9.034 2.651 1.00 43.27 670 THR E N 1
ATOM 6608 C CA . THR E 1 19 ? -27.467 10.442 2.610 1.00 45.34 670 THR E CA 1
ATOM 6609 C C . THR E 1 19 ? -28.631 11.301 3.106 1.00 45.55 670 THR E C 1
ATOM 6610 O O . THR E 1 19 ? -28.427 12.284 3.817 1.00 46.23 670 THR E O 1
ATOM 6621 N N . LEU E 1 20 ? -29.850 10.921 2.741 1.00 45.05 671 LEU E N 1
ATOM 6622 C CA . LEU E 1 20 ? -31.036 11.621 3.227 1.00 43.66 671 LEU E CA 1
ATOM 6623 C C . LEU E 1 20 ? -31.113 11.540 4.749 1.00 42.22 671 LEU E C 1
ATOM 6624 O O . LEU E 1 20 ? -31.390 12.535 5.417 1.00 41.80 671 LEU E O 1
ATOM 6640 N N . PHE E 1 21 ? -30.847 10.358 5.295 1.00 42.27 672 PHE E N 1
ATOM 6641 C CA . PHE E 1 21 ? -30.851 10.174 6.742 1.00 42.71 672 PHE E CA 1
ATOM 6642 C C . PHE E 1 21 ? -29.809 11.078 7.409 1.00 42.99 672 PHE E C 1
ATOM 6643 O O . PHE E 1 21 ? -30.106 11.741 8.405 1.00 44.72 672 PHE E O 1
ATOM 6660 N N . PHE E 1 22 ? -28.599 11.121 6.854 1.00 40.94 673 PHE E N 1
ATOM 6661 C CA . PHE E 1 22 ? -27.560 11.991 7.396 1.00 41.15 673 PHE E CA 1
ATOM 6662 C C . PHE E 1 22 ? -28.071 13.417 7.495 1.00 43.55 673 PHE E C 1
ATOM 6663 O O . PHE E 1 22 ? -27.987 14.047 8.550 1.00 47.46 673 PHE E O 1
ATOM 6680 N N . ILE E 1 23 ? -28.600 13.923 6.387 1.00 43.01 674 ILE E N 1
ATOM 6681 C CA . ILE E 1 23 ? -29.122 15.278 6.345 1.00 43.15 674 ILE E CA 1
ATOM 6682 C C . ILE E 1 23 ? -30.157 15.466 7.448 1.00 44.19 674 ILE E C 1
ATOM 6683 O O . ILE E 1 23 ? -30.093 16.425 8.221 1.00 44.99 674 ILE E O 1
ATOM 6699 N N . PHE E 1 24 ? -31.097 14.530 7.527 1.00 44.29 675 PHE E N 1
ATOM 6700 C CA . PHE E 1 24 ? -32.217 14.641 8.452 1.00 49.06 675 PHE E CA 1
ATOM 6701 C C . PHE E 1 24 ? -31.770 14.724 9.907 1.00 53.75 675 PHE E C 1
ATOM 6702 O O . PHE E 1 24 ? -32.343 15.480 10.692 1.00 60.23 675 PHE E O 1
ATOM 6719 N N . TYR E 1 25 ? -30.751 13.951 10.267 1.00 49.99 676 TYR E N 1
ATOM 6720 C CA . TYR E 1 25 ? -30.340 13.846 11.664 1.00 50.98 676 TYR E CA 1
ATOM 6721 C C . TYR E 1 25 ? -29.245 14.822 12.094 1.00 51.15 676 TYR E C 1
ATOM 6722 O O . TYR E 1 25 ? -29.105 15.102 13.285 1.00 51.46 676 TYR E O 1
ATOM 6740 N N . TYR E 1 26 ? -28.467 15.335 11.146 1.00 51.03 677 TYR E N 1
ATOM 6741 C CA . TYR E 1 26 ? -27.289 16.127 11.508 1.00 53.49 677 TYR E CA 1
ATOM 6742 C C . TYR E 1 26 ? -27.307 17.581 11.038 1.00 58.96 677 TYR E C 1
ATOM 6743 O O . TYR E 1 26 ? -26.683 18.438 11.663 1.00 64.30 677 TYR E O 1
ATOM 6761 N N . LEU E 1 27 ? -28.013 17.868 9.950 1.00 60.69 678 LEU E N 1
ATOM 6762 C CA . LEU E 1 27 ? -28.159 19.247 9.495 1.00 67.51 678 LEU E CA 1
ATOM 6763 C C . LEU E 1 27 ? -29.417 19.869 10.092 1.00 74.60 678 LEU E C 1
ATOM 6764 O O . LEU E 1 27 ? -30.328 20.267 9.368 1.00 72.58 678 LEU E O 1
ATOM 6780 N N . GLU E 1 28 ? -29.450 19.958 11.418 1.00 85.07 679 GLU E N 1
ATOM 6781 C CA . GLU E 1 28 ? -30.646 20.391 12.135 1.00 95.23 679 GLU E CA 1
ATOM 6782 C C . GLU E 1 28 ? -30.858 21.900 12.063 1.00 94.39 679 GLU E C 1
ATOM 6783 O O . GLU E 1 28 ? -29.927 22.682 12.256 1.00 100.49 679 GLU E O 1
ATOM 6795 N N . GLY E 1 29 ? -32.097 22.298 11.789 1.00 89.95 680 GLY E N 1
ATOM 6796 C CA . GLY E 1 29 ? -32.444 23.702 11.665 1.00 84.85 680 GLY E CA 1
ATOM 6797 C C . GLY E 1 29 ? -32.058 24.255 10.308 1.00 80.80 680 GLY E C 1
ATOM 6798 O O . GLY E 1 29 ? -31.793 25.450 10.164 1.00 83.63 680 GLY E O 1
ATOM 6802 N N . THR E 1 30 ? -32.036 23.378 9.309 1.00 76.90 681 THR E N 1
ATOM 6803 C CA . THR E 1 30 ? -31.587 23.743 7.973 1.00 81.42 681 THR E CA 1
ATOM 6804 C C . THR E 1 30 ? -32.629 23.345 6.928 1.00 80.20 681 THR E C 1
ATOM 6805 O O . THR E 1 30 ? -33.449 22.457 7.161 1.00 77.58 681 THR E O 1
ATOM 6816 N N . LYS E 1 31 ? -32.596 24.012 5.780 1.00 84.12 682 LYS E N 1
ATOM 6817 C CA . LYS E 1 31 ? -33.531 23.735 4.694 1.00 85.94 682 LYS E CA 1
ATOM 6818 C C . LYS E 1 31 ? -33.364 22.318 4.154 1.00 78.00 682 LYS E C 1
ATOM 6819 O O . LYS E 1 31 ? -34.346 21.612 3.932 1.00 76.44 682 LYS E O 1
ATOM 6838 N N . ALA E 1 32 ? -32.119 21.906 3.939 1.00 74.33 683 ALA E N 1
ATOM 6839 C CA . ALA E 1 32 ? -31.838 20.571 3.421 1.00 70.16 683 ALA E CA 1
ATOM 6840 C C . ALA E 1 32 ? -32.544 19.502 4.252 1.00 68.27 683 ALA E C 1
ATOM 6841 O O . ALA E 1 32 ? -33.122 18.561 3.706 1.00 67.97 683 ALA E O 1
ATOM 6848 N N . GLN E 1 33 ? -32.496 19.652 5.572 1.00 66.12 684 GLN E N 1
ATOM 6849 C CA . GLN E 1 33 ? -33.182 18.734 6.477 1.00 65.65 684 GLN E CA 1
ATOM 6850 C C . GLN E 1 33 ? -34.667 18.651 6.148 1.00 65.97 684 GLN E C 1
ATOM 6851 O O . GLN E 1 33 ? -35.287 17.599 6.289 1.00 62.48 684 GLN E O 1
ATOM 6865 N N . TYR E 1 34 ? -35.230 19.771 5.708 1.00 70.29 685 TYR E N 1
ATOM 6866 C CA . TYR E 1 34 ? -36.647 19.847 5.382 1.00 75.03 685 TYR E CA 1
ATOM 6867 C C . TYR E 1 34 ? -36.930 19.170 4.044 1.00 67.96 685 TYR E C 1
ATOM 6868 O O . TYR E 1 34 ? -37.912 18.439 3.901 1.00 67.04 685 TYR E O 1
ATOM 6886 N N . LEU E 1 35 ? -36.060 19.411 3.070 1.00 64.00 686 LEU E N 1
ATOM 6887 C CA . LEU E 1 35 ? -36.195 18.804 1.751 1.00 61.62 686 LEU E CA 1
ATOM 6888 C C . LEU E 1 35 ? -35.940 17.298 1.805 1.00 59.09 686 LEU E C 1
ATOM 6889 O O . LEU E 1 35 ? -36.534 16.532 1.046 1.00 58.87 686 LEU E O 1
ATOM 6905 N N . ALA E 1 36 ? -35.055 16.882 2.706 1.00 55.85 687 ALA E N 1
ATOM 6906 C CA . ALA E 1 36 ? -34.714 15.471 2.850 1.00 51.89 687 ALA E CA 1
ATOM 6907 C C . ALA E 1 36 ? -35.898 14.696 3.418 1.00 53.93 687 ALA E C 1
ATOM 6908 O O . ALA E 1 36 ? -36.162 13.564 3.015 1.00 52.58 687 ALA E O 1
ATOM 6915 N N . ALA E 1 37 ? -36.608 15.316 4.354 1.00 56.93 688 ALA E N 1
ATOM 6916 C CA . ALA E 1 37 ? -37.805 14.714 4.935 1.00 55.60 688 ALA E CA 1
ATOM 6917 C C . ALA E 1 37 ? -38.833 14.392 3.857 1.00 59.63 688 ALA E C 1
ATOM 6918 O O . ALA E 1 37 ? -39.424 13.314 3.852 1.00 60.03 688 ALA E O 1
ATOM 6925 N N . LYS E 1 38 ? -39.042 15.334 2.945 1.00 62.48 689 LYS E N 1
ATOM 6926 C CA . LYS E 1 38 ? -40.045 15.170 1.900 1.00 67.55 689 LYS E CA 1
ATOM 6927 C C . LYS E 1 38 ? -39.639 14.100 0.894 1.00 61.46 689 LYS E C 1
ATOM 6928 O O . LYS E 1 38 ? -40.456 13.264 0.502 1.00 61.00 689 LYS E O 1
ATOM 6947 N N . ALA E 1 39 ? -38.377 14.128 0.475 1.00 59.86 690 ALA E N 1
ATOM 6948 C CA . ALA E 1 39 ? -37.872 13.135 -0.461 1.00 55.65 690 ALA E CA 1
ATOM 6949 C C . ALA E 1 39 ? -38.127 11.738 0.095 1.00 52.82 690 ALA E C 1
ATOM 6950 O O . ALA E 1 39 ? -38.539 10.833 -0.631 1.00 54.95 690 ALA E O 1
ATOM 6957 N N . LEU E 1 40 ? -37.891 11.574 1.392 1.00 50.32 691 LEU E N 1
ATOM 6958 C CA . LEU E 1 40 ? -38.068 10.284 2.042 1.00 49.54 691 LEU E CA 1
ATOM 6959 C C . LEU E 1 40 ? -39.526 9.835 1.988 1.00 53.44 691 LEU E C 1
ATOM 6960 O O . LEU E 1 40 ? -39.818 8.693 1.628 1.00 54.23 691 LEU E O 1
ATOM 6976 N N . LYS E 1 41 ? -40.441 10.731 2.343 1.00 55.17 692 LYS E N 1
ATOM 6977 C CA . LYS E 1 41 ? -41.862 10.405 2.307 1.00 60.44 692 LYS E CA 1
ATOM 6978 C C . LYS E 1 41 ? -42.275 9.939 0.914 1.00 64.39 692 LYS E C 1
ATOM 6979 O O . LYS E 1 41 ? -43.015 8.968 0.768 1.00 66.12 692 LYS E O 1
ATOM 6998 N N . LYS E 1 42 ? -41.778 10.625 -0.107 1.00 65.77 693 LYS E N 1
ATOM 6999 C CA . LYS E 1 42 ? -42.111 10.293 -1.485 1.00 71.79 693 LYS E CA 1
ATOM 7000 C C . LYS E 1 42 ? -41.620 8.893 -1.845 1.00 68.36 693 LYS E C 1
ATOM 7001 O O . LYS E 1 42 ? -42.194 8.228 -2.707 1.00 71.15 693 LYS E O 1
ATOM 7020 N N . GLN E 1 43 ? -40.554 8.450 -1.184 1.00 62.35 694 GLN E N 1
ATOM 7021 C CA . GLN E 1 43 ? -40.069 7.086 -1.356 1.00 63.57 694 GLN E CA 1
ATOM 7022 C C . GLN E 1 43 ? -40.716 6.152 -0.332 1.00 65.09 694 GLN E C 1
ATOM 7023 O O . GLN E 1 43 ? -40.171 5.100 0.003 1.00 61.04 694 GLN E O 1
ATOM 7037 N N . SER E 1 44 ? -41.885 6.561 0.155 1.00 71.51 695 SER E N 1
ATOM 7038 C CA . SER E 1 44 ? -42.736 5.748 1.028 1.00 73.23 695 SER E CA 1
ATOM 7039 C C . SER E 1 44 ? -42.103 5.349 2.365 1.00 64.73 695 SER E C 1
ATOM 7040 O O . SER E 1 44 ? -42.447 4.313 2.932 1.00 60.43 695 SER E O 1
ATOM 7048 N N . TRP E 1 45 ? -41.193 6.176 2.871 1.00 48.48 696 TRP E N 1
ATOM 7049 C CA . TRP E 1 45 ? -40.745 6.049 4.253 1.00 45.60 696 TRP E CA 1
ATOM 7050 C C . TRP E 1 45 ? -41.673 6.903 5.112 1.00 43.59 696 TRP E C 1
ATOM 7051 O O . TRP E 1 45 ? -42.144 7.945 4.666 1.00 43.58 696 TRP E O 1
ATOM 7072 N N . ARG E 1 46 ? -41.938 6.461 6.337 1.00 40.46 697 ARG E N 1
ATOM 7073 C CA . ARG E 1 46 ? -42.742 7.240 7.272 1.00 41.87 697 ARG E CA 1
ATOM 7074 C C . ARG E 1 46 ? -42.027 7.376 8.612 1.00 39.43 697 ARG E C 1
ATOM 7075 O O . ARG E 1 46 ? -41.399 6.433 9.092 1.00 37.28 697 ARG E O 1
ATOM 7096 N N . PHE E 1 47 ? -42.146 8.552 9.218 1.00 43.39 698 PHE E N 1
ATOM 7097 C CA . PHE E 1 47 ? -41.418 8.869 10.440 1.00 45.96 698 PHE E CA 1
ATOM 7098 C C . PHE E 1 47 ? -42.230 8.544 11.689 1.00 48.37 698 PHE E C 1
ATOM 7099 O O . PHE E 1 47 ? -43.289 9.126 11.927 1.00 52.75 698 PHE E O 1
ATOM 7116 N N . HIS E 1 48 ? -41.716 7.611 12.483 1.00 46.83 699 HIS E N 1
ATOM 7117 C CA . HIS E 1 48 ? -42.329 7.232 13.749 1.00 47.44 699 HIS E CA 1
ATOM 7118 C C . HIS E 1 48 ? -41.866 8.206 14.830 1.00 50.17 699 HIS E C 1
ATOM 7119 O O . HIS E 1 48 ? -40.692 8.219 15.198 1.00 51.04 699 HIS E O 1
ATOM 7134 N N . THR E 1 49 ? -42.790 9.017 15.342 1.00 52.77 700 THR E N 1
ATOM 7135 C CA . THR E 1 49 ? -42.422 10.153 16.190 1.00 55.07 700 THR E CA 1
ATOM 7136 C C . THR E 1 49 ? -42.012 9.780 17.616 1.00 58.50 700 THR E C 1
ATOM 7137 O O . THR E 1 49 ? -41.406 10.592 18.316 1.00 61.07 700 THR E O 1
ATOM 7148 N N . LYS E 1 50 ? -42.354 8.575 18.059 1.00 60.29 701 LYS E N 1
ATOM 7149 C CA . LYS E 1 50 ? -41.901 8.100 19.366 1.00 66.52 701 LYS E CA 1
ATOM 7150 C C . LYS E 1 50 ? -40.489 7.522 19.303 1.00 63.95 701 LYS E C 1
ATOM 7151 O O . LYS E 1 50 ? -39.620 7.899 20.090 1.00 67.28 701 LYS E O 1
ATOM 7170 N N . TYR E 1 51 ? -40.270 6.594 18.379 1.00 58.08 702 TYR E N 1
ATOM 7171 C CA . TYR E 1 51 ? -38.965 5.968 18.215 1.00 56.21 702 TYR E CA 1
ATOM 7172 C C . TYR E 1 51 ? -37.999 6.885 17.471 1.00 54.94 702 TYR E C 1
ATOM 7173 O O . TYR E 1 51 ? -36.781 6.725 17.558 1.00 54.92 702 TYR E O 1
ATOM 7225 N N . TRP E 1 54 ? -37.207 6.255 10.735 1.00 48.32 705 TRP E N 1
ATOM 7226 C CA . TRP E 1 54 ? -37.990 6.120 9.516 1.00 48.05 705 TRP E CA 1
ATOM 7227 C C . TRP E 1 54 ? -38.276 4.652 9.234 1.00 46.02 705 TRP E C 1
ATOM 7228 O O . TRP E 1 54 ? -37.371 3.818 9.251 1.00 44.84 705 TRP E O 1
ATOM 7249 N N . PHE E 1 55 ? -39.541 4.348 8.970 1.00 43.08 706 PHE E N 1
ATOM 7250 C CA . PHE E 1 55 ? -39.960 2.992 8.645 1.00 39.18 706 PHE E CA 1
ATOM 7251 C C . PHE E 1 55 ? -40.454 2.908 7.212 1.00 40.27 706 PHE E C 1
ATOM 7252 O O . PHE E 1 55 ? -40.860 3.908 6.618 1.00 40.87 706 PHE E O 1
ATOM 7269 N N . GLN E 1 56 ? -40.421 1.700 6.668 1.00 42.08 707 GLN E N 1
ATOM 7270 C CA . GLN E 1 56 ? -40.935 1.438 5.337 1.00 44.15 707 GLN E CA 1
ATOM 7271 C C . GLN E 1 56 ? -41.410 -0.007 5.286 1.00 44.82 707 GLN E C 1
ATOM 7272 O O . GLN E 1 56 ? -40.694 -0.918 5.709 1.00 44.78 707 GLN E O 1
ATOM 7286 N N . ARG E 1 57 ? -42.621 -0.214 4.779 1.00 43.32 708 ARG E N 1
ATOM 7287 C CA . ARG E 1 57 ? -43.161 -1.559 4.637 1.00 44.88 708 ARG E CA 1
ATOM 7288 C C . ARG E 1 57 ? -42.193 -2.432 3.850 1.00 47.64 708 ARG E C 1
ATOM 7289 O O . ARG E 1 57 ? -41.814 -2.099 2.728 1.00 47.00 708 ARG E O 1
ATOM 7310 N N . HIS E 1 58 ? -41.789 -3.548 4.444 1.00 53.58 709 HIS E N 1
ATOM 7311 C CA . HIS E 1 58 ? -40.940 -4.507 3.752 1.00 60.50 709 HIS E CA 1
ATOM 7312 C C . HIS E 1 58 ? -41.810 -5.291 2.782 1.00 67.92 709 HIS E C 1
ATOM 7313 O O . HIS E 1 58 ? -41.399 -5.608 1.666 1.00 73.42 709 HIS E O 1
ATOM 7328 N N . GLU E 1 59 ? -43.025 -5.589 3.226 1.00 64.79 710 GLU E N 1
ATOM 7329 C CA . GLU E 1 59 ? -44.005 -6.279 2.403 1.00 65.23 710 GLU E CA 1
ATOM 7330 C C . GLU E 1 59 ? -45.404 -5.867 2.843 1.00 60.42 710 GLU E C 1
ATOM 7331 O O . GLU E 1 59 ? -45.561 -5.099 3.793 1.00 54.83 710 GLU E O 1
ATOM 7343 N N . GLU E 1 60 ? -46.418 -6.371 2.148 1.00 63.43 711 GLU E N 1
ATOM 7344 C CA . GLU E 1 60 ? -47.800 -6.094 2.516 1.00 65.28 711 GLU E CA 1
ATOM 7345 C C . GLU E 1 60 ? -48.008 -6.412 3.991 1.00 52.36 711 GLU E C 1
ATOM 7346 O O . GLU E 1 60 ? -47.681 -7.510 4.441 1.00 46.47 711 GLU E O 1
ATOM 7358 N N . PRO E 1 61 ? -48.544 -5.447 4.755 1.00 50.97 712 PRO E N 1
ATOM 7359 C CA . PRO E 1 61 ? -48.820 -5.711 6.171 1.00 49.56 712 PRO E CA 1
ATOM 7360 C C . PRO E 1 61 ? -49.885 -6.787 6.353 1.00 47.32 712 PRO E C 1
ATOM 7361 O O . PRO E 1 61 ? -50.575 -7.141 5.394 1.00 45.20 712 PRO E O 1
ATOM 7372 N N . LYS E 1 62 ? -50.008 -7.309 7.567 1.00 50.32 713 LYS E N 1
ATOM 7373 C CA . LYS E 1 62 ? -51.000 -8.337 7.847 1.00 62.84 713 LYS E CA 1
ATOM 7374 C C . LYS E 1 62 ? -52.339 -7.695 8.198 1.00 67.12 713 LYS E C 1
ATOM 7375 O O . LYS E 1 62 ? -53.254 -7.662 7.376 1.00 76.19 713 LYS E O 1
ATOM 7394 N N . THR E 1 63 ? -52.445 -7.173 9.415 1.00 60.53 714 THR E N 1
ATOM 7395 C CA . THR E 1 63 ? -53.675 -6.537 9.863 1.00 56.46 714 THR E CA 1
ATOM 7396 C C . THR E 1 63 ? -53.593 -5.028 9.686 1.00 51.35 714 THR E C 1
ATOM 7397 O O . THR E 1 63 ? -52.578 -4.409 10.013 1.00 47.09 714 THR E O 1
ATOM 7408 N N . ILE E 1 64 ? -54.668 -4.450 9.155 1.00 52.57 715 ILE E N 1
ATOM 7409 C CA . ILE E 1 64 ? -54.808 -3.005 9.045 1.00 53.09 715 ILE E CA 1
ATOM 7410 C C . ILE E 1 64 ? -56.143 -2.559 9.632 1.00 57.56 715 ILE E C 1
ATOM 7411 O O . ILE E 1 64 ? -57.198 -3.098 9.288 1.00 57.00 715 ILE E O 1
ATOM 7427 N N . THR E 1 65 ? -56.088 -1.573 10.520 1.00 62.58 716 THR E N 1
ATOM 7428 C CA . THR E 1 65 ? -57.291 -0.952 11.056 1.00 68.38 716 THR E CA 1
ATOM 7429 C C . THR E 1 65 ? -57.170 0.554 10.866 1.00 70.34 716 THR E C 1
ATOM 7430 O O . THR E 1 65 ? -56.331 1.020 10.094 1.00 70.50 716 THR E O 1
ATOM 7441 N N . ASP E 1 66 ? -58.003 1.315 11.563 1.00 70.48 717 ASP E N 1
ATOM 7442 C CA . ASP E 1 66 ? -57.958 2.768 11.467 1.00 69.99 717 ASP E CA 1
ATOM 7443 C C . ASP E 1 66 ? -56.936 3.342 12.444 1.00 60.43 717 ASP E C 1
ATOM 7444 O O . ASP E 1 66 ? -56.540 4.497 12.324 1.00 60.25 717 ASP E O 1
ATOM 7453 N N . GLU E 1 67 ? -56.497 2.527 13.397 1.00 54.74 718 GLU E N 1
ATOM 7454 C CA . GLU E 1 67 ? -55.578 2.999 14.426 1.00 56.82 718 GLU E CA 1
ATOM 7455 C C . GLU E 1 67 ? -54.135 2.518 14.210 1.00 52.30 718 GLU E C 1
ATOM 7456 O O . GLU E 1 67 ? -53.193 3.127 14.721 1.00 51.27 718 GLU E O 1
ATOM 7464 N N . PHE E 1 68 ? -53.957 1.442 13.449 1.00 51.35 719 PHE E N 1
ATOM 7465 C CA . PHE E 1 68 ? -52.638 0.836 13.327 1.00 49.91 719 PHE E CA 1
ATOM 7466 C C . PHE E 1 68 ? -52.544 -0.199 12.214 1.00 48.60 719 PHE E C 1
ATOM 7467 O O . PHE E 1 68 ? -53.554 -0.673 11.698 1.00 48.78 719 PHE E O 1
ATOM 7484 N N . GLU E 1 69 ? -51.311 -0.545 11.853 1.00 52.56 720 GLU E N 1
ATOM 7485 C CA . GLU E 1 69 ? -51.049 -1.668 10.961 1.00 53.36 720 GLU E CA 1
ATOM 7486 C C . GLU E 1 69 ? -49.973 -2.562 11.566 1.00 53.51 720 GLU E C 1
ATOM 7487 O O . GLU E 1 69 ? -49.099 -2.096 12.295 1.00 55.08 720 GLU E O 1
ATOM 7499 N N . GLN E 1 70 ? -50.057 -3.852 11.268 1.00 51.06 721 GLN E N 1
ATOM 7500 C CA . GLN E 1 70 ? -49.098 -4.827 11.759 1.00 50.41 721 GLN E CA 1
ATOM 7501 C C . GLN E 1 70 ? -48.421 -5.493 10.580 1.00 49.66 721 GLN E C 1
ATOM 7502 O O . GLN E 1 70 ? -49.066 -5.780 9.570 1.00 50.10 721 GLN E O 1
ATOM 7516 N N . GLY E 1 71 ? -47.120 -5.739 10.707 1.00 50.41 722 GLY E N 1
ATOM 7517 C CA . GLY E 1 71 ? -46.391 -6.436 9.668 1.00 49.59 722 GLY E CA 1
ATOM 7518 C C . GLY E 1 71 ? -44.890 -6.274 9.772 1.00 44.78 722 GLY E C 1
ATOM 7519 O O . GLY E 1 71 ? -44.346 -5.993 10.841 1.00 44.75 722 GLY E O 1
ATOM 7523 N N . THR E 1 72 ? -44.219 -6.452 8.641 1.00 41.16 723 THR E N 1
ATOM 7524 C CA . THR E 1 72 ? -42.771 -6.424 8.604 1.00 42.19 723 THR E CA 1
ATOM 7525 C C . THR E 1 72 ? -42.280 -5.132 7.966 1.00 39.70 723 THR E C 1
ATOM 7526 O O . THR E 1 72 ? -42.754 -4.728 6.902 1.00 40.21 723 THR E O 1
ATOM 7537 N N . TYR E 1 73 ? -41.332 -4.485 8.633 1.00 37.70 724 TYR E N 1
ATOM 7538 C CA . TYR E 1 73 ? -40.811 -3.208 8.171 1.00 37.50 724 TYR E CA 1
ATOM 7539 C C . TYR E 1 73 ? -39.290 -3.193 8.206 1.00 39.84 724 TYR E C 1
ATOM 7540 O O . TYR E 1 73 ? -38.663 -3.908 8.992 1.00 39.34 724 TYR E O 1
ATOM 7558 N N . ILE E 1 74 ? -38.700 -2.381 7.339 1.00 43.93 725 ILE E N 1
ATOM 7559 C CA . ILE E 1 74 ? -37.298 -2.029 7.475 1.00 45.58 725 ILE E CA 1
ATOM 7560 C C . ILE E 1 74 ? -37.244 -0.629 8.059 1.00 46.92 725 ILE E C 1
ATOM 7561 O O . ILE E 1 74 ? -38.093 0.209 7.757 1.00 48.70 725 ILE E O 1
ATOM 7577 N N . TYR E 1 75 ? -36.260 -0.377 8.910 1.00 44.00 726 TYR E N 1
ATOM 7578 C CA . TYR E 1 75 ? -36.119 0.937 9.518 1.00 40.71 726 TYR E CA 1
ATOM 7579 C C . TYR E 1 75 ? -34.646 1.305 9.636 1.00 39.01 726 TYR E C 1
ATOM 7580 O O . TYR E 1 75 ? -33.776 0.437 9.631 1.00 36.63 726 TYR E O 1
ATOM 7598 N N . PHE E 1 76 ? -34.371 2.597 9.740 1.00 40.33 727 PHE E N 1
ATOM 7599 C CA . PHE E 1 76 ? -33.007 3.054 9.908 1.00 40.60 727 PHE E CA 1
ATOM 7600 C C . PHE E 1 76 ? -32.753 3.434 11.360 1.00 40.88 727 PHE E C 1
ATOM 7601 O O . PHE E 1 76 ? -33.241 4.456 11.842 1.00 40.18 727 PHE E O 1
ATOM 7618 N N . ASP E 1 77 ? -31.999 2.590 12.055 1.00 42.45 728 ASP E N 1
ATOM 7619 C CA . ASP E 1 77 ? -31.580 2.883 13.417 1.00 45.84 728 ASP E CA 1
ATOM 7620 C C . ASP E 1 77 ? -30.409 3.859 13.364 1.00 43.60 728 ASP E C 1
ATOM 7621 O O . ASP E 1 77 ? -29.314 3.511 12.914 1.00 42.44 728 ASP E O 1
ATOM 7630 N N . TYR E 1 78 ? -30.649 5.081 13.825 1.00 42.15 729 TYR E N 1
ATOM 7631 C CA . TYR E 1 78 ? -29.659 6.147 13.729 1.00 44.65 729 TYR E CA 1
ATOM 7632 C C . TYR E 1 78 ? -28.535 5.978 14.747 1.00 44.65 729 TYR E C 1
ATOM 7633 O O . TYR E 1 78 ? -27.448 6.516 14.566 1.00 44.47 729 TYR E O 1
ATOM 7651 N N . GLU E 1 79 ? -28.798 5.232 15.813 1.00 47.06 730 GLU E N 1
ATOM 7652 C CA . GLU E 1 79 ? -27.774 4.947 16.809 1.00 54.41 730 GLU E CA 1
ATOM 7653 C C . GLU E 1 79 ? -26.758 3.950 16.249 1.00 52.37 730 GLU E C 1
ATOM 7654 O O . GLU E 1 79 ? -25.550 4.132 16.395 1.00 52.17 730 GLU E O 1
ATOM 7666 N N . LYS E 1 80 ? -27.258 2.903 15.600 1.00 52.83 731 LYS E N 1
ATOM 7667 C CA . LYS E 1 80 ? -26.403 1.926 14.935 1.00 51.57 731 LYS E CA 1
ATOM 7668 C C . LYS E 1 80 ? -25.922 2.462 13.591 1.00 47.37 731 LYS E C 1
ATOM 7669 O O . LYS E 1 80 ? -24.972 1.943 13.004 1.00 48.13 731 LYS E O 1
ATOM 7688 N N . TRP E 1 81 ? -26.601 3.496 13.110 1.00 42.75 732 TRP E N 1
ATOM 7689 C CA . TRP E 1 81 ? -26.406 4.002 11.759 1.00 40.87 732 TRP E CA 1
ATOM 7690 C C . TRP E 1 81 ? -26.462 2.890 10.718 1.00 44.78 732 TRP E C 1
ATOM 7691 O O . TRP E 1 81 ? -25.496 2.654 9.994 1.00 46.98 732 TRP E O 1
ATOM 7712 N N . GLY E 1 82 ? -27.604 2.217 10.638 1.00 46.35 733 GLY E N 1
ATOM 7713 C CA . GLY E 1 82 ? -27.778 1.132 9.693 1.00 46.92 733 GLY E CA 1
ATOM 7714 C C . GLY E 1 82 ? -29.233 0.760 9.488 1.00 44.39 733 GLY E C 1
ATOM 7715 O O . GLY E 1 82 ? -30.083 0.982 10.355 1.00 42.38 733 GLY E O 1
ATOM 7719 N N . GLN E 1 83 ? -29.519 0.187 8.325 1.00 44.00 734 GLN E N 1
ATOM 7720 C CA . GLN E 1 83 ? -30.852 -0.299 8.020 1.00 43.15 734 GLN E CA 1
ATOM 7721 C C . GLN E 1 83 ? -31.060 -1.654 8.686 1.00 41.34 734 GLN E C 1
ATOM 7722 O O . GLN E 1 83 ? -30.190 -2.522 8.624 1.00 40.33 734 GLN E O 1
ATOM 7736 N N . ARG E 1 84 ? -32.214 -1.826 9.326 1.00 41.19 735 ARG E N 1
ATOM 7737 C CA . ARG E 1 84 ? -32.531 -3.063 10.030 1.00 41.51 735 ARG E CA 1
ATOM 7738 C C . ARG E 1 84 ? -33.957 -3.508 9.710 1.00 42.67 735 ARG E C 1
ATOM 7739 O O . ARG E 1 84 ? -34.725 -2.764 9.104 1.00 42.81 735 ARG E O 1
ATOM 7760 N N . LYS E 1 85 ? -34.307 -4.720 10.125 1.00 45.28 736 LYS E N 1
ATOM 7761 C CA . LYS E 1 85 ? -35.612 -5.290 9.813 1.00 48.29 736 LYS E CA 1
ATOM 7762 C C . LYS E 1 85 ? -36.356 -5.684 11.086 1.00 48.60 736 LYS E C 1
ATOM 7763 O O . LYS E 1 85 ? -35.780 -6.297 11.985 1.00 50.51 736 LYS E O 1
ATOM 7782 N N . LYS E 1 86 ? -37.637 -5.327 11.153 1.00 47.88 737 LYS E N 1
ATOM 7783 C CA . LYS E 1 86 ? -38.490 -5.692 12.279 1.00 53.10 737 LYS E CA 1
ATOM 7784 C C . LYS E 1 86 ? -39.694 -6.487 11.794 1.00 53.77 737 LYS E C 1
ATOM 7785 O O . LYS E 1 86 ? -40.340 -6.115 10.815 1.00 52.35 737 LYS E O 1
ATOM 7804 N N . GLU E 1 87 ? -39.997 -7.578 12.486 1.00 58.03 738 GLU E N 1
ATOM 7805 C CA . GLU E 1 87 ? -41.125 -8.420 12.116 1.00 66.10 738 GLU E CA 1
ATOM 7806 C C . GLU E 1 87 ? -42.194 -8.395 13.202 1.00 58.70 738 GLU E C 1
ATOM 7807 O O . GLU E 1 87 ? -41.892 -8.219 14.382 1.00 54.16 738 GLU E O 1
ATOM 7819 N N . GLY E 1 88 ? -43.446 -8.574 12.793 1.00 59.14 739 GLY E N 1
ATOM 7820 C CA . GLY E 1 88 ? -44.562 -8.527 13.719 1.00 58.84 739 GLY E CA 1
ATOM 7821 C C . GLY E 1 88 ? -44.553 -7.234 14.507 1.00 55.04 739 GLY E C 1
ATOM 7822 O O . GLY E 1 88 ? -44.762 -7.229 15.720 1.00 55.66 739 GLY E O 1
ATOM 7826 N N . PHE E 1 89 ? -44.296 -6.134 13.807 1.00 49.94 740 PHE E N 1
ATOM 7827 C CA . PHE E 1 89 ? -44.252 -4.820 14.429 1.00 44.99 740 PHE E CA 1
ATOM 7828 C C . PHE E 1 89 ? -45.580 -4.099 14.252 1.00 44.97 740 PHE E C 1
ATOM 7829 O O . PHE E 1 89 ? -46.171 -4.121 13.173 1.00 42.46 740 PHE E O 1
ATOM 7846 N N . THR E 1 90 ? -46.045 -3.461 15.319 1.00 50.17 741 THR E N 1
ATOM 7847 C CA . THR E 1 90 ? -47.275 -2.686 15.266 1.00 52.57 741 THR E CA 1
ATOM 7848 C C . THR E 1 90 ? -46.964 -1.200 15.145 1.00 50.16 741 THR E C 1
ATOM 7849 O O . THR E 1 90 ? -46.405 -0.599 16.061 1.00 51.93 741 THR E O 1
ATOM 7860 N N . PHE E 1 91 ? -47.327 -0.617 14.008 1.00 44.38 742 PHE E N 1
ATOM 7861 C CA . PHE E 1 91 ? -47.150 0.810 13.786 1.00 41.52 742 PHE E CA 1
ATOM 7862 C C . PHE E 1 91 ? -48.474 1.522 14.035 1.00 46.23 742 PHE E C 1
ATOM 7863 O O . PHE E 1 91 ? -49.413 1.402 13.245 1.00 46.86 742 PHE E O 1
ATOM 7880 N N . GLU E 1 92 ? -48.552 2.256 15.141 1.00 51.17 743 GLU E N 1
ATOM 7881 C CA . GLU E 1 92 ? -49.769 2.984 15.476 1.00 56.20 743 GLU E CA 1
ATOM 7882 C C . GLU E 1 92 ? -49.779 4.323 14.752 1.00 57.44 743 GLU E C 1
ATOM 7883 O O . GLU E 1 92 ? -48.819 5.089 14.832 1.00 56.90 743 GLU E O 1
ATOM 7895 N N . TYR E 1 93 ? -50.868 4.598 14.044 1.00 55.96 744 TYR E N 1
ATOM 7896 C CA . TYR E 1 93 ? -50.974 5.798 13.221 1.00 56.28 744 TYR E CA 1
ATOM 7897 C C . TYR E 1 93 ? -50.920 7.090 14.036 1.00 56.09 744 TYR E C 1
ATOM 7898 O O . TYR E 1 93 ? -50.735 8.170 13.476 1.00 53.88 744 TYR E O 1
ATOM 7916 N N . ARG E 1 94 ? -51.088 6.990 15.351 1.00 60.72 745 ARG E N 1
ATOM 7917 C CA . ARG E 1 94 ? -51.019 8.174 16.201 1.00 66.87 745 ARG E CA 1
ATOM 7918 C C . ARG E 1 94 ? -49.576 8.660 16.330 1.00 71.04 745 ARG E C 1
ATOM 7919 O O . ARG E 1 94 ? -49.320 9.758 16.822 1.00 67.44 745 ARG E O 1
ATOM 7940 N N . TYR E 1 95 ? -48.635 7.838 15.876 1.00 36.34 746 TYR E N 1
ATOM 7941 C CA . TYR E 1 95 ? -47.222 8.205 15.891 1.00 47.46 746 TYR E CA 1
ATOM 7942 C C . TYR E 1 95 ? -46.763 8.688 14.518 1.00 54.12 746 TYR E C 1
ATOM 7943 O O . TYR E 1 95 ? -45.567 8.802 14.261 1.00 55.50 746 TYR E O 1
ATOM 7961 N N . LEU E 1 96 ? -47.722 8.969 13.639 1.00 59.61 747 LEU E N 1
ATOM 7962 C CA . LEU E 1 96 ? -47.430 9.600 12.358 1.00 67.00 747 LEU E CA 1
ATOM 7963 C C . LEU E 1 96 ? -47.495 11.114 12.509 1.00 78.07 747 LEU E C 1
ATOM 7964 O O . LEU E 1 96 ? -47.961 11.625 13.529 1.00 80.09 747 LEU E O 1
ATOM 7980 N N . GLU E 1 97 ? -47.030 11.828 11.488 1.00 84.51 748 GLU E N 1
ATOM 7981 C CA . GLU E 1 97 ? -47.072 13.285 11.492 1.00 86.66 748 GLU E CA 1
ATOM 7982 C C . GLU E 1 97 ? -48.108 13.799 10.497 1.00 85.99 748 GLU E C 1
ATOM 7983 O O . GLU E 1 97 ? -49.263 14.033 10.852 1.00 84.67 748 GLU E O 1
ATOM 7987 N N . ASP F 1 7 ? -5.914 -30.727 26.854 1.00 149.70 658 ASP F N 1
ATOM 7988 C CA . ASP F 1 7 ? -6.001 -29.297 26.583 1.00 147.46 658 ASP F CA 1
ATOM 7989 C C . ASP F 1 7 ? -7.392 -28.758 26.901 1.00 148.34 658 ASP F C 1
ATOM 7990 O O . ASP F 1 7 ? -8.375 -29.132 26.264 1.00 154.04 658 ASP F O 1
ATOM 7996 N N . THR F 1 8 ? -7.468 -27.878 27.894 1.00 141.46 659 THR F N 1
ATOM 7997 C CA . THR F 1 8 ? -8.739 -27.281 28.287 1.00 139.26 659 THR F CA 1
ATOM 7998 C C . THR F 1 8 ? -9.128 -26.179 27.305 1.00 142.33 659 THR F C 1
ATOM 7999 O O . THR F 1 8 ? -8.427 -25.939 26.323 1.00 141.00 659 THR F O 1
ATOM 8010 N N . VAL F 1 9 ? -10.248 -25.515 27.572 1.00 147.15 660 VAL F N 1
ATOM 8011 C CA . VAL F 1 9 ? -10.747 -24.464 26.690 1.00 145.85 660 VAL F CA 1
ATOM 8012 C C . VAL F 1 9 ? -10.349 -23.083 27.205 1.00 144.88 660 VAL F C 1
ATOM 8013 O O . VAL F 1 9 ? -10.055 -22.181 26.418 1.00 146.51 660 VAL F O 1
ATOM 8026 N N . GLU F 1 10 ? -10.336 -22.921 28.524 1.00 140.86 661 GLU F N 1
ATOM 8027 C CA . GLU F 1 10 ? -9.971 -21.645 29.133 1.00 133.89 661 GLU F CA 1
ATOM 8028 C C . GLU F 1 10 ? -8.610 -21.143 28.654 1.00 124.31 661 GLU F C 1
ATOM 8029 O O . GLU F 1 10 ? -8.381 -19.937 28.576 1.00 118.52 661 GLU F O 1
ATOM 8041 N N . PHE F 1 11 ? -7.715 -22.068 28.328 1.00 122.26 662 PHE F N 1
ATOM 8042 C CA . PHE F 1 11 ? -6.359 -21.715 27.932 1.00 117.34 662 PHE F CA 1
ATOM 8043 C C . PHE F 1 11 ? -6.309 -21.234 26.487 1.00 104.98 662 PHE F C 1
ATOM 8044 O O . PHE F 1 11 ? -5.501 -20.372 26.141 1.00 104.00 662 PHE F O 1
ATOM 8061 N N . TYR F 1 12 ? -7.169 -21.795 25.644 1.00 89.99 663 TYR F N 1
ATOM 8062 C CA . TYR F 1 12 ? -7.248 -21.363 24.255 1.00 78.82 663 TYR F CA 1
ATOM 8063 C C . TYR F 1 12 ? -7.803 -19.947 24.168 1.00 77.89 663 TYR F C 1
ATOM 8064 O O . TYR F 1 12 ? -7.538 -19.224 23.206 1.00 69.01 663 TYR F O 1
ATOM 8082 N N . GLN F 1 13 ? -8.569 -19.554 25.181 1.00 93.03 664 GLN F N 1
ATOM 8083 C CA . GLN F 1 13 ? -9.102 -18.202 25.251 1.00 100.52 664 GLN F CA 1
ATOM 8084 C C . GLN F 1 13 ? -7.968 -17.213 25.493 1.00 95.86 664 GLN F C 1
ATOM 8085 O O . GLN F 1 13 ? -8.009 -16.077 25.022 1.00 96.77 664 GLN F O 1
ATOM 8099 N N . ARG F 1 14 ? -6.954 -17.657 26.230 1.00 91.03 665 ARG F N 1
ATOM 8100 C CA . ARG F 1 14 ? -5.827 -16.804 26.587 1.00 83.17 665 ARG F CA 1
ATOM 8101 C C . ARG F 1 14 ? -4.862 -16.613 25.418 1.00 76.78 665 ARG F C 1
ATOM 8102 O O . ARG F 1 14 ? -4.045 -15.693 25.426 1.00 76.94 665 ARG F O 1
ATOM 8106 N N . LEU F 1 15 ? -4.952 -17.486 24.419 1.00 69.53 666 LEU F N 1
ATOM 8107 C CA . LEU F 1 15 ? -4.109 -17.373 23.235 1.00 62.52 666 LEU F CA 1
ATOM 8108 C C . LEU F 1 15 ? -4.468 -16.122 22.447 1.00 60.68 666 LEU F C 1
ATOM 8109 O O . LEU F 1 15 ? -5.619 -15.686 22.449 1.00 64.52 666 LEU F O 1
ATOM 8125 N N . SER F 1 16 ? -3.481 -15.548 21.769 1.00 56.28 667 SER F N 1
ATOM 8126 C CA . SER F 1 16 ? -3.724 -14.386 20.927 1.00 51.97 667 SER F CA 1
ATOM 8127 C C . SER F 1 16 ? -4.419 -14.834 19.648 1.00 51.82 667 SER F C 1
ATOM 8128 O O . SER F 1 16 ? -4.366 -16.008 19.281 1.00 53.37 667 SER F O 1
ATOM 8136 N N . THR F 1 17 ? -5.066 -13.895 18.970 1.00 51.20 668 THR F N 1
ATOM 8137 C CA . THR F 1 17 ? -5.807 -14.207 17.758 1.00 56.03 668 THR F CA 1
ATOM 8138 C C . THR F 1 17 ? -4.919 -14.833 16.685 1.00 54.82 668 THR F C 1
ATOM 8139 O O . THR F 1 17 ? -5.320 -15.790 16.022 1.00 55.13 668 THR F O 1
ATOM 8150 N N . GLU F 1 18 ? -3.715 -14.294 16.517 1.00 56.87 669 GLU F N 1
ATOM 8151 C CA . GLU F 1 18 ? -2.808 -14.761 15.475 1.00 57.90 669 GLU F CA 1
ATOM 8152 C C . GLU F 1 18 ? -2.434 -16.228 15.693 1.00 55.53 669 GLU F C 1
ATOM 8153 O O . GLU F 1 18 ? -2.274 -16.987 14.739 1.00 55.64 669 GLU F O 1
ATOM 8165 N N . THR F 1 19 ? -2.301 -16.623 16.954 1.00 51.53 670 THR F N 1
ATOM 8166 C CA . THR F 1 19 ? -1.936 -17.993 17.282 1.00 53.68 670 THR F CA 1
ATOM 8167 C C . THR F 1 19 ? -3.096 -18.937 16.975 1.00 56.03 670 THR F C 1
ATOM 8168 O O . THR F 1 19 ? -2.891 -20.059 16.508 1.00 59.54 670 THR F O 1
ATOM 8179 N N . LEU F 1 20 ? -4.315 -18.477 17.235 1.00 51.74 671 LEU F N 1
ATOM 8180 C CA . LEU F 1 20 ? -5.498 -19.265 16.920 1.00 51.84 671 LEU F CA 1
ATOM 8181 C C . LEU F 1 20 ? -5.562 -19.520 15.417 1.00 53.76 671 LEU F C 1
ATOM 8182 O O . LEU F 1 20 ? -5.888 -20.624 14.981 1.00 55.99 671 LEU F O 1
ATOM 8198 N N . PHE F 1 21 ? -5.227 -18.503 14.629 1.00 54.57 672 PHE F N 1
ATOM 8199 C CA . PHE F 1 21 ? -5.233 -18.639 13.177 1.00 56.35 672 PHE F CA 1
ATOM 8200 C C . PHE F 1 21 ? -4.166 -19.628 12.705 1.00 60.45 672 PHE F C 1
ATOM 8201 O O . PHE F 1 21 ? -4.417 -20.435 11.810 1.00 66.70 672 PHE F O 1
ATOM 8218 N N . PHE F 1 22 ? -2.980 -19.570 13.304 1.00 57.74 673 PHE F N 1
ATOM 8219 C CA . PHE F 1 22 ? -1.934 -20.532 12.979 1.00 54.70 673 PHE F CA 1
ATOM 8220 C C . PHE F 1 22 ? -2.425 -21.943 13.247 1.00 56.80 673 PHE F C 1
ATOM 8221 O O . PHE F 1 22 ? -2.316 -22.825 12.394 1.00 61.53 673 PHE F O 1
ATOM 8238 N N . ILE F 1 23 ? -2.962 -22.153 14.443 1.00 54.19 674 ILE F N 1
ATOM 8239 C CA . ILE F 1 23 ? -3.483 -23.453 14.823 1.00 58.09 674 ILE F CA 1
ATOM 8240 C C . ILE F 1 23 ? -4.498 -23.916 13.788 1.00 61.77 674 ILE F C 1
ATOM 8241 O O . ILE F 1 23 ? -4.464 -25.060 13.334 1.00 66.47 674 ILE F O 1
ATOM 8257 N N . PHE F 1 24 ? -5.396 -23.010 13.412 1.00 59.52 675 PHE F N 1
ATOM 8258 C CA . PHE F 1 24 ? -6.463 -23.324 12.475 1.00 64.14 675 PHE F CA 1
ATOM 8259 C C . PHE F 1 24 ? -5.928 -23.764 11.116 1.00 66.43 675 PHE F C 1
ATOM 8260 O O . PHE F 1 24 ? -6.345 -24.790 10.580 1.00 69.71 675 PHE F O 1
ATOM 8277 N N . TYR F 1 25 ? -4.998 -22.995 10.562 1.00 67.23 676 TYR F N 1
ATOM 8278 C CA . TYR F 1 25 ? -4.557 -23.216 9.187 1.00 71.72 676 TYR F CA 1
ATOM 8279 C C . TYR F 1 25 ? -3.488 -24.299 9.016 1.00 74.72 676 TYR F C 1
ATOM 8280 O O . TYR F 1 25 ? -3.303 -24.811 7.911 1.00 76.80 676 TYR F O 1
ATOM 8298 N N . TYR F 1 26 ? -2.786 -24.650 10.091 1.00 77.00 677 TYR F N 1
ATOM 8299 C CA . TYR F 1 26 ? -1.622 -25.526 9.960 1.00 77.09 677 TYR F CA 1
ATOM 8300 C C . TYR F 1 26 ? -1.674 -26.825 10.762 1.00 78.75 677 TYR F C 1
ATOM 8301 O O . TYR F 1 26 ? -0.974 -27.782 10.430 1.00 79.67 677 TYR F O 1
ATOM 8319 N N . LEU F 1 27 ? -2.489 -26.867 11.810 1.00 77.49 678 LEU F N 1
ATOM 8320 C CA . LEU F 1 27 ? -2.711 -28.117 12.528 1.00 81.37 678 LEU F CA 1
ATOM 8321 C C . LEU F 1 27 ? -3.999 -28.765 12.029 1.00 86.80 678 LEU F C 1
ATOM 8322 O O . LEU F 1 27 ? -4.880 -29.102 12.816 1.00 86.09 678 LEU F O 1
ATOM 8338 N N . GLU F 1 28 ? -4.104 -28.930 10.715 1.00 93.45 679 GLU F N 1
ATOM 8339 C CA . GLU F 1 28 ? -5.311 -29.470 10.100 1.00 107.15 679 GLU F CA 1
ATOM 8340 C C . GLU F 1 28 ? -5.593 -30.890 10.582 1.00 111.33 679 GLU F C 1
ATOM 8341 O O . GLU F 1 28 ? -4.672 -31.680 10.787 1.00 100.93 679 GLU F O 1
ATOM 8353 N N . GLY F 1 29 ? -6.872 -31.206 10.761 1.00 135.77 680 GLY F N 1
ATOM 8354 C CA . GLY F 1 29 ? -7.285 -32.548 11.130 1.00 146.02 680 GLY F CA 1
ATOM 8355 C C . GLY F 1 29 ? -6.912 -32.925 12.550 1.00 143.44 680 GLY F C 1
ATOM 8356 O O . GLY F 1 29 ? -6.555 -34.072 12.821 1.00 149.74 680 GLY F O 1
ATOM 8360 N N . THR F 1 30 ? -6.994 -31.960 13.460 1.00 125.29 681 THR F N 1
ATOM 8361 C CA . THR F 1 30 ? -6.721 -32.214 14.869 1.00 116.32 681 THR F CA 1
ATOM 8362 C C . THR F 1 30 ? -7.800 -31.571 15.730 1.00 112.32 681 THR F C 1
ATOM 8363 O O . THR F 1 30 ? -8.740 -30.966 15.212 1.00 105.16 681 THR F O 1
ATOM 8374 N N . LYS F 1 31 ? -7.661 -31.703 17.045 1.00 121.76 682 LYS F N 1
ATOM 8375 C CA . LYS F 1 31 ? -8.609 -31.104 17.975 1.00 125.82 682 LYS F CA 1
ATOM 8376 C C . LYS F 1 31 ? -8.255 -29.638 18.196 1.00 114.69 682 LYS F C 1
ATOM 8377 O O . LYS F 1 31 ? -9.135 -28.779 18.256 1.00 114.80 682 LYS F O 1
ATOM 8396 N N . ALA F 1 32 ? -6.960 -29.361 18.317 1.00 95.94 683 ALA F N 1
ATOM 8397 C CA . ALA F 1 32 ? -6.466 -27.995 18.476 1.00 87.32 683 ALA F CA 1
ATOM 8398 C C . ALA F 1 32 ? -7.163 -27.035 17.513 1.00 83.31 683 ALA F C 1
ATOM 8399 O O . ALA F 1 32 ? -7.740 -26.034 17.933 1.00 77.57 683 ALA F O 1
ATOM 8406 N N . GLN F 1 33 ? -7.090 -27.345 16.223 1.00 94.77 684 GLN F N 1
ATOM 8407 C CA . GLN F 1 33 ? -7.783 -26.587 15.188 1.00 97.22 684 GLN F CA 1
ATOM 8408 C C . GLN F 1 33 ? -9.258 -26.421 15.522 1.00 94.47 684 GLN F C 1
ATOM 8409 O O . GLN F 1 33 ? -9.798 -25.315 15.453 1.00 89.62 684 GLN F O 1
ATOM 8423 N N . TYR F 1 34 ? -9.907 -27.526 15.875 1.00 97.23 685 TYR F N 1
ATOM 8424 C CA . TYR F 1 34 ? -11.328 -27.508 16.204 1.00 101.39 685 TYR F CA 1
ATOM 8425 C C . TYR F 1 34 ? -11.594 -26.610 17.407 1.00 90.26 685 TYR F C 1
ATOM 8426 O O . TYR F 1 34 ? -12.637 -25.964 17.492 1.00 85.08 685 TYR F O 1
ATOM 8444 N N . LEU F 1 35 ? -10.641 -26.569 18.329 1.00 86.27 686 LEU F N 1
ATOM 8445 C CA . LEU F 1 35 ? -10.775 -25.769 19.538 1.00 85.04 686 LEU F CA 1
ATOM 8446 C C . LEU F 1 35 ? -10.447 -24.305 19.258 1.00 78.00 686 LEU F C 1
ATOM 8447 O O . LEU F 1 35 ? -11.012 -23.404 19.880 1.00 77.27 686 LEU F O 1
ATOM 8463 N N . ALA F 1 36 ? -9.531 -24.074 18.321 1.00 72.80 687 ALA F N 1
ATOM 8464 C CA . ALA F 1 36 ? -9.172 -22.720 17.925 1.00 68.31 687 ALA F CA 1
ATOM 8465 C C . ALA F 1 36 ? -10.355 -22.050 17.230 1.00 68.00 687 ALA F C 1
ATOM 8466 O O . ALA F 1 36 ? -10.703 -20.912 17.540 1.00 65.01 687 ALA F O 1
ATOM 8473 N N . ALA F 1 37 ? -10.966 -22.763 16.289 1.00 73.19 688 ALA F N 1
ATOM 8474 C CA . ALA F 1 37 ? -12.139 -22.257 15.583 1.00 77.66 688 ALA F CA 1
ATOM 8475 C C . ALA F 1 37 ? -13.198 -21.798 16.581 1.00 79.91 688 ALA F C 1
ATOM 8476 O O . ALA F 1 37 ? -13.770 -20.716 16.443 1.00 86.34 688 ALA F O 1
ATOM 8483 N N . LYS F 1 38 ? -13.446 -22.624 17.593 1.00 73.69 689 LYS F N 1
ATOM 8484 C CA . LYS F 1 38 ? -14.396 -22.282 18.643 1.00 71.59 689 LYS F CA 1
ATOM 8485 C C . LYS F 1 38 ? -14.002 -20.988 19.345 1.00 63.53 689 LYS F C 1
ATOM 8486 O O . LYS F 1 38 ? -14.842 -20.122 19.579 1.00 57.08 689 LYS F O 1
ATOM 8505 N N . ALA F 1 39 ? -12.723 -20.859 19.683 1.00 70.70 690 ALA F N 1
ATOM 8506 C CA . ALA F 1 39 ? -12.235 -19.672 20.377 1.00 71.36 690 ALA F CA 1
ATOM 8507 C C . ALA F 1 39 ? -12.499 -18.420 19.553 1.00 68.65 690 ALA F C 1
ATOM 8508 O O . ALA F 1 39 ? -12.895 -17.382 20.086 1.00 66.73 690 ALA F O 1
ATOM 8515 N N . LEU F 1 40 ? -12.277 -18.527 18.249 1.00 66.24 691 LEU F N 1
ATOM 8516 C CA . LEU F 1 40 ? -12.470 -17.404 17.344 1.00 62.53 691 LEU F CA 1
ATOM 8517 C C . LEU F 1 40 ? -13.928 -16.964 17.304 1.00 59.82 691 LEU F C 1
ATOM 8518 O O . LEU F 1 40 ? -14.217 -15.768 17.325 1.00 56.58 691 LEU F O 1
ATOM 8534 N N . LYS F 1 41 ? -14.847 -17.925 17.260 1.00 60.38 692 LYS F N 1
ATOM 8535 C CA . LYS F 1 41 ? -16.267 -17.601 17.237 1.00 66.37 692 LYS F CA 1
ATOM 8536 C C . LYS F 1 41 ? -16.673 -16.907 18.535 1.00 71.34 692 LYS F C 1
ATOM 8537 O O . LYS F 1 41 ? -17.447 -15.951 18.522 1.00 73.59 692 LYS F O 1
ATOM 8556 N N . LYS F 1 42 ? -16.137 -17.386 19.653 1.00 76.03 693 LYS F N 1
ATOM 8557 C CA . LYS F 1 42 ? -16.417 -16.786 20.953 1.00 81.10 693 LYS F CA 1
ATOM 8558 C C . LYS F 1 42 ? -16.013 -15.314 20.976 1.00 86.61 693 LYS F C 1
ATOM 8559 O O . LYS F 1 42 ? -16.505 -14.538 21.798 1.00 90.42 693 LYS F O 1
ATOM 8563 N N . GLN F 1 43 ? -15.113 -14.941 20.071 1.00 87.46 694 GLN F N 1
ATOM 8564 C CA . GLN F 1 43 ? -14.597 -13.580 20.006 1.00 86.68 694 GLN F CA 1
ATOM 8565 C C . GLN F 1 43 ? -15.195 -12.801 18.845 1.00 82.21 694 GLN F C 1
ATOM 8566 O O . GLN F 1 43 ? -14.706 -11.726 18.491 1.00 83.74 694 GLN F O 1
ATOM 8572 N N . SER F 1 44 ? -16.241 -13.360 18.248 1.00 75.07 695 SER F N 1
ATOM 8573 C CA . SER F 1 44 ? -17.028 -12.641 17.255 1.00 70.31 695 SER F CA 1
ATOM 8574 C C . SER F 1 44 ? -16.492 -12.773 15.835 1.00 66.46 695 SER F C 1
ATOM 8575 O O . SER F 1 44 ? -16.949 -12.079 14.926 1.00 67.60 695 SER F O 1
ATOM 8578 N N . TRP F 1 45 ? -15.523 -13.660 15.647 1.00 56.58 696 TRP F N 1
ATOM 8579 C CA . TRP F 1 45 ? -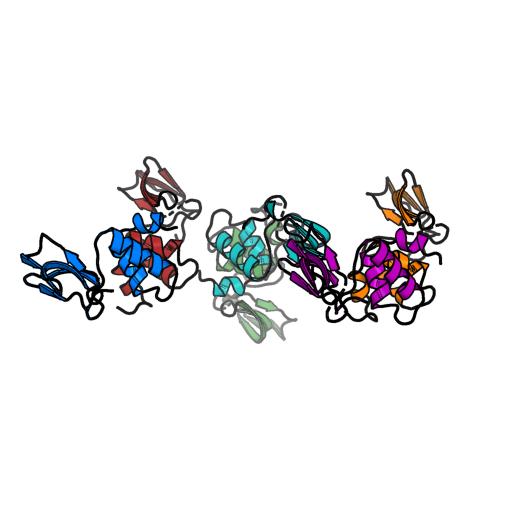15.051 -13.982 14.310 1.00 55.64 696 TRP F CA 1
ATOM 8580 C C . TRP F 1 45 ? -15.982 -15.026 13.706 1.00 55.36 696 TRP F C 1
ATOM 8581 O O . TRP F 1 45 ? -16.490 -15.892 14.415 1.00 58.16 696 TRP F O 1
ATOM 8602 N N . ARG F 1 46 ? -16.214 -14.942 12.400 1.00 50.79 697 ARG F N 1
ATOM 8603 C CA . ARG F 1 46 ? -17.050 -15.926 11.711 1.00 51.36 697 ARG F CA 1
ATOM 8604 C C . ARG F 1 46 ? -16.406 -16.369 10.404 1.00 51.34 697 ARG F C 1
ATOM 8605 O O . ARG F 1 46 ? -15.864 -15.554 9.660 1.00 49.44 697 ARG F O 1
ATOM 8626 N N . PHE F 1 47 ? -16.480 -17.667 10.130 1.00 54.41 698 PHE F N 1
ATOM 8627 C CA . PHE F 1 47 ? -15.822 -18.244 8.965 1.00 58.36 698 PHE F CA 1
ATOM 8628 C C . PHE F 1 47 ? -16.718 -18.216 7.728 1.00 64.46 698 PHE F C 1
ATOM 8629 O O . PHE F 1 47 ? -17.811 -18.786 7.716 1.00 66.16 698 PHE F O 1
ATOM 8646 N N . HIS F 1 48 ? -16.241 -17.535 6.693 1.00 68.53 699 HIS F N 1
ATOM 8647 C CA . HIS F 1 48 ? -16.904 -17.517 5.399 1.00 69.73 699 HIS F CA 1
ATOM 8648 C C . HIS F 1 48 ? -16.493 -18.779 4.648 1.00 75.00 699 HIS F C 1
ATOM 8649 O O . HIS F 1 48 ? -15.361 -18.888 4.171 1.00 77.82 699 HIS F O 1
ATOM 8664 N N . THR F 1 49 ? -17.412 -19.736 4.556 1.00 75.72 700 THR F N 1
ATOM 8665 C CA . THR F 1 49 ? -17.094 -21.066 4.035 1.00 80.84 700 THR F CA 1
ATOM 8666 C C . THR F 1 49 ? -16.403 -21.032 2.676 1.00 90.30 700 THR F C 1
ATOM 8667 O O . THR F 1 49 ? -15.573 -21.889 2.373 1.00 98.47 700 THR F O 1
ATOM 8678 N N . LYS F 1 50 ? -16.747 -20.043 1.862 1.00 89.11 701 LYS F N 1
ATOM 8679 C CA . LYS F 1 50 ? -16.238 -19.962 0.498 1.00 92.72 701 LYS F CA 1
ATOM 8680 C C . LYS F 1 50 ? -14.891 -19.242 0.385 1.00 93.94 701 LYS F C 1
ATOM 8681 O O . LYS F 1 50 ? -13.934 -19.798 -0.153 1.00 99.66 701 LYS F O 1
ATOM 8700 N N . TYR F 1 51 ? -14.819 -18.003 0.866 1.00 88.10 702 TYR F N 1
ATOM 8701 C CA . TYR F 1 51 ? -13.563 -17.256 0.843 1.00 87.51 702 TYR F CA 1
ATOM 8702 C C . TYR F 1 51 ? -12.499 -17.958 1.686 1.00 82.54 702 TYR F C 1
ATOM 8703 O O . TYR F 1 51 ? -11.309 -17.662 1.572 1.00 78.61 702 TYR F O 1
ATOM 8755 N N . TRP F 1 54 ? -11.581 -15.830 7.908 1.00 62.39 705 TRP F N 1
ATOM 8756 C CA . TRP F 1 54 ? -12.314 -15.410 9.092 1.00 59.01 705 TRP F CA 1
ATOM 8757 C C . TRP F 1 54 ? -12.636 -13.923 9.022 1.00 54.19 705 TRP F C 1
ATOM 8758 O O . TRP F 1 54 ? -11.790 -13.117 8.641 1.00 53.03 705 TRP F O 1
ATOM 8779 N N . PHE F 1 55 ? -13.861 -13.570 9.396 1.00 51.31 706 PHE F N 1
ATOM 8780 C CA . PHE F 1 55 ? -14.306 -12.180 9.378 1.00 47.12 706 PHE F CA 1
ATOM 8781 C C . PHE F 1 55 ? -14.791 -11.737 10.754 1.00 45.52 706 PHE F C 1
ATOM 8782 O O . PHE F 1 55 ? -15.220 -12.554 11.565 1.00 45.98 706 PHE F O 1
ATOM 8799 N N . GLN F 1 56 ? -14.724 -10.435 11.005 1.00 46.11 707 GLN F N 1
ATOM 8800 C CA . GLN F 1 56 ? -15.243 -9.859 12.236 1.00 47.34 707 GLN F CA 1
ATOM 8801 C C . GLN F 1 56 ? -15.783 -8.465 11.944 1.00 47.55 707 GLN F C 1
ATOM 8802 O O . GLN F 1 56 ? -15.186 -7.709 11.177 1.00 48.11 707 GLN F O 1
ATOM 8816 N N . ARG F 1 57 ? -16.916 -8.126 12.550 1.00 44.66 708 ARG F N 1
ATOM 8817 C CA . ARG F 1 57 ? -17.487 -6.795 12.392 1.00 44.78 708 ARG F CA 1
ATOM 8818 C C . ARG F 1 57 ? -16.568 -5.756 13.017 1.00 46.54 708 ARG F C 1
ATOM 8819 O O . ARG F 1 57 ? -16.182 -5.880 14.177 1.00 47.78 708 ARG F O 1
ATOM 8840 N N . HIS F 1 58 ? -16.230 -4.727 12.249 1.00 49.08 709 HIS F N 1
ATOM 8841 C CA . HIS F 1 58 ? -15.437 -3.621 12.768 1.00 54.65 709 HIS F CA 1
ATOM 8842 C C . HIS F 1 58 ? -16.357 -2.641 13.479 1.00 58.02 709 HIS F C 1
ATOM 8843 O O . HIS F 1 58 ? -15.980 -2.009 14.467 1.00 64.42 709 HIS F O 1
ATOM 8858 N N . GLU F 1 59 ? -17.574 -2.529 12.962 1.00 48.52 710 GLU F N 1
ATOM 8859 C CA . GLU F 1 59 ? -18.578 -1.632 13.512 1.00 46.89 710 GLU F CA 1
ATOM 8860 C C . GLU F 1 59 ? -19.957 -2.223 13.235 1.00 45.97 710 GLU F C 1
ATOM 8861 O O . GLU F 1 59 ? -20.067 -3.310 12.665 1.00 43.88 710 GLU F O 1
ATOM 8873 N N . GLU F 1 60 ? -21.009 -1.519 13.636 1.00 53.11 711 GLU F N 1
ATOM 8874 C CA . GLU F 1 60 ? -22.360 -1.945 13.295 1.00 51.85 711 GLU F CA 1
ATOM 8875 C C . GLU F 1 60 ? -22.485 -1.984 11.776 1.00 45.13 711 GLU F C 1
ATOM 8876 O O . GLU F 1 60 ? -22.079 -1.042 11.094 1.00 43.66 711 GLU F O 1
ATOM 8888 N N . PRO F 1 61 ? -23.021 -3.087 11.235 1.00 41.16 712 PRO F N 1
ATOM 8889 C CA . PRO F 1 61 ? -23.235 -3.179 9.787 1.00 39.57 712 PRO F CA 1
ATOM 8890 C C . PRO F 1 61 ? -24.140 -2.065 9.277 1.00 39.10 712 PRO F C 1
ATOM 8891 O O . PRO F 1 61 ? -24.972 -1.558 10.029 1.00 40.52 712 PRO F O 1
ATOM 8902 N N . LYS F 1 62 ? -23.982 -1.693 8.012 1.00 35.26 713 LYS F N 1
ATOM 8903 C CA . LYS F 1 62 ? -24.807 -0.648 7.421 1.00 40.16 713 LYS F CA 1
ATOM 8904 C C . LYS F 1 62 ? -26.184 -1.186 7.041 1.00 40.38 713 LYS F C 1
ATOM 8905 O O . LYS F 1 62 ? -27.145 -0.428 6.914 1.00 39.11 713 LYS F O 1
ATOM 8924 N N . THR F 1 63 ? -26.266 -2.499 6.852 1.00 45.18 714 THR F N 1
ATOM 8925 C CA . THR F 1 63 ? -27.505 -3.134 6.440 1.00 48.86 714 THR F CA 1
ATOM 8926 C C . THR F 1 63 ? -27.522 -4.595 6.860 1.00 48.21 714 THR F C 1
ATOM 8927 O O . THR F 1 63 ? -26.609 -5.351 6.528 1.00 51.36 714 THR F O 1
ATOM 8938 N N . ILE F 1 64 ? -28.557 -4.982 7.599 1.00 40.68 715 ILE F N 1
ATOM 8939 C CA . ILE F 1 64 ? -28.793 -6.381 7.916 1.00 39.95 715 ILE F CA 1
ATOM 8940 C C . ILE F 1 64 ? -30.177 -6.801 7.418 1.00 47.16 715 ILE F C 1
ATOM 8941 O O . ILE F 1 64 ? -31.200 -6.244 7.830 1.00 46.21 715 ILE F O 1
ATOM 8957 N N . THR F 1 65 ? -30.193 -7.782 6.522 1.00 57.37 716 THR F N 1
ATOM 8958 C CA . THR F 1 65 ? -31.426 -8.382 6.043 1.00 60.61 716 THR F CA 1
ATOM 8959 C C . THR F 1 65 ? -31.417 -9.845 6.454 1.00 57.71 716 THR F C 1
ATOM 8960 O O . THR F 1 65 ? -30.515 -10.290 7.164 1.00 54.89 716 THR F O 1
ATOM 8971 N N . ASP F 1 66 ? -32.417 -10.595 6.007 1.00 56.76 717 ASP F N 1
ATOM 8972 C CA . ASP F 1 66 ? -32.515 -12.009 6.349 1.00 60.03 717 ASP F CA 1
ATOM 8973 C C . ASP F 1 66 ? -31.396 -12.831 5.712 1.00 53.07 717 ASP F C 1
ATOM 8974 O O . ASP F 1 66 ? -30.989 -13.861 6.256 1.00 51.02 717 ASP F O 1
ATOM 8983 N N . GLU F 1 67 ? -30.911 -12.374 4.560 1.00 52.39 718 GLU F N 1
ATOM 8984 C CA . GLU F 1 67 ? -29.977 -13.151 3.749 1.00 60.54 718 GLU F CA 1
ATOM 8985 C C . GLU F 1 67 ? -28.523 -12.662 3.844 1.00 56.77 718 GLU F C 1
ATOM 8986 O O . GLU F 1 67 ? -27.598 -13.427 3.577 1.00 59.14 718 GLU F O 1
ATOM 8994 N N . PHE F 1 68 ? -28.316 -11.402 4.227 1.00 52.83 719 PHE F N 1
ATOM 8995 C CA . PHE F 1 68 ? -26.955 -10.856 4.309 1.00 50.08 719 PHE F CA 1
ATOM 8996 C C . PHE F 1 68 ? -26.817 -9.663 5.252 1.00 49.88 719 PHE F C 1
ATOM 8997 O O . PHE F 1 68 ? -27.803 -9.016 5.614 1.00 51.46 719 PHE F O 1
ATOM 9014 N N . GLU F 1 69 ? -25.577 -9.380 5.643 1.00 49.41 720 GLU F N 1
ATOM 9015 C CA . GLU F 1 69 ? -25.243 -8.128 6.312 1.00 46.57 720 GLU F CA 1
ATOM 9016 C C . GLU F 1 69 ? -24.109 -7.470 5.548 1.00 48.81 720 GLU F C 1
ATOM 9017 O O . GLU F 1 69 ? -23.267 -8.154 4.970 1.00 53.73 720 GLU F O 1
ATOM 9029 N N . GLN F 1 70 ? -24.099 -6.142 5.529 1.00 45.47 721 GLN F N 1
ATOM 9030 C CA . GLN F 1 70 ? -23.131 -5.398 4.736 1.00 46.93 721 GLN F CA 1
ATOM 9031 C C . GLN F 1 70 ? -22.534 -4.248 5.538 1.00 44.59 721 GLN F C 1
ATOM 9032 O O . GLN F 1 70 ? -23.213 -3.632 6.359 1.00 42.02 721 GLN F O 1
ATOM 9046 N N . GLY F 1 71 ? -21.255 -3.975 5.304 1.00 46.42 722 GLY F N 1
ATOM 9047 C CA . GLY F 1 71 ? -20.562 -2.908 6.002 1.00 46.30 722 GLY F CA 1
ATOM 9048 C C . GLY F 1 71 ? -19.064 -3.139 6.074 1.00 42.44 722 GLY F C 1
ATOM 9049 O O . GLY F 1 71 ? -18.476 -3.768 5.195 1.00 39.10 722 GLY F O 1
ATOM 9053 N N . THR F 1 72 ? -18.450 -2.632 7.137 1.00 43.00 723 THR F N 1
ATOM 9054 C CA . THR F 1 72 ? -17.005 -2.692 7.292 1.00 43.11 723 THR F CA 1
ATOM 9055 C C . THR F 1 72 ? -16.596 -3.815 8.231 1.00 40.12 723 THR F C 1
ATOM 9056 O O . THR F 1 72 ? -17.103 -3.926 9.348 1.00 38.11 723 THR F O 1
ATOM 9067 N N . TYR F 1 73 ? -15.664 -4.640 7.767 1.00 38.82 724 TYR F N 1
ATOM 9068 C CA . TYR F 1 73 ? -15.182 -5.775 8.540 1.00 39.19 724 TYR F CA 1
ATOM 9069 C C . TYR F 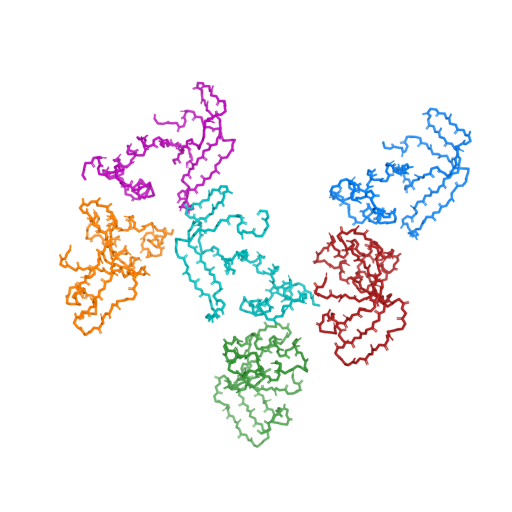1 73 ? -13.654 -5.828 8.551 1.00 40.60 724 TYR F C 1
ATOM 9070 O O . TYR F 1 73 ? -12.993 -5.238 7.697 1.00 39.53 724 TYR F O 1
ATOM 9088 N N . ILE F 1 74 ? -13.098 -6.533 9.529 1.00 43.97 725 ILE F N 1
ATOM 9089 C CA . ILE F 1 74 ? -11.708 -6.954 9.445 1.00 47.45 725 ILE F CA 1
ATOM 9090 C C . ILE F 1 74 ? -11.682 -8.456 9.235 1.00 50.29 725 ILE F C 1
ATOM 9091 O O . ILE F 1 74 ? -12.502 -9.187 9.790 1.00 50.60 725 ILE F O 1
ATOM 9107 N N . TYR F 1 75 ? -10.737 -8.911 8.424 1.00 53.07 726 TYR F N 1
ATOM 9108 C CA . TYR F 1 75 ? -10.594 -10.329 8.139 1.00 53.08 726 TYR F CA 1
ATOM 9109 C C . TYR F 1 75 ? -9.124 -10.703 8.256 1.00 53.39 726 TYR F C 1
ATOM 9110 O O . TYR F 1 75 ? -8.246 -9.842 8.140 1.00 52.25 726 TYR F O 1
ATOM 9128 N N . PHE F 1 76 ? -8.851 -11.981 8.490 1.00 53.60 727 PHE F N 1
ATOM 9129 C CA . PHE F 1 76 ? -7.475 -12.449 8.529 1.00 53.09 727 PHE F CA 1
ATOM 9130 C C . PHE F 1 76 ? -7.052 -12.958 7.154 1.00 54.12 727 PHE F C 1
ATOM 9131 O O . PHE F 1 76 ? -7.532 -13.990 6.687 1.00 57.06 727 PHE F O 1
ATOM 9148 N N . ASP F 1 77 ? -6.155 -12.217 6.510 1.00 51.16 728 ASP F N 1
ATOM 9149 C CA . ASP F 1 77 ? -5.648 -12.585 5.193 1.00 54.50 728 ASP F CA 1
ATOM 9150 C C . ASP F 1 77 ? -4.560 -13.639 5.339 1.00 55.78 728 ASP F C 1
ATOM 9151 O O . ASP F 1 77 ? -3.469 -13.359 5.831 1.00 50.96 728 ASP F O 1
ATOM 9160 N N . TYR F 1 78 ? -4.868 -14.856 4.906 1.00 66.95 729 TYR F N 1
ATOM 9161 C CA . TYR F 1 78 ? -3.965 -15.984 5.095 1.00 74.50 729 TYR F CA 1
ATOM 9162 C C . TYR F 1 78 ? -2.651 -15.807 4.337 1.00 74.61 729 TYR F C 1
ATOM 9163 O O . TYR F 1 78 ? -1.579 -16.074 4.879 1.00 71.22 729 TYR F O 1
ATOM 9181 N N . GLU F 1 79 ? -2.730 -15.358 3.090 1.00 75.39 730 GLU F N 1
ATOM 9182 C CA . GLU F 1 79 ? -1.533 -15.182 2.273 1.00 86.46 730 GLU F CA 1
ATOM 9183 C C . GLU F 1 79 ? -0.584 -14.166 2.899 1.00 80.64 730 GLU F C 1
ATOM 9184 O O . GLU F 1 79 ? 0.608 -14.431 3.052 1.00 77.97 730 GLU F O 1
ATOM 9196 N N . LYS F 1 80 ? -1.120 -13.004 3.260 1.00 79.75 731 LYS F N 1
ATOM 9197 C CA . LYS F 1 80 ? -0.328 -11.953 3.891 1.00 78.35 731 LYS F CA 1
ATOM 9198 C C . LYS F 1 80 ? -0.083 -12.258 5.365 1.00 69.97 731 LYS F C 1
ATOM 9199 O O . LYS F 1 80 ? 0.759 -11.635 6.009 1.00 68.88 731 LYS F O 1
ATOM 9218 N N . TRP F 1 81 ? -0.832 -13.220 5.890 1.00 62.83 732 TRP F N 1
ATOM 9219 C CA . TRP F 1 81 ? -0.755 -13.586 7.297 1.00 57.85 732 TRP F CA 1
ATOM 9220 C C . TRP F 1 81 ? -0.905 -12.373 8.210 1.00 55.09 732 TRP F C 1
ATOM 9221 O O . TRP F 1 81 ? -0.034 -12.102 9.038 1.00 52.44 732 TRP F O 1
ATOM 9242 N N . GLY F 1 82 ? -2.017 -11.657 8.059 1.00 57.06 733 GLY F N 1
ATOM 9243 C CA . GLY F 1 82 ? -2.299 -10.491 8.879 1.00 55.77 733 GLY F CA 1
ATOM 9244 C C . GLY F 1 82 ? -3.733 -10.004 8.747 1.00 52.11 733 GLY F C 1
ATOM 9245 O O . GLY F 1 82 ? -4.439 -10.353 7.798 1.00 51.70 733 GLY F O 1
ATOM 9249 N N . GLN F 1 83 ? -4.162 -9.190 9.707 1.00 48.28 734 GLN F N 1
ATOM 9250 C CA . GLN F 1 83 ? -5.507 -8.633 9.702 1.00 45.28 734 GLN F CA 1
ATOM 9251 C C . GLN F 1 83 ? -5.578 -7.386 8.831 1.00 45.23 734 GLN F C 1
ATOM 9252 O O . GLN F 1 83 ? -4.751 -6.481 8.955 1.00 45.64 734 GLN F O 1
ATOM 9266 N N . ARG F 1 84 ? -6.576 -7.351 7.953 1.00 43.32 735 ARG F N 1
ATOM 9267 C CA . ARG F 1 84 ? -6.836 -6.192 7.112 1.00 46.21 735 ARG F CA 1
ATOM 9268 C C . ARG F 1 84 ? -8.299 -5.776 7.222 1.00 49.84 735 ARG F C 1
ATOM 9269 O O . ARG F 1 84 ? -9.154 -6.568 7.620 1.00 47.94 735 ARG F O 1
ATOM 9290 N N . LYS F 1 85 ? -8.579 -4.530 6.856 1.00 57.55 736 LYS F N 1
ATOM 9291 C CA . LYS F 1 85 ? -9.930 -3.991 6.926 1.00 57.52 736 LYS F CA 1
ATOM 9292 C C . LYS F 1 85 ? -10.547 -3.905 5.537 1.00 56.15 736 LYS F C 1
ATOM 9293 O O . LYS F 1 85 ? -9.886 -3.518 4.574 1.00 58.03 736 LYS F O 1
ATOM 9312 N N . LYS F 1 86 ? -11.819 -4.271 5.441 1.00 52.65 737 LYS F N 1
ATOM 9313 C CA . LYS F 1 86 ? -12.529 -4.245 4.172 1.00 54.58 737 LYS F CA 1
ATOM 9314 C C . LYS F 1 86 ? -13.828 -3.463 4.306 1.00 52.87 737 LYS F C 1
ATOM 9315 O O . LYS F 1 86 ? -14.690 -3.800 5.119 1.00 50.77 737 LYS F O 1
ATOM 9334 N N . GLU F 1 87 ? -13.961 -2.411 3.506 1.00 56.05 738 GLU F N 1
ATOM 9335 C CA . GLU F 1 87 ? -15.183 -1.622 3.490 1.00 57.39 738 GLU F CA 1
ATOM 9336 C C . GLU F 1 87 ? -16.083 -2.089 2.356 1.00 54.61 738 GLU F C 1
ATOM 9337 O O . GLU F 1 87 ? -15.605 -2.578 1.331 1.00 54.43 738 GLU F O 1
ATOM 9349 N N . GLY F 1 88 ? -17.390 -1.941 2.547 1.00 52.04 739 GLY F N 1
ATOM 9350 C CA . GLY F 1 88 ? -18.355 -2.304 1.528 1.00 52.95 739 GLY F CA 1
ATOM 9351 C C . GLY F 1 88 ? -18.337 -3.785 1.207 1.00 53.49 739 GLY F C 1
ATOM 9352 O O . GLY F 1 88 ? -18.440 -4.181 0.045 1.00 58.54 739 GLY F O 1
ATOM 9356 N N . PHE F 1 89 ? -18.202 -4.609 2.241 1.00 49.53 740 PHE F N 1
ATOM 9357 C CA . PHE F 1 89 ? -18.241 -6.053 2.068 1.00 46.70 740 PHE F CA 1
ATOM 9358 C C . PHE F 1 89 ? -19.630 -6.597 2.392 1.00 47.88 740 PHE F C 1
ATOM 9359 O O . PHE F 1 89 ? -20.273 -6.163 3.351 1.00 47.12 740 PHE F O 1
ATOM 9376 N N . THR F 1 90 ? -20.087 -7.545 1.581 1.00 51.00 741 THR F N 1
ATOM 9377 C CA . THR F 1 90 ? -21.344 -8.227 1.833 1.00 52.47 741 THR F CA 1
ATOM 9378 C C . THR F 1 90 ? -21.080 -9.657 2.282 1.00 48.72 741 THR F C 1
ATOM 9379 O O . THR F 1 90 ? -20.506 -10.453 1.542 1.00 49.66 741 THR F O 1
ATOM 9390 N N . PHE F 1 91 ? -21.498 -9.975 3.501 1.00 45.57 742 PHE F N 1
ATOM 9391 C CA . PHE F 1 91 ? -21.390 -11.331 4.016 1.00 46.78 742 PHE F CA 1
ATOM 9392 C C . PHE F 1 91 ? -22.754 -12.014 3.904 1.00 50.85 742 PHE F C 1
ATOM 9393 O O . PHE F 1 91 ? -23.645 -11.769 4.720 1.00 50.80 742 PHE F O 1
ATOM 9410 N N . GLU F 1 92 ? -22.918 -12.861 2.890 1.00 54.73 743 GLU F N 1
ATOM 9411 C CA . GLU F 1 92 ? -24.169 -13.593 2.698 1.00 57.54 743 GLU F CA 1
ATOM 9412 C C . GLU F 1 92 ? -24.245 -14.794 3.639 1.00 58.59 743 GLU F C 1
ATOM 9413 O O . GLU F 1 92 ? -23.300 -15.576 3.746 1.00 60.57 743 GLU F O 1
ATOM 9425 N N . TYR F 1 93 ? -25.380 -14.937 4.312 1.00 58.76 744 TYR F N 1
ATOM 9426 C CA . TYR F 1 93 ? -25.548 -15.957 5.342 1.00 62.06 744 TYR F CA 1
ATOM 9427 C C . TYR F 1 93 ? -25.527 -17.388 4.798 1.00 63.21 744 TYR F C 1
ATOM 9428 O O . TYR F 1 93 ? -25.300 -18.333 5.552 1.00 61.93 744 TYR F O 1
ATOM 9446 N N . ARG F 1 94 ? -25.764 -17.556 3.501 1.00 66.52 745 ARG F N 1
ATOM 9447 C CA . ARG F 1 94 ? -25.691 -18.885 2.906 1.00 75.71 745 ARG F CA 1
ATOM 9448 C C . ARG F 1 94 ? -24.245 -19.361 2.937 1.00 83.18 745 ARG F C 1
ATOM 9449 O O . ARG F 1 94 ? -23.971 -20.547 3.122 1.00 80.31 745 ARG F O 1
ATOM 9470 N N . TYR F 1 95 ? -23.323 -18.419 2.759 1.00 47.50 746 TYR F N 1
ATOM 9471 C CA . TYR F 1 95 ? -21.897 -18.722 2.770 1.00 57.08 746 TYR F CA 1
ATOM 9472 C C . TYR F 1 95 ? -21.382 -18.926 4.193 1.00 62.10 746 TYR F C 1
ATOM 9473 O O . TYR F 1 95 ? -20.217 -19.267 4.393 1.00 65.29 746 TYR F O 1
ATOM 9491 N N . LEU F 1 96 ? -22.244 -18.706 5.180 1.00 64.62 747 LEU F N 1
ATOM 9492 C CA . LEU F 1 96 ? -21.877 -18.927 6.574 1.00 71.71 747 LEU F CA 1
ATOM 9493 C C . LEU F 1 96 ? -22.153 -20.374 6.972 1.00 88.32 747 LEU F C 1
ATOM 9494 O O . LEU F 1 96 ? -23.078 -21.002 6.456 1.00 93.13 747 LEU F O 1
ATOM 9510 N N . GLU F 1 97 ? -21.348 -20.896 7.893 1.00 100.51 748 GLU F N 1
ATOM 9511 C CA . GLU F 1 97 ? -21.444 -22.295 8.297 1.00 111.69 748 GLU F CA 1
ATOM 9512 C C . GLU F 1 97 ? -22.756 -22.606 9.011 1.00 120.58 748 GLU F C 1
ATOM 9513 O O . GLU F 1 97 ? -23.529 -23.454 8.566 1.00 123.71 748 GLU F O 1
ATOM 9525 N N . ASP F 1 98 ? -22.997 -21.917 10.122 1.00 124.66 749 ASP F N 1
ATOM 9526 C CA . ASP F 1 98 ? -24.133 -22.225 10.984 1.00 127.73 749 ASP F CA 1
ATOM 9527 C C . ASP F 1 98 ? -25.448 -21.669 10.444 1.00 129.57 749 ASP F C 1
ATOM 9528 O O . ASP F 1 98 ? -25.729 -20.477 10.572 1.00 129.31 749 ASP F O 1
ATOM 9537 N N . ARG F 1 99 ? -26.253 -22.546 9.849 1.00 130.80 750 ARG F N 1
ATOM 9538 C CA . ARG F 1 99 ? -27.581 -22.180 9.364 1.00 130.02 750 ARG F CA 1
ATOM 9539 C C . ARG F 1 99 ? -27.532 -20.969 8.437 1.00 128.78 750 ARG F C 1
ATOM 9540 O O . ARG F 1 99 ? -26.477 -20.619 7.908 1.00 127.74 750 ARG F O 1
#